Protein AF-0000000070054156 (afdb_homodimer)

pLDDT: mean 91.93, std 9.71, range [46.38, 98.88]

Radius of gyration: 26.05 Å; Cα contacts (8 Å, |Δi|>4): 1419; chains: 2; bounding box: 60×87×54 Å

Nearest PDB structures (foldseek):
  3h5n-assembly1_D  TM=7.027E-01  e=1.614E-20  Escherichia coli
  3h9g-assembly2_D  TM=6.959E-01  e=7.956E-20  Escherichia coli
  3h9g-assembly1_A  TM=6.914E-01  e=1.524E-19  Escherichia coli
  3h9q-assembly1_B  TM=6.639E-01  e=1.930E-19  Escherichia coli
  3h9q-assembly2_D  TM=6.799E-01  e=5.591E-19  Escherichia coli

Foldseek 3Di:
DFKAFLFDWDDDPFWIWTHAPDIDIGTPPQPPLLVVLNVCRHVTDDPVRLVVSCVDVSNVVVVVVCL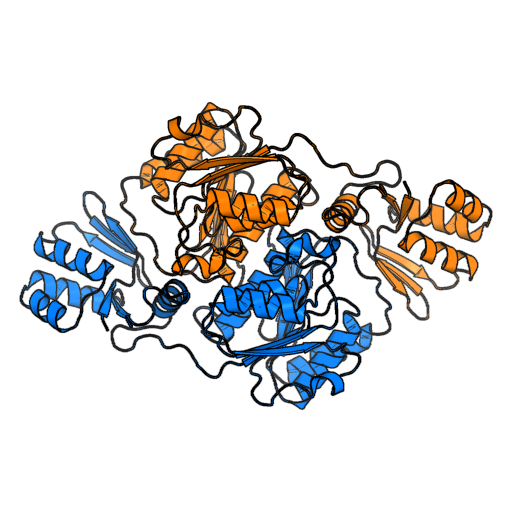VRQRMFDADPVCPPHLLVVLLSVLQSQPTGNVGGDDADALAEEEEADLAQQRLLLLLLVLRNRYAHYEYEAQDADDPLRVQARVLDDPVRGRHTSQVSSVVSSCVSPVRHHYHYHNDDDQALVSCVVDDLSHQEYEDDDVVVPLRSVLSPLVNCLVSQHWYWYWDFDDFKTKGTQGERDNQLSVQVNVVSVVCVVDDDDDDPDDGRQRSSQNNVLNSVLVSCVSRVSDHRDNYQKMWMAGSPVRDTDDMDHRDDD/DFKAFLFDWDDDPFWIWTHAPDIDIGTPPQPPLLVVLNVCRHVTDDPVRLVVSCVDPSNVVVVVVCLVRQRMFDADPVCPPHLLVVLLSVLQSQPTGNVGGDDADALAEEEEADLAQQRLLLLLLVLRNRYAHYEYEEQDADDPLRVQARVLDDPVRGRHTSQVSSVVSSCVSPVRHHYHYHNDDDQALVSCVVDDLSHQEYEDDDVVVPLRSVLSPLVNCLVSQHWYWYWDFDDFKTKGTQGERDNQLSVQVNVVSVVCVVDDDDDDPDDGRQRSSQRNVLNSVLVSCVSRVSDHRDNYQKMWMAGSPVRDTDDMDHRDDD

Secondary structure (DSSP, 8-state):
-EEEE-EEEEE-SSEEEEEESSEEEEES---HHHHHHHHHHHH-B-HHHHHHHTTSHHHHHHHHHHHHTT-EEEE-STTTTSTTHHHHHHHHHHH--SSS-----S--EEEEE--SHHHHHHHHHHTTTT--EEEEE---B--GGGGGT-TT--GGGTTSBHHHHHHHHHHHH-TT-EEEEE----SSGGGGGGS-TT--EEEE---TTHHHHHHHHHHHHHHHT--EEEEEE-SS-EEEEEEE-SHHHHHHHHHHHHHHTT-EEPPP----HHHHHHHHHHHHHHHHHHHS-SS--S-BTEEEEE-TTT--EEEEEESS--/-EEEE-SEEEE-SSEEEEESSSEEEEES---HHHHHHHHHHHH-B-HHHHHHHTTSHHHHHHHHHHHHTT-EEEE-STTTTSTTHHHHHHHHHHH--SSS-----S--EEEEE--SHHHHHHHHHHTTTT--EEEEE---B--GGGGGT-TT--GGGTTSBHHHHHHHHHHHH-TT-EEEEE-----SGGGGGGS-TT--EEEE---TTHHHHHHHHHHHHHHHT--EEEEEE-SS-EEEEEEE-SHHHHHHHHHHHHHHTT-EEPPP----HHHHHHHHHHHHHHHHHHHS-SS--S-BTEEEEE-TTT--EEEEEESS--

Solvent-accessible surface area (backbone atoms only — not comparable to full-atom values): 32207 Å² total; per-residue (Å²): 99,26,39,23,52,37,47,34,44,33,42,49,98,59,32,38,35,36,52,39,90,48,72,46,76,40,70,48,85,59,52,71,64,35,50,51,54,54,58,42,23,72,80,36,33,37,71,68,58,46,56,62,48,47,71,38,68,62,33,32,53,49,49,53,51,35,54,74,50,52,33,35,24,27,39,72,62,85,37,65,87,29,33,41,28,22,28,48,44,35,49,28,63,62,63,24,29,64,89,44,50,54,76,76,57,79,72,45,20,40,33,33,39,19,46,41,46,42,25,31,44,28,46,54,28,40,42,32,63,56,46,30,34,37,35,34,30,20,60,53,58,37,49,55,53,46,36,25,43,20,68,65,50,40,61,90,42,53,69,36,49,31,34,57,47,43,53,52,44,38,39,40,43,26,71,79,47,46,77,49,74,42,79,46,73,73,85,47,39,72,64,56,66,80,57,64,91,61,51,58,32,39,37,52,30,57,72,80,60,40,63,64,47,51,50,23,50,51,52,41,26,60,74,68,72,31,31,37,33,36,56,50,75,57,91,71,36,31,35,44,33,32,30,27,74,47,70,61,19,43,50,46,50,49,55,57,47,59,73,49,58,67,44,53,69,53,77,78,72,34,46,51,20,22,53,37,41,29,49,19,14,44,52,37,30,28,52,48,17,65,79,49,71,72,45,72,52,58,28,67,30,19,27,40,30,26,31,61,48,64,53,45,77,74,46,76,49,72,39,48,90,122,100,26,38,24,51,38,48,35,45,33,42,51,97,58,30,38,35,37,53,38,91,50,72,46,76,40,71,47,84,60,52,72,64,34,50,52,54,55,56,41,22,72,80,36,32,38,71,70,58,46,56,62,47,46,73,39,68,63,33,32,53,49,49,53,51,35,53,74,52,53,34,36,24,24,39,73,62,83,37,66,88,28,34,41,29,23,27,46,44,35,49,28,63,62,64,23,30,65,88,45,49,56,77,74,56,80,71,45,20,40,34,34,40,18,46,41,46,42,25,32,45,27,46,56,29,40,43,33,64,53,45,33,34,38,34,34,31,18,59,54,58,36,46,55,53,46,36,25,44,21,67,67,50,39,62,90,41,54,71,36,48,31,35,58,49,44,51,53,44,39,39,41,43,27,70,79,48,45,75,48,73,42,79,45,76,75,85,46,40,71,64,56,65,81,57,65,90,64,51,56,32,37,37,53,29,57,72,80,59,40,64,62,48,50,50,22,49,51,52,41,25,61,75,69,72,32,33,37,33,37,56,49,74,59,92,71,36,30,36,43,33,30,28,29,74,47,69,61,18,43,51,46,49,50,55,57,47,59,73,48,58,67,43,51,68,52,78,78,72,34,46,52,20,22,54,37,41,29,49,20,14,42,52,36,30,27,54,47,17,66,80,49,71,72,46,72,52,56,28,69,29,19,27,40,29,27,30,61,49,63,53,47,76,74,46,76,48,72,38,47,91,124

Organism: Salmonella arizonae (strain ATCC BAA-731 / CDC346-86 / RSK2980) (NCBI:txid41514)

Structure (mmCIF, N/CA/C/O backbone):
data_AF-0000000070054156-model_v1
#
loop_
_entity.id
_entity.type
_entity.pdbx_description
1 polymer 'THIF-type NAD/FAD binding fold domain-containing protein'
#
loop_
_atom_site.group_PDB
_atom_site.id
_atom_site.type_symbol
_atom_site.label_atom_id
_atom_site.label_alt_id
_atom_site.label_comp_id
_atom_site.label_asym_id
_atom_site.label_entity_id
_atom_site.label_seq_id
_atom_site.pdbx_PDB_ins_code
_atom_site.Cartn_x
_atom_site.Cartn_y
_atom_site.Cartn_z
_atom_site.occupancy
_atom_site.B_iso_or_equiv
_atom_site.auth_seq_id
_atom_site.auth_comp_id
_atom_site.auth_asym_id
_atom_site.auth_atom_id
_atom_site.pdbx_PDB_model_num
ATOM 1 N N . MET A 1 1 ? 14.797 -29.938 -7.652 1 89.94 1 MET A N 1
ATOM 2 C CA . MET A 1 1 ? 14.281 -29 -8.641 1 89.94 1 MET A CA 1
ATOM 3 C C . MET A 1 1 ? 13.141 -29.625 -9.445 1 89.94 1 MET A C 1
ATOM 5 O O . MET A 1 1 ? 13.07 -30.844 -9.586 1 89.94 1 MET A O 1
ATOM 9 N N . LYS A 1 2 ? 12.281 -28.766 -9.812 1 92.62 2 LYS A N 1
ATOM 10 C CA . LYS A 1 2 ? 11.141 -29.219 -10.609 1 92.62 2 LYS A CA 1
ATOM 11 C C . LYS A 1 2 ? 10.898 -28.297 -11.789 1 92.62 2 LYS A C 1
ATOM 13 O O . LYS A 1 2 ? 11.258 -27.109 -11.75 1 92.62 2 LYS A O 1
ATOM 18 N N . ILE A 1 3 ? 10.391 -28.906 -12.82 1 93.5 3 ILE A N 1
ATOM 19 C CA . ILE A 1 3 ? 9.906 -28.125 -13.945 1 93.5 3 ILE A CA 1
ATOM 20 C C . ILE A 1 3 ? 8.406 -27.859 -13.781 1 93.5 3 ILE A C 1
ATOM 22 O O . ILE A 1 3 ? 7.629 -28.781 -13.547 1 93.5 3 ILE A O 1
ATOM 26 N N . LYS A 1 4 ? 8.125 -26.594 -13.883 1 91.12 4 LYS A N 1
ATOM 27 C CA . LYS A 1 4 ? 6.738 -26.172 -13.672 1 91.12 4 LYS A CA 1
ATOM 28 C C . LYS A 1 4 ? 6.227 -25.359 -14.852 1 91.12 4 LYS A C 1
ATOM 30 O O . LYS A 1 4 ? 7.016 -24.828 -15.633 1 91.12 4 LYS A O 1
ATOM 35 N N . LEU A 1 5 ? 4.922 -25.391 -14.93 1 87.44 5 LEU A N 1
ATOM 36 C CA . LEU A 1 5 ? 4.273 -24.484 -15.875 1 87.44 5 LEU A CA 1
ATOM 37 C C . LEU A 1 5 ? 4.465 -23.031 -15.461 1 87.44 5 LEU A C 1
ATOM 39 O O . LEU A 1 5 ? 4.305 -22.688 -14.289 1 87.44 5 LEU A O 1
ATOM 43 N N . ASN A 1 6 ? 4.871 -22.266 -16.391 1 86.31 6 ASN A N 1
ATOM 44 C CA . ASN A 1 6 ? 5.035 -20.828 -16.172 1 86.31 6 ASN A CA 1
ATOM 45 C C . ASN A 1 6 ? 3.961 -20.031 -16.906 1 86.31 6 ASN A C 1
ATOM 47 O O . ASN A 1 6 ? 4.273 -19.125 -17.688 1 86.31 6 ASN A O 1
ATOM 51 N N . ALA A 1 7 ? 2.783 -20.406 -16.734 1 79.56 7 ALA A N 1
ATOM 52 C CA . ALA A 1 7 ? 1.621 -19.781 -17.359 1 79.56 7 ALA A CA 1
ATOM 53 C C . ALA A 1 7 ? 0.337 -20.141 -16.625 1 79.56 7 ALA A C 1
ATOM 55 O O . ALA A 1 7 ? 0.292 -21.125 -15.891 1 79.56 7 ALA A O 1
ATOM 56 N N . SER A 1 8 ? -0.645 -19.281 -16.781 1 75.38 8 SER A N 1
ATOM 57 C CA . SER A 1 8 ? -1.995 -19.656 -16.391 1 75.38 8 SER A CA 1
ATOM 58 C C . SER A 1 8 ? -2.711 -20.391 -17.516 1 75.38 8 SER A C 1
ATOM 60 O O . SER A 1 8 ? -2.504 -20.094 -18.688 1 75.38 8 SER A O 1
ATOM 62 N N . ILE A 1 9 ? -3.508 -21.406 -17.188 1 76 9 ILE A N 1
ATOM 63 C CA . ILE A 1 9 ? -4.211 -22.188 -18.188 1 76 9 ILE A CA 1
ATOM 64 C C . ILE A 1 9 ? -5.707 -21.891 -18.125 1 76 9 ILE A C 1
ATOM 66 O O . ILE A 1 9 ? -6.289 -21.812 -17.047 1 76 9 ILE A O 1
ATOM 70 N N . ILE A 1 10 ? -6.207 -21.547 -19.25 1 74.56 10 ILE A N 1
ATOM 71 C CA . ILE A 1 10 ? -7.652 -21.453 -19.422 1 74.56 10 ILE A CA 1
ATOM 72 C C . ILE A 1 10 ? -8.141 -22.609 -20.297 1 74.56 10 ILE A C 1
ATOM 74 O O . ILE A 1 10 ? -7.711 -22.75 -21.453 1 74.56 10 ILE A O 1
ATOM 78 N N . ARG A 1 11 ? -8.953 -23.469 -19.719 1 75.88 11 ARG A N 1
ATOM 79 C CA . ARG A 1 11 ? -9.523 -24.578 -20.469 1 75.88 11 ARG A CA 1
ATOM 80 C C . ARG A 1 11 ? -10.953 -24.281 -20.891 1 75.88 11 ARG A C 1
ATOM 82 O O . ARG A 1 11 ? -11.789 -23.891 -20.062 1 75.88 11 ARG A O 1
ATOM 89 N N . THR A 1 12 ? -11.18 -24.266 -22.094 1 74.19 12 THR A N 1
ATOM 90 C CA . THR A 1 12 ? -12.516 -24.172 -22.656 1 74.19 12 THR A CA 1
ATOM 91 C C . THR A 1 12 ? -12.945 -25.5 -23.266 1 74.19 12 THR A C 1
ATOM 93 O O . THR A 1 12 ? -12.203 -26.484 -23.203 1 74.19 12 THR A O 1
ATOM 96 N N . GLU A 1 13 ? -14.188 -25.594 -23.766 1 71.94 13 GLU A N 1
ATOM 97 C CA . GLU A 1 13 ? -14.719 -26.828 -24.344 1 71.94 13 GLU A CA 1
ATOM 98 C C . GLU A 1 13 ? -13.867 -27.297 -25.531 1 71.94 13 GLU A C 1
ATOM 100 O O . GLU A 1 13 ? -13.688 -28.5 -25.734 1 71.94 13 GLU A O 1
ATOM 105 N N . ASP A 1 14 ? -13.25 -26.344 -26.25 1 73 14 ASP A N 1
ATOM 106 C CA . ASP A 1 14 ? -12.641 -26.734 -27.516 1 73 14 ASP A CA 1
ATOM 107 C C . ASP A 1 14 ? -11.156 -26.391 -27.531 1 73 14 ASP A C 1
ATOM 109 O O . ASP A 1 14 ? -10.445 -26.75 -28.469 1 73 14 ASP A O 1
ATOM 113 N N . LYS A 1 15 ? -10.68 -25.688 -26.594 1 80.69 15 LYS A N 1
ATOM 114 C CA . LYS A 1 15 ? -9.273 -25.297 -26.672 1 80.69 15 LYS A CA 1
ATOM 115 C C . LYS A 1 15 ? -8.695 -25.047 -25.281 1 80.69 15 LYS A C 1
ATOM 117 O O . LYS A 1 15 ? -9.438 -24.859 -24.312 1 80.69 15 LYS A O 1
ATOM 122 N N . ILE A 1 16 ? -7.379 -25.109 -25.188 1 80.31 16 ILE A N 1
ATOM 123 C CA . ILE A 1 16 ? -6.609 -24.734 -24 1 80.31 16 ILE A CA 1
ATOM 124 C C . ILE A 1 16 ? -5.773 -23.5 -24.297 1 80.31 16 ILE A C 1
ATOM 126 O O . ILE A 1 16 ? -5.066 -23.438 -25.312 1 80.31 16 ILE A O 1
ATOM 130 N N . ILE A 1 17 ? -5.922 -22.484 -23.484 1 80.62 17 ILE A N 1
ATOM 131 C CA . ILE A 1 17 ? -5.191 -21.234 -23.641 1 80.62 17 ILE A CA 1
ATOM 132 C C . ILE A 1 17 ? -4.152 -21.094 -22.531 1 80.62 17 ILE A C 1
ATOM 134 O O . ILE A 1 17 ? -4.473 -21.234 -21.359 1 80.62 17 ILE A O 1
ATOM 138 N N . PHE A 1 18 ? -2.91 -20.891 -22.969 1 78.75 18 PHE A N 1
ATOM 139 C CA . PHE A 1 18 ? -1.821 -20.609 -22.031 1 78.75 18 PHE A CA 1
ATOM 140 C C . PHE A 1 18 ? -1.532 -19.109 -21.984 1 78.75 18 PHE A C 1
ATOM 142 O O . PHE A 1 18 ? -1.247 -18.5 -23.016 1 78.75 18 PHE A O 1
ATOM 149 N N . LEU A 1 19 ? -1.654 -18.562 -20.75 1 74.88 19 LEU A N 1
ATOM 150 C CA . LEU A 1 19 ? -1.367 -17.141 -20.531 1 74.88 19 LEU A CA 1
ATOM 151 C C . LEU A 1 19 ? -0.058 -16.969 -19.766 1 74.88 19 LEU A C 1
ATOM 153 O O . LEU A 1 19 ? -0.041 -17.016 -18.547 1 74.88 19 LEU A O 1
ATOM 157 N N . GLY A 1 20 ? 0.999 -16.875 -20.453 1 71.19 20 GLY A N 1
ATOM 158 C CA . GLY A 1 20 ? 2.318 -16.656 -19.875 1 71.19 20 GLY A CA 1
ATOM 159 C C . GLY A 1 20 ? 3.064 -15.508 -20.531 1 71.19 20 GLY A C 1
ATOM 160 O O . GLY A 1 20 ? 2.469 -14.477 -20.844 1 71.19 20 GLY A O 1
ATOM 161 N N . LYS A 1 21 ? 4.383 -15.562 -20.516 1 72.94 21 LYS A N 1
ATOM 162 C CA . LYS A 1 21 ? 5.191 -14.555 -21.188 1 72.94 21 LYS A CA 1
ATOM 163 C C . LYS A 1 21 ? 4.781 -14.422 -22.656 1 72.94 21 LYS A C 1
ATOM 165 O O . LYS A 1 21 ? 4.746 -13.312 -23.188 1 72.94 21 LYS A O 1
ATOM 170 N N . LYS A 1 22 ? 4.469 -15.555 -23.266 1 76.12 22 LYS 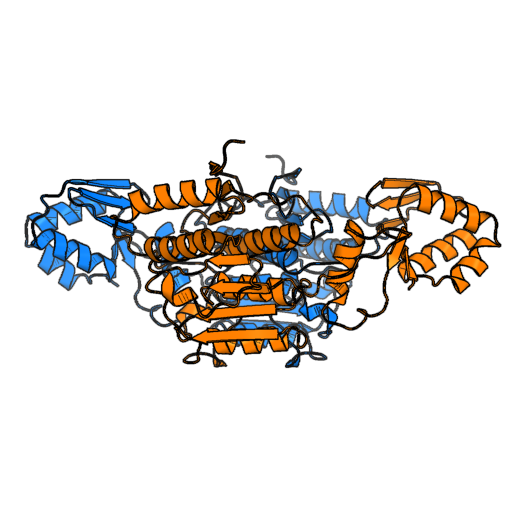A N 1
ATOM 171 C CA . LYS A 1 22 ? 3.844 -15.617 -24.578 1 76.12 22 LYS A CA 1
ATOM 172 C C . LYS A 1 22 ? 2.547 -16.422 -24.531 1 76.12 22 LYS A C 1
ATOM 174 O O . LYS A 1 22 ? 2.475 -17.453 -23.875 1 76.12 22 LYS A O 1
ATOM 179 N N . ASN A 1 23 ? 1.496 -15.797 -25.047 1 77 23 ASN A N 1
ATOM 180 C CA . ASN A 1 23 ? 0.231 -16.516 -25.078 1 77 23 ASN A CA 1
ATOM 181 C C . ASN A 1 23 ? 0.23 -17.594 -26.156 1 77 23 ASN A C 1
ATOM 183 O O . ASN A 1 23 ? 0.867 -17.438 -27.203 1 77 23 ASN A O 1
ATOM 187 N N . TYR A 1 24 ? -0.352 -18.766 -25.891 1 79.69 24 TYR A N 1
ATOM 188 C CA . TYR A 1 24 ? -0.452 -19.891 -26.828 1 79.69 24 TYR A CA 1
ATOM 189 C C . TYR A 1 24 ? -1.791 -20.609 -26.672 1 79.69 24 TYR A C 1
ATOM 191 O O . TYR A 1 24 ? -2.289 -20.781 -25.562 1 79.69 24 TYR A O 1
ATOM 199 N N . GLN A 1 25 ? -2.381 -20.75 -27.766 1 83.56 25 GLN A N 1
ATOM 200 C CA . GLN A 1 25 ? -3.635 -21.5 -27.781 1 83.56 25 GLN A CA 1
ATOM 201 C C . GLN A 1 25 ? -3.461 -22.859 -28.453 1 83.56 25 GLN A C 1
ATOM 203 O O . GLN A 1 25 ? -2.775 -22.969 -29.469 1 83.56 25 GLN A O 1
ATOM 208 N N . MET A 1 26 ? -3.869 -23.781 -27.688 1 78 26 MET A N 1
ATOM 209 C CA . MET A 1 26 ? -3.826 -25.141 -28.219 1 78 26 MET A CA 1
ATOM 210 C C . MET A 1 26 ? -5.234 -25.688 -28.438 1 78 26 MET A C 1
ATOM 212 O O . MET A 1 26 ? -6.078 -25.609 -27.547 1 78 26 MET A O 1
ATOM 216 N N . THR A 1 27 ? -5.543 -25.906 -29.531 1 67.5 27 THR A N 1
ATOM 217 C CA . THR A 1 27 ? -6.84 -26.516 -29.812 1 67.5 27 THR A CA 1
ATOM 218 C C . THR A 1 27 ? -6.887 -27.953 -29.297 1 67.5 27 THR A C 1
ATOM 220 O O . THR A 1 27 ? -5.844 -28.578 -29.094 1 67.5 27 THR A O 1
ATOM 223 N N . ASP A 1 28 ? -8.062 -28.484 -28.625 1 56.5 28 ASP A N 1
ATOM 224 C CA . ASP A 1 28 ? -8.609 -29.641 -27.922 1 56.5 28 ASP A CA 1
ATOM 225 C C . ASP A 1 28 ? -7.875 -30.922 -28.312 1 56.5 28 ASP A C 1
ATOM 227 O O . ASP A 1 28 ? -7.98 -31.938 -27.641 1 56.5 28 ASP A O 1
ATOM 231 N N . ILE A 1 29 ? -7.422 -31.297 -29.281 1 56.88 29 ILE A N 1
ATOM 232 C CA . ILE A 1 29 ? -7.34 -32.75 -29.422 1 56.88 29 ILE A CA 1
ATOM 233 C C . ILE A 1 29 ? -6.145 -33.281 -28.625 1 56.88 29 ILE A C 1
ATOM 235 O O . ILE A 1 29 ? -5.102 -33.594 -29.203 1 56.88 29 ILE A O 1
ATOM 239 N N . ILE A 1 30 ? -5.875 -32.469 -27.344 1 66.38 30 ILE A N 1
ATOM 240 C CA . ILE A 1 30 ? -4.73 -33.188 -26.75 1 66.38 30 ILE A CA 1
ATOM 241 C C . ILE A 1 30 ? -5.184 -34.5 -26.141 1 66.38 30 ILE A C 1
ATOM 243 O O . ILE A 1 30 ? -6.273 -34.594 -25.562 1 66.38 30 ILE A O 1
ATOM 247 N N . GLY A 1 31 ? -4.828 -35.531 -26.562 1 72.69 31 GLY A N 1
ATOM 248 C CA . GLY A 1 31 ? -5.117 -36.844 -26 1 72.69 31 GLY A CA 1
ATOM 249 C C . GLY A 1 31 ? -5.035 -36.875 -24.484 1 72.69 31 GLY A C 1
ATOM 250 O O . GLY A 1 31 ? -4.512 -35.938 -23.875 1 72.69 31 GLY A O 1
ATOM 251 N N . PRO A 1 32 ? -5.785 -37.656 -23.797 1 80.69 32 PRO A N 1
ATOM 252 C CA . PRO A 1 32 ? -5.852 -37.781 -22.344 1 80.69 32 PRO A CA 1
ATOM 253 C C . PRO A 1 32 ? -4.477 -37.75 -21.688 1 80.69 32 PRO A C 1
ATOM 255 O O . PRO A 1 32 ? -4.305 -37.188 -20.609 1 80.69 32 PRO A O 1
ATOM 258 N N . GLU A 1 33 ? -3.543 -38.344 -22.391 1 85.69 33 GLU A N 1
ATOM 259 C CA . GLU A 1 33 ? -2.209 -38.406 -21.812 1 85.69 33 GLU A CA 1
ATOM 260 C C . GLU A 1 33 ? -1.553 -37.031 -21.75 1 85.69 33 GLU A C 1
ATOM 262 O O . GLU A 1 33 ? -0.974 -36.688 -20.719 1 85.69 33 GLU A O 1
ATOM 267 N N . ALA A 1 34 ? -1.701 -36.344 -22.75 1 83.75 34 ALA A N 1
ATOM 268 C CA . ALA A 1 34 ? -1.134 -35 -22.812 1 83.75 34 ALA A CA 1
ATOM 269 C C . ALA A 1 34 ? -1.825 -34.094 -21.812 1 83.75 34 ALA A C 1
ATOM 271 O O . ALA A 1 34 ? -1.187 -33.219 -21.219 1 83.75 34 ALA A O 1
ATOM 272 N N . ASP A 1 35 ? -3.018 -34.312 -21.625 1 83.56 35 ASP A N 1
ATOM 273 C CA . ASP A 1 35 ? -3.764 -33.5 -20.656 1 83.56 35 ASP A CA 1
ATOM 274 C C . ASP A 1 35 ? -3.289 -33.812 -19.234 1 83.56 35 ASP A C 1
ATOM 276 O O . ASP A 1 35 ? -3.156 -32.875 -18.422 1 83.56 35 ASP A O 1
ATOM 280 N N . ASN A 1 36 ? -3.098 -35.031 -19 1 87.31 36 ASN A N 1
ATOM 281 C CA . ASN A 1 36 ? -2.557 -35.406 -17.703 1 87.31 36 ASN A CA 1
ATOM 282 C C . ASN A 1 36 ? -1.158 -34.844 -17.484 1 87.31 36 ASN A C 1
ATOM 284 O O . ASN A 1 36 ? -0.831 -34.406 -16.391 1 87.31 36 ASN A O 1
ATOM 288 N N . PHE A 1 37 ? -0.397 -34.938 -18.594 1 89.88 37 PHE A N 1
ATOM 289 C CA . PHE A 1 37 ? 0.955 -34.406 -18.562 1 89.88 37 PHE A CA 1
ATOM 290 C C . PHE A 1 37 ? 0.932 -32.906 -18.234 1 89.88 37 PHE A C 1
ATOM 292 O O . PHE A 1 37 ? 1.702 -32.438 -17.391 1 89.88 37 PHE A O 1
ATOM 299 N N . LEU A 1 38 ? 0.029 -32.156 -18.75 1 86.44 38 LEU A N 1
ATOM 300 C CA . LEU A 1 38 ? -0.117 -30.734 -18.516 1 86.44 38 LEU A CA 1
ATOM 301 C C . LEU A 1 38 ? -0.487 -30.469 -17.062 1 86.44 38 LEU A C 1
ATOM 303 O O . LEU A 1 38 ? 0.046 -29.547 -16.438 1 86.44 38 LEU A O 1
ATOM 307 N N . THR A 1 39 ? -1.279 -31.25 -16.516 1 84.81 39 THR A N 1
ATOM 308 C CA . THR A 1 39 ? -1.722 -31.109 -15.141 1 84.81 39 THR A CA 1
ATOM 309 C C . THR A 1 39 ? -0.556 -31.297 -14.172 1 84.81 39 THR A C 1
ATOM 311 O O . THR A 1 39 ? -0.49 -30.641 -13.133 1 84.81 39 THR A O 1
ATOM 314 N N . LYS A 1 40 ? 0.332 -32.156 -14.602 1 88.19 40 LYS A N 1
ATOM 315 C CA . LYS A 1 40 ? 1.479 -32.438 -13.75 1 88.19 40 LYS A CA 1
ATOM 316 C C . LYS A 1 40 ? 2.422 -31.25 -13.68 1 88.19 40 LYS A C 1
ATOM 318 O O . LYS A 1 40 ? 3.096 -31.031 -12.672 1 88.19 40 LYS A O 1
ATOM 323 N N . PHE A 1 41 ? 2.451 -30.438 -14.734 1 88.44 41 PHE A N 1
ATOM 324 C CA . PHE A 1 41 ? 3.311 -29.25 -14.758 1 88.44 41 PHE A CA 1
ATOM 325 C C . PHE A 1 41 ? 2.799 -28.188 -13.797 1 88.44 41 PHE A C 1
ATOM 327 O O . PHE A 1 41 ? 3.547 -27.297 -13.398 1 88.44 41 PHE A O 1
ATOM 334 N N . GLU A 1 42 ? 1.591 -28.281 -13.406 1 78.62 42 GLU A N 1
ATOM 335 C CA . GLU A 1 42 ? 1.025 -27.297 -12.484 1 78.62 42 GLU A CA 1
ATOM 336 C C . GLU A 1 42 ? 1.664 -27.406 -11.102 1 78.62 42 GLU A C 1
ATOM 338 O O . GLU A 1 42 ? 1.889 -26.391 -10.438 1 78.62 42 GLU A O 1
ATOM 343 N N . THR A 1 43 ? 1.989 -28.547 -10.719 1 80.25 43 THR A N 1
ATOM 344 C CA . THR A 1 43 ? 2.609 -28.766 -9.422 1 80.25 43 THR A CA 1
ATOM 345 C C . THR A 1 43 ? 4.121 -28.938 -9.562 1 80.25 43 THR A C 1
ATOM 347 O O . THR A 1 43 ? 4.863 -28.766 -8.594 1 80.25 43 THR A O 1
ATOM 350 N N . GLY A 1 44 ? 4.484 -29.328 -10.742 1 88.62 44 GLY A N 1
ATOM 351 C CA . GLY A 1 44 ? 5.902 -29.484 -11.023 1 88.62 44 GLY A CA 1
ATOM 352 C C . GLY A 1 44 ? 6.332 -30.922 -11.164 1 88.62 44 GLY A C 1
ATOM 353 O O . GLY A 1 44 ? 5.781 -31.812 -10.5 1 88.62 44 GLY A O 1
ATOM 354 N N . LEU A 1 45 ? 7.281 -31.188 -12.062 1 92.5 45 LEU A N 1
ATOM 355 C CA . LEU A 1 45 ? 7.852 -32.5 -12.328 1 92.5 45 LEU A CA 1
ATOM 356 C C . LEU A 1 45 ? 9.367 -32.5 -12.141 1 92.5 45 LEU A C 1
ATOM 358 O O . LEU A 1 45 ? 10.031 -31.531 -12.539 1 92.5 45 LEU A O 1
ATOM 362 N N . ASP A 1 46 ? 9.812 -33.5 -11.469 1 92.06 46 ASP A N 1
ATOM 363 C CA . ASP A 1 46 ? 11.266 -33.625 -11.461 1 92.06 46 ASP A CA 1
ATOM 364 C C . ASP A 1 46 ? 11.781 -34.25 -12.758 1 92.06 46 ASP A C 1
ATOM 366 O O . ASP A 1 46 ? 10.984 -34.656 -13.609 1 92.06 46 ASP A O 1
ATOM 370 N N . GLU A 1 47 ? 13.062 -34.344 -12.883 1 90.19 47 GLU A N 1
ATOM 371 C CA . GLU A 1 47 ? 13.688 -34.781 -14.125 1 90.19 47 GLU A CA 1
ATOM 372 C C . GLU A 1 47 ? 13.32 -36.25 -14.422 1 90.19 47 GLU A C 1
ATOM 374 O O . GLU A 1 47 ? 13.062 -36.594 -15.57 1 90.19 47 GLU A O 1
ATOM 379 N N . THR A 1 48 ? 13.25 -37.031 -13.406 1 93.69 48 THR A N 1
ATOM 380 C CA . THR A 1 48 ? 12.938 -38.438 -13.586 1 93.69 48 THR A CA 1
ATOM 381 C C . THR A 1 48 ? 11.5 -38.625 -14.086 1 93.69 48 THR A C 1
ATOM 383 O O . THR A 1 48 ? 11.258 -39.375 -15.031 1 93.69 48 THR A O 1
ATOM 386 N N . GLU A 1 49 ? 10.609 -37.938 -13.469 1 94.31 49 GLU A N 1
ATOM 387 C CA . GLU A 1 49 ? 9.211 -37.969 -13.891 1 94.31 49 GLU A CA 1
ATOM 388 C C . GLU A 1 49 ? 9.055 -37.469 -15.312 1 94.31 49 GLU A C 1
ATOM 390 O O . GLU A 1 49 ? 8.312 -38.031 -16.109 1 94.31 49 GLU A O 1
ATOM 395 N N . LEU A 1 50 ? 9.727 -36.375 -15.586 1 94.56 50 LEU A N 1
ATOM 396 C CA . LEU A 1 50 ? 9.648 -35.781 -16.906 1 94.56 50 LEU A CA 1
ATOM 397 C C . LEU A 1 50 ? 10.07 -36.781 -17.984 1 94.56 50 LEU A C 1
ATOM 399 O O . LEU A 1 50 ? 9.375 -36.938 -19 1 94.56 50 LEU A O 1
ATOM 403 N N . GLN A 1 51 ? 11.125 -37.5 -17.719 1 94.5 51 GLN A N 1
ATOM 404 C CA . GLN A 1 51 ? 11.648 -38.438 -18.688 1 94.5 51 GLN A CA 1
ATOM 405 C C . GLN A 1 51 ? 10.656 -39.562 -18.953 1 94.5 51 GLN A C 1
ATOM 407 O O . GLN A 1 51 ? 10.547 -40.062 -20.078 1 94.5 51 GLN A O 1
ATOM 412 N N . SER A 1 52 ? 9.961 -39.938 -17.906 1 95.38 52 SER A N 1
ATOM 413 C CA . SER A 1 52 ? 8.945 -40.969 -18.047 1 95.38 52 SER A CA 1
ATOM 414 C C . SER A 1 52 ? 7.805 -40.531 -18.953 1 95.38 52 SER A C 1
ATOM 416 O O . SER A 1 52 ? 7.305 -41.281 -19.766 1 95.38 52 SER A O 1
ATOM 418 N N . TRP A 1 53 ? 7.441 -39.25 -18.828 1 94.75 53 TRP A N 1
ATOM 419 C CA . TRP A 1 53 ? 6.352 -38.719 -19.625 1 94.75 53 TRP A CA 1
ATOM 420 C C . TRP A 1 53 ? 6.793 -38.5 -21.078 1 94.75 53 TRP A C 1
ATOM 422 O O . TRP A 1 53 ? 5.988 -38.625 -22 1 94.75 53 TRP A O 1
ATOM 432 N N . LEU A 1 54 ? 8.039 -38.25 -21.312 1 94.75 54 LEU A N 1
ATOM 433 C CA . LEU A 1 54 ? 8.531 -37.844 -22.625 1 94.75 54 LEU A CA 1
ATOM 434 C C . LEU A 1 54 ? 8.664 -39.062 -23.531 1 94.75 54 LEU A C 1
ATOM 436 O O . LEU A 1 54 ? 8.906 -38.938 -24.734 1 94.75 54 LEU A O 1
ATOM 440 N N . LYS A 1 55 ? 8.43 -40.281 -22.953 1 95.06 55 LYS A N 1
ATOM 441 C CA . LYS A 1 55 ? 8.414 -41.5 -23.75 1 95.06 55 LYS A CA 1
ATOM 442 C C . LYS A 1 55 ? 7.184 -41.562 -24.656 1 95.06 55 LYS A C 1
ATOM 444 O O . LYS A 1 55 ? 7.18 -42.25 -25.672 1 95.06 55 LYS A O 1
ATOM 449 N N . ASP A 1 56 ? 6.184 -40.906 -24.156 1 93.19 56 ASP A N 1
ATOM 450 C CA . ASP A 1 56 ? 4.977 -40.75 -24.969 1 93.19 56 ASP A CA 1
ATOM 451 C C . ASP A 1 56 ? 5.121 -39.656 -26 1 93.19 56 ASP A C 1
ATOM 453 O O . ASP A 1 56 ? 5.477 -38.531 -25.641 1 93.19 56 ASP A O 1
ATOM 457 N N . ASP A 1 57 ? 4.766 -39.906 -27.266 1 91.19 57 ASP A N 1
ATOM 458 C CA . ASP A 1 57 ? 4.977 -38.969 -28.375 1 91.19 57 ASP A CA 1
ATOM 459 C C . ASP A 1 57 ? 4.164 -37.688 -28.188 1 91.19 57 ASP A C 1
ATOM 461 O O . ASP A 1 57 ? 4.637 -36.594 -28.5 1 91.19 57 ASP A O 1
ATOM 465 N N . SER A 1 58 ? 3.025 -37.844 -27.719 1 88.88 58 SER A N 1
ATOM 466 C CA . SER A 1 58 ? 2.172 -36.688 -27.531 1 88.88 58 SER A CA 1
ATOM 467 C C . SER A 1 58 ? 2.707 -35.781 -26.422 1 88.88 58 SER A C 1
ATOM 469 O O . SER A 1 58 ? 2.67 -34.562 -26.531 1 88.88 58 SER A O 1
ATOM 471 N N . CYS A 1 59 ? 3.193 -36.375 -25.406 1 92.94 59 CYS A N 1
ATOM 472 C CA . CYS A 1 59 ? 3.773 -35.625 -24.297 1 92.94 59 CYS A CA 1
ATOM 473 C C . CYS A 1 59 ? 5.066 -34.938 -24.719 1 92.94 59 CYS A C 1
ATOM 475 O O . CYS A 1 59 ? 5.32 -33.781 -24.359 1 92.94 59 CYS A O 1
ATOM 477 N N . TYR A 1 60 ? 5.781 -35.688 -25.516 1 93.81 60 TYR A N 1
ATOM 478 C CA . TYR A 1 60 ? 7.02 -35.094 -26.016 1 93.81 60 TYR A CA 1
ATOM 479 C C . TYR A 1 60 ? 6.742 -33.875 -26.891 1 93.81 60 TYR A C 1
ATOM 481 O O . TYR A 1 60 ? 7.398 -32.844 -26.734 1 93.81 60 TYR A O 1
ATOM 489 N N . ALA A 1 61 ? 5.82 -34 -27.734 1 90.12 61 ALA A N 1
ATOM 490 C CA . ALA A 1 61 ? 5.457 -32.875 -28.609 1 90.12 61 ALA A CA 1
ATOM 491 C C . ALA A 1 61 ? 4.977 -31.688 -27.812 1 90.12 61 ALA A C 1
ATOM 493 O O . ALA A 1 61 ? 5.328 -30.547 -28.109 1 90.12 61 ALA A O 1
ATOM 494 N N . LEU A 1 62 ? 4.23 -31.953 -26.844 1 90 62 LEU A N 1
ATOM 495 C CA . LEU A 1 62 ? 3.711 -30.891 -25.984 1 90 62 LEU A CA 1
ATOM 496 C C . LEU A 1 62 ? 4.84 -30.203 -25.234 1 90 62 LEU A C 1
ATOM 498 O O . LEU A 1 62 ? 4.895 -28.969 -25.172 1 90 62 LEU A O 1
ATOM 502 N N . TYR A 1 63 ? 5.707 -30.953 -24.688 1 92.44 63 TYR A N 1
ATOM 503 C CA . TYR A 1 63 ? 6.836 -30.422 -23.938 1 92.44 63 TYR A CA 1
ATOM 504 C C . TYR A 1 63 ? 7.711 -29.531 -24.828 1 92.44 63 TYR A C 1
ATOM 506 O O . TYR A 1 63 ? 8.117 -28.453 -24.422 1 92.44 63 TYR A O 1
ATOM 514 N N . LYS A 1 64 ? 7.996 -30.078 -25.953 1 92.62 64 LYS A N 1
ATOM 515 C CA . LYS A 1 64 ? 8.812 -29.328 -26.906 1 92.62 64 LYS A CA 1
ATOM 516 C C . LYS A 1 64 ? 8.172 -27.984 -27.25 1 92.62 64 LYS A C 1
ATOM 518 O O . LYS A 1 64 ? 8.852 -26.953 -27.266 1 92.62 64 LYS A O 1
ATOM 523 N N . LYS A 1 65 ? 6.953 -28.016 -27.484 1 89.31 65 LYS A N 1
ATOM 524 C CA . LYS A 1 65 ? 6.234 -26.797 -27.828 1 89.31 65 LYS A CA 1
ATOM 525 C C . LYS A 1 65 ? 6.242 -25.812 -26.656 1 89.31 65 LYS A C 1
ATOM 527 O O . LYS A 1 65 ? 6.523 -24.625 -26.844 1 89.31 65 LYS A O 1
ATOM 532 N N . MET A 1 66 ? 5.961 -26.312 -25.469 1 90.06 66 MET A N 1
ATOM 533 C CA . MET A 1 66 ? 5.922 -25.453 -24.281 1 90.06 66 MET A CA 1
ATOM 534 C C . MET A 1 66 ? 7.301 -24.875 -24 1 90.06 66 MET A C 1
ATOM 536 O O . MET A 1 66 ? 7.41 -23.719 -23.578 1 90.06 66 MET A O 1
ATOM 540 N N . SER A 1 67 ? 8.266 -25.656 -24.234 1 90.69 67 SER A N 1
ATOM 541 C CA . SER A 1 67 ? 9.641 -25.203 -24.031 1 90.69 67 SER A CA 1
ATOM 542 C C . SER A 1 67 ? 9.992 -24.078 -25.016 1 90.69 67 SER A C 1
ATOM 544 O O . SER A 1 67 ? 10.578 -23.078 -24.609 1 90.69 67 SER A O 1
ATOM 546 N N . GLU A 1 68 ? 9.57 -24.25 -26.234 1 89 68 GLU A N 1
ATOM 547 C CA . GLU A 1 68 ? 9.836 -23.266 -27.266 1 89 68 GLU A CA 1
ATOM 548 C C . GLU A 1 68 ? 9.133 -21.953 -26.984 1 89 68 GLU A C 1
ATOM 550 O O . GLU A 1 68 ? 9.641 -20.875 -27.328 1 89 68 GLU A O 1
ATOM 555 N N . LEU A 1 69 ? 8.07 -22.094 -26.297 1 88.38 69 LEU A N 1
ATOM 556 C CA . LEU A 1 69 ? 7.25 -20.906 -26.047 1 88.38 69 LEU A CA 1
ATOM 557 C C . LEU A 1 69 ? 7.543 -20.328 -24.672 1 88.38 69 LEU A C 1
ATOM 559 O O . LEU A 1 69 ? 6.852 -19.406 -24.219 1 88.38 69 LEU A O 1
ATOM 563 N N . ASN A 1 70 ? 8.531 -20.844 -23.938 1 88.81 70 ASN A N 1
ATOM 564 C CA . ASN A 1 70 ? 8.93 -20.391 -22.609 1 88.81 70 ASN A CA 1
ATOM 565 C C . ASN A 1 70 ? 7.77 -20.469 -21.625 1 88.81 70 ASN A C 1
ATOM 567 O O . ASN A 1 70 ? 7.539 -19.516 -20.859 1 88.81 70 ASN A O 1
ATOM 571 N N . LEU A 1 71 ? 7.031 -21.578 -21.75 1 89.81 71 LEU A N 1
ATOM 572 C CA . LEU A 1 71 ? 5.891 -21.781 -20.859 1 89.81 71 LEU A CA 1
ATOM 573 C C . LEU A 1 71 ? 6.273 -22.672 -19.688 1 89.81 71 LEU A C 1
ATOM 575 O O . LEU A 1 71 ? 5.414 -23.062 -18.891 1 89.81 71 LEU A O 1
ATOM 579 N N . LEU A 1 72 ? 7.539 -23.016 -19.641 1 91.44 72 LEU A N 1
ATOM 580 C CA . LEU A 1 72 ? 8.07 -23.828 -18.562 1 91.44 72 LEU A CA 1
ATOM 581 C C . LEU A 1 72 ? 9.227 -23.125 -17.859 1 91.44 72 LEU A C 1
ATOM 583 O O . LEU A 1 72 ? 9.93 -22.312 -18.469 1 91.44 72 LEU A O 1
ATOM 587 N N . VAL A 1 73 ? 9.367 -23.5 -16.578 1 92.81 73 VAL A N 1
ATOM 588 C CA . VAL A 1 73 ? 10.438 -22.891 -15.797 1 92.81 73 VAL A CA 1
ATOM 589 C C . VAL A 1 73 ? 10.977 -23.906 -14.789 1 92.81 73 VAL A C 1
ATOM 591 O O . VAL A 1 73 ? 10.219 -24.734 -14.273 1 92.81 73 VAL A O 1
ATOM 594 N N . LEU A 1 74 ? 12.242 -23.891 -14.664 1 94.12 74 LEU A N 1
ATOM 595 C CA . LEU A 1 74 ? 12.859 -24.656 -13.586 1 94.12 74 LEU A CA 1
ATOM 596 C C . LEU A 1 74 ? 12.664 -23.969 -12.242 1 94.12 74 LEU A C 1
ATOM 598 O O . LEU A 1 74 ? 12.812 -22.75 -12.148 1 94.12 74 LEU A O 1
ATOM 602 N N . SER A 1 75 ? 12.25 -24.672 -11.227 1 92.94 75 SER A N 1
ATOM 603 C CA . SER A 1 75 ? 11.945 -24.094 -9.914 1 92.94 75 SER A CA 1
ATOM 604 C C . SER A 1 75 ? 12.633 -24.875 -8.797 1 92.94 75 SER A C 1
ATOM 606 O O . SER A 1 75 ? 12.68 -26.109 -8.828 1 92.94 75 SER A O 1
ATOM 608 N N . GLU A 1 76 ? 13.172 -24.109 -7.836 1 91.06 76 GLU A N 1
ATOM 609 C CA . GLU A 1 76 ? 13.711 -24.719 -6.625 1 91.06 76 GLU A CA 1
ATOM 610 C C . GLU A 1 76 ? 12.594 -25.062 -5.641 1 91.06 76 GLU A C 1
ATOM 612 O O . GLU A 1 76 ? 11.656 -24.297 -5.457 1 91.06 76 GLU A O 1
ATOM 617 N N . ASN A 1 77 ? 12.688 -26.141 -4.961 1 86.38 77 ASN A N 1
ATOM 618 C CA . ASN A 1 77 ? 11.648 -26.609 -4.047 1 86.38 77 ASN A CA 1
ATOM 619 C C . ASN A 1 77 ? 11.867 -26.078 -2.633 1 86.38 77 ASN A C 1
ATOM 621 O O . ASN A 1 77 ? 10.977 -26.172 -1.788 1 86.38 77 ASN A O 1
ATOM 625 N N . LYS A 1 78 ? 12.961 -25.516 -2.369 1 90.12 78 LYS A N 1
ATOM 626 C CA . LYS A 1 78 ? 13.383 -25.25 -0.994 1 90.12 78 LYS A CA 1
ATOM 627 C C . LYS A 1 78 ? 12.57 -24.125 -0.377 1 90.12 78 LYS A C 1
ATOM 629 O O . LYS A 1 78 ? 12.586 -23.938 0.841 1 90.12 78 LYS A O 1
ATOM 634 N N . TYR A 1 79 ? 11.828 -23.422 -1.115 1 92.62 79 TYR A N 1
ATOM 635 C CA . TYR A 1 79 ? 11.094 -22.297 -0.544 1 92.62 79 TYR A CA 1
ATOM 636 C C . TYR A 1 79 ? 9.656 -22.688 -0.228 1 92.62 79 TYR A C 1
ATOM 638 O O . TYR A 1 79 ? 8.922 -21.922 0.403 1 92.62 79 TYR A O 1
ATOM 646 N N . GLY A 1 80 ? 9.211 -23.844 -0.699 1 90.44 80 GLY A N 1
ATOM 647 C CA . GLY A 1 80 ? 7.891 -24.328 -0.347 1 90.44 80 GLY A CA 1
ATOM 648 C C . GLY A 1 80 ? 7.66 -24.391 1.15 1 90.44 80 GLY A C 1
ATOM 649 O O . GLY A 1 80 ? 8.492 -24.938 1.887 1 90.44 80 GLY A O 1
ATOM 650 N N . GLY A 1 81 ? 6.594 -23.828 1.627 1 93.44 81 GLY A N 1
ATOM 651 C CA . GLY A 1 81 ? 6.293 -23.859 3.049 1 93.44 81 GLY A CA 1
ATOM 652 C C . GLY A 1 81 ? 7.031 -22.781 3.834 1 93.44 81 GLY A C 1
ATOM 653 O O . GLY A 1 81 ? 7.172 -22.891 5.055 1 93.44 81 GLY A O 1
ATOM 654 N N . THR A 1 82 ? 7.574 -21.875 3.158 1 95.88 82 THR A N 1
ATOM 655 C CA . THR A 1 82 ? 8.227 -20.75 3.818 1 95.88 82 THR A CA 1
ATOM 656 C C . THR A 1 82 ? 7.531 -19.438 3.471 1 95.88 82 THR A C 1
ATOM 658 O O . THR A 1 82 ? 6.629 -19.422 2.633 1 95.88 82 THR A O 1
ATOM 661 N N . VAL A 1 83 ? 7.926 -18.422 4.098 1 97 83 VAL A N 1
ATOM 662 C CA . VAL A 1 83 ? 7.348 -17.094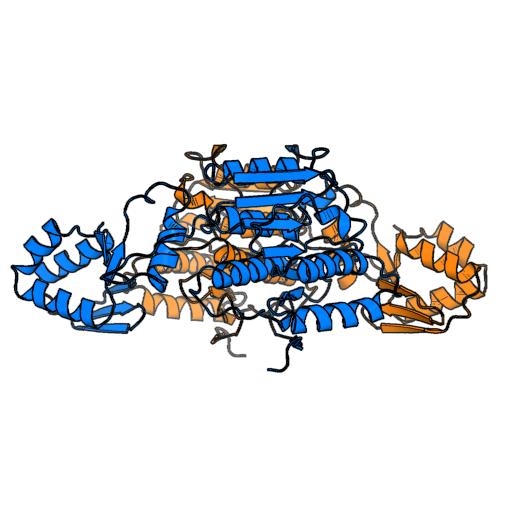 3.873 1 97 83 VAL A CA 1
ATOM 663 C C . VAL A 1 83 ? 7.758 -16.578 2.498 1 97 83 VAL A C 1
ATOM 665 O O . VAL A 1 83 ? 7.117 -15.68 1.947 1 97 83 VAL A O 1
ATOM 668 N N . LEU A 1 84 ? 8.797 -17.203 1.861 1 97.06 84 LEU A N 1
ATOM 669 C CA . LEU A 1 84 ? 9.336 -16.719 0.596 1 97.06 84 LEU A CA 1
ATOM 670 C C . LEU A 1 84 ? 8.695 -17.453 -0.583 1 97.06 84 LEU A C 1
ATOM 672 O O . LEU A 1 84 ? 8.984 -17.141 -1.74 1 97.06 84 LEU A O 1
ATOM 676 N N . GLU A 1 85 ? 7.805 -18.422 -0.302 1 95.38 85 GLU A N 1
ATOM 677 C CA . GLU A 1 85 ? 7.246 -19.297 -1.329 1 95.38 85 GLU A CA 1
ATOM 678 C C . GLU A 1 85 ? 6.621 -18.484 -2.461 1 95.38 85 GLU A C 1
ATOM 680 O O . GLU A 1 85 ? 7.004 -18.625 -3.623 1 95.38 85 GLU A O 1
ATOM 685 N N . LYS A 1 86 ? 5.73 -17.562 -2.102 1 95.12 86 LYS A N 1
ATOM 686 C CA . LYS A 1 86 ? 4.992 -16.812 -3.113 1 95.12 86 LYS A CA 1
ATOM 687 C C . LYS A 1 86 ? 5.895 -15.797 -3.805 1 95.12 86 LYS A C 1
ATOM 689 O O . LYS A 1 86 ? 5.77 -15.57 -5.012 1 95.12 86 LYS A O 1
ATOM 694 N N . THR A 1 87 ? 6.777 -15.211 -3.049 1 97.12 87 THR A N 1
ATOM 695 C CA . THR A 1 87 ? 7.727 -14.266 -3.629 1 97.12 87 THR A CA 1
ATOM 696 C C . THR A 1 87 ? 8.656 -14.969 -4.613 1 97.12 87 THR A C 1
ATOM 698 O O . THR A 1 87 ? 8.922 -14.461 -5.703 1 97.12 87 THR A O 1
ATOM 701 N N . TYR A 1 88 ? 9.141 -16.156 -4.254 1 96.31 88 TYR A N 1
ATOM 702 C CA . TYR A 1 88 ? 9.992 -16.922 -5.148 1 96.31 88 TYR A CA 1
ATOM 703 C C . TYR A 1 88 ? 9.258 -17.266 -6.438 1 96.31 88 TYR A C 1
ATOM 705 O O . TYR A 1 88 ? 9.797 -17.094 -7.531 1 96.31 88 TYR A O 1
ATOM 713 N N . ASP A 1 89 ? 8.039 -17.75 -6.246 1 92.62 89 ASP A N 1
ATOM 714 C CA . ASP A 1 89 ? 7.258 -18.109 -7.426 1 92.62 89 ASP A CA 1
ATOM 715 C C . ASP A 1 89 ? 7.074 -16.906 -8.352 1 92.62 89 ASP A C 1
ATOM 717 O O . ASP A 1 89 ? 7.16 -17.047 -9.57 1 92.62 89 ASP A O 1
ATOM 721 N N . PHE A 1 90 ? 6.848 -15.789 -7.781 1 94.75 90 PHE A N 1
ATOM 722 C CA . PHE A 1 90 ? 6.672 -14.57 -8.555 1 94.75 90 PHE A CA 1
ATOM 723 C C . PHE A 1 90 ? 7.949 -14.219 -9.312 1 94.75 90 PHE A C 1
ATOM 725 O O . PHE A 1 90 ? 7.918 -14.016 -10.531 1 94.75 90 PHE A O 1
ATOM 732 N N . LEU A 1 91 ? 9.008 -14.156 -8.625 1 96.44 91 LEU A N 1
ATOM 733 C CA . LEU A 1 91 ? 10.266 -13.75 -9.242 1 96.44 91 LEU A CA 1
ATOM 734 C C . LEU A 1 91 ? 10.766 -14.812 -10.211 1 96.44 91 LEU A C 1
ATOM 736 O O . LEU A 1 91 ? 11.359 -14.492 -11.242 1 96.44 91 LEU A O 1
ATOM 740 N N . ASN A 1 92 ? 10.516 -16.062 -9.883 1 94.38 92 ASN A N 1
ATOM 741 C CA . ASN A 1 92 ? 10.914 -17.141 -10.781 1 94.38 92 ASN A CA 1
ATOM 742 C C . ASN A 1 92 ? 10.125 -17.094 -12.086 1 94.38 92 ASN A C 1
ATOM 744 O O . ASN A 1 92 ? 10.656 -17.438 -13.148 1 94.38 92 ASN A O 1
ATOM 748 N N . PHE A 1 93 ? 8.922 -16.703 -11.961 1 90.94 93 PHE A N 1
ATOM 749 C CA . PHE A 1 93 ? 8.102 -16.531 -13.156 1 90.94 93 PHE A CA 1
ATOM 750 C C . PHE A 1 93 ? 8.742 -15.523 -14.102 1 90.94 93 PHE A C 1
ATOM 752 O O . PHE A 1 93 ? 8.766 -15.734 -15.32 1 90.94 93 PHE A O 1
ATOM 759 N N . HIS A 1 94 ? 9.32 -14.492 -13.586 1 92.5 94 HIS A N 1
ATOM 760 C CA . HIS A 1 94 ? 9.836 -13.398 -14.398 1 92.5 94 HIS A CA 1
ATOM 761 C C . HIS A 1 94 ? 11.297 -13.625 -14.766 1 92.5 94 HIS A C 1
ATOM 763 O O . HIS A 1 94 ? 11.742 -13.211 -15.836 1 92.5 94 HIS A O 1
ATOM 769 N N . LEU A 1 95 ? 12.031 -14.258 -13.812 1 95.19 95 LEU A N 1
ATOM 770 C CA . LEU A 1 95 ? 13.484 -14.203 -13.945 1 95.19 95 LEU A CA 1
ATOM 771 C C . LEU A 1 95 ? 14.07 -15.602 -14.125 1 95.19 95 LEU A C 1
ATOM 773 O O . LEU A 1 95 ? 15.25 -15.742 -14.461 1 95.19 95 LEU A O 1
ATOM 777 N N . GLY A 1 96 ? 13.273 -16.609 -13.914 1 94.25 96 GLY A N 1
ATOM 778 C CA . GLY A 1 96 ? 13.727 -17.969 -14.133 1 94.25 96 GLY A CA 1
ATOM 779 C C . GLY A 1 96 ? 13.57 -18.422 -15.578 1 94.25 96 GLY A C 1
ATOM 780 O O . GLY A 1 96 ? 12.898 -17.766 -16.375 1 94.25 96 GLY A O 1
ATOM 781 N N . THR A 1 97 ? 14.281 -19.516 -15.938 1 93.62 97 THR A N 1
ATOM 782 C CA . THR A 1 97 ? 14.156 -20.188 -17.234 1 93.62 97 THR A CA 1
ATOM 783 C C . THR A 1 97 ? 14.062 -21.688 -17.062 1 93.62 97 THR A C 1
ATOM 785 O O . THR A 1 97 ? 14.164 -22.203 -15.938 1 93.62 97 THR A O 1
ATOM 788 N N . LEU A 1 98 ? 13.766 -22.344 -18.125 1 93 98 LEU A N 1
ATOM 789 C CA . LEU A 1 98 ? 13.703 -23.797 -18.109 1 93 98 LEU A CA 1
ATOM 790 C C . LEU A 1 98 ? 15.062 -24.391 -17.734 1 93 98 LEU A C 1
ATOM 792 O O . LEU A 1 98 ? 15.133 -25.516 -17.234 1 93 98 LEU A O 1
ATOM 796 N N . HIS A 1 99 ? 16.172 -23.641 -17.922 1 92.62 99 HIS A N 1
ATOM 797 C CA . HIS A 1 99 ? 17.516 -24.188 -17.734 1 92.62 99 HIS A CA 1
ATOM 798 C C . HIS A 1 99 ? 18.156 -23.594 -16.484 1 92.62 99 HIS A C 1
ATOM 800 O O . HIS A 1 99 ? 19.156 -24.141 -15.992 1 92.62 99 HIS A O 1
ATOM 806 N N . SER A 1 100 ? 17.609 -22.5 -15.992 1 94.81 100 SER A N 1
ATOM 807 C CA . SER A 1 100 ? 18.203 -21.812 -14.844 1 94.81 100 SER A CA 1
ATOM 808 C C . SER A 1 100 ? 17.125 -21.203 -13.953 1 94.81 100 SER A C 1
ATOM 810 O O . SER A 1 100 ? 16.531 -20.172 -14.312 1 94.81 100 SER A O 1
ATOM 812 N N . PRO A 1 101 ? 16.953 -21.781 -12.781 1 95.38 101 PRO A N 1
ATOM 813 C CA . PRO A 1 101 ? 15.969 -21.188 -11.875 1 95.38 101 PRO A CA 1
ATOM 814 C C . PRO A 1 101 ? 16.453 -19.875 -11.258 1 95.38 101 PRO A C 1
ATOM 816 O O . PRO A 1 101 ? 17.656 -19.641 -11.18 1 95.38 101 PRO A O 1
ATOM 819 N N . PHE A 1 102 ? 15.539 -19.078 -10.844 1 95.94 102 PHE A N 1
ATOM 820 C CA . PHE A 1 102 ? 15.836 -17.844 -10.117 1 95.94 102 PHE A CA 1
ATOM 821 C C . PHE A 1 102 ? 16.453 -18.156 -8.758 1 95.94 102 PHE A C 1
ATOM 823 O O . PHE A 1 102 ? 16.109 -19.156 -8.125 1 95.94 102 PHE A O 1
ATOM 830 N N . SER A 1 103 ? 17.391 -17.266 -8.375 1 96.12 103 SER A N 1
ATOM 831 C CA . SER A 1 103 ? 17.969 -17.328 -7.031 1 96.12 103 SER A CA 1
ATOM 832 C C . SER A 1 103 ? 18.016 -15.953 -6.379 1 96.12 103 SER A C 1
ATOM 834 O O . SER A 1 103 ? 18.312 -14.961 -7.035 1 96.12 103 SER A O 1
ATOM 836 N N . PHE A 1 104 ? 17.719 -15.945 -5.098 1 97 104 PHE A N 1
ATOM 837 C CA . PHE A 1 104 ? 17.812 -14.695 -4.348 1 97 104 PHE A CA 1
ATOM 838 C C . PHE A 1 104 ? 19.266 -14.289 -4.137 1 97 104 PHE A C 1
ATOM 840 O O . PHE A 1 104 ? 20.125 -15.148 -3.963 1 97 104 PHE A O 1
ATOM 847 N N . GLU A 1 105 ? 19.453 -12.977 -4.09 1 95.75 105 GLU A N 1
ATOM 848 C CA . GLU A 1 105 ? 20.75 -12.43 -3.719 1 95.75 105 GLU A CA 1
ATOM 849 C C . GLU A 1 105 ? 20.906 -12.359 -2.201 1 95.75 105 GLU A C 1
ATOM 851 O O . GLU A 1 105 ? 20.031 -11.844 -1.508 1 95.75 105 GLU A O 1
ATOM 856 N N . ASN A 1 106 ? 22 -12.781 -1.673 1 92.5 106 ASN A N 1
ATOM 857 C CA . ASN A 1 106 ? 22.172 -12.891 -0.228 1 92.5 106 ASN A CA 1
ATOM 858 C C . ASN A 1 106 ? 22.812 -11.641 0.362 1 92.5 106 ASN A C 1
ATOM 860 O O . ASN A 1 106 ? 22.797 -11.453 1.579 1 92.5 106 ASN A O 1
ATOM 864 N N . ASP A 1 107 ? 23.281 -10.727 -0.462 1 95.31 107 ASP A N 1
ATOM 865 C CA . ASP A 1 107 ? 24.141 -9.656 0.054 1 95.31 107 ASP A CA 1
ATOM 866 C C . ASP A 1 107 ? 23.422 -8.305 -0.034 1 95.31 107 ASP A C 1
ATOM 868 O O . ASP A 1 107 ? 24.016 -7.266 0.259 1 95.31 107 ASP A O 1
ATOM 872 N N . ILE A 1 108 ? 22.188 -8.32 -0.424 1 98.12 108 ILE A N 1
ATOM 873 C CA . ILE A 1 108 ? 21.484 -7.051 -0.494 1 98.12 108 ILE A CA 1
ATOM 874 C C . ILE A 1 108 ? 21.188 -6.543 0.916 1 98.12 108 ILE A C 1
ATOM 876 O O . ILE A 1 108 ? 20.562 -7.242 1.717 1 98.12 108 ILE A O 1
ATOM 880 N N . HIS A 1 109 ? 21.703 -5.332 1.248 1 98.69 109 HIS A N 1
ATOM 881 C CA . HIS A 1 109 ? 21.547 -4.695 2.549 1 98.69 109 HIS A CA 1
ATOM 882 C C . HIS A 1 109 ? 20.844 -3.352 2.42 1 98.69 109 HIS A C 1
ATOM 884 O O . HIS A 1 109 ? 21.375 -2.42 1.813 1 98.69 109 HIS A O 1
ATOM 890 N N . ILE A 1 110 ? 19.625 -3.225 3 1 98.81 110 ILE A N 1
ATOM 891 C CA . ILE A 1 110 ? 18.828 -2.002 2.908 1 98.81 110 ILE A CA 1
ATOM 892 C C . ILE A 1 110 ? 18.844 -1.284 4.258 1 98.81 110 ILE A C 1
ATOM 894 O O . ILE A 1 110 ? 18.578 -1.898 5.297 1 98.81 110 ILE A O 1
ATOM 898 N N . ALA A 1 111 ? 19.156 -0.037 4.262 1 98.88 111 ALA A N 1
ATOM 899 C CA . ALA A 1 111 ? 19.047 0.792 5.457 1 98.88 111 ALA A CA 1
ATOM 900 C C . ALA A 1 111 ? 17.781 1.654 5.414 1 98.88 111 ALA A C 1
ATOM 902 O O . ALA A 1 111 ? 17.625 2.502 4.531 1 98.88 111 ALA A O 1
ATOM 903 N N . LEU A 1 112 ? 16.891 1.424 6.332 1 98.75 112 LEU A N 1
ATOM 904 C CA . LEU A 1 112 ? 15.688 2.24 6.496 1 98.75 112 LEU A CA 1
ATOM 905 C C . LEU A 1 112 ? 15.922 3.357 7.504 1 98.75 112 LEU A C 1
ATOM 907 O O . LEU A 1 112 ? 16.047 3.1 8.703 1 98.75 112 LEU A O 1
ATOM 911 N N . ILE A 1 113 ? 16.016 4.57 7.043 1 98.56 113 ILE A N 1
ATOM 912 C CA . ILE A 1 113 ? 16.219 5.73 7.906 1 98.56 113 ILE A CA 1
ATOM 913 C C . ILE A 1 113 ? 14.867 6.391 8.195 1 98.56 113 ILE A C 1
ATOM 915 O O . ILE A 1 113 ? 14.414 7.246 7.438 1 98.56 113 ILE A O 1
ATOM 919 N N . GLY A 1 114 ? 14.289 6.094 9.328 1 98 114 GLY A N 1
ATOM 920 C CA . GLY A 1 114 ? 12.914 6.395 9.68 1 98 114 GLY A CA 1
ATOM 921 C C . GLY A 1 114 ? 12.016 5.172 9.656 1 98 114 GLY A C 1
ATOM 922 O O . GLY A 1 114 ? 11.875 4.516 8.625 1 98 114 GLY A O 1
ATOM 923 N N . CYS A 1 115 ? 11.453 4.859 10.812 1 98.44 115 CYS A N 1
ATOM 924 C CA . CYS A 1 115 ? 10.594 3.689 10.945 1 98.44 115 CYS A CA 1
ATOM 925 C C . CYS A 1 115 ? 9.141 4.105 11.18 1 98.44 115 CYS A C 1
ATOM 927 O O . CYS A 1 115 ? 8.43 3.471 11.953 1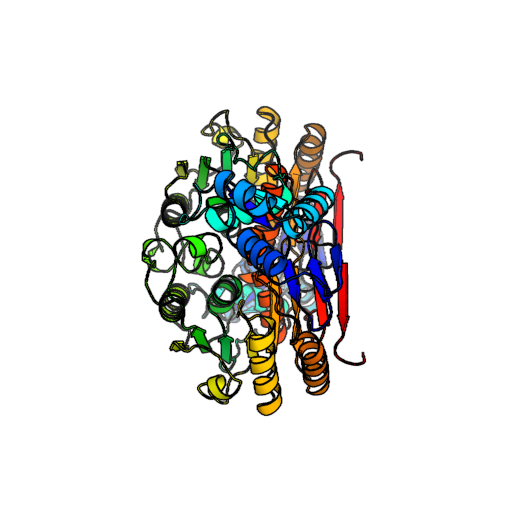 98.44 115 CYS A O 1
ATOM 929 N N . GLY A 1 116 ? 8.734 5.258 10.547 1 97.06 116 GLY A N 1
ATOM 930 C CA . GLY A 1 116 ? 7.371 5.762 10.656 1 97.06 116 GLY A CA 1
ATOM 931 C C . GLY A 1 116 ? 6.441 5.211 9.594 1 97.06 116 GLY A C 1
ATOM 932 O O . GLY A 1 116 ? 6.477 4.02 9.289 1 97.06 116 GLY A O 1
ATOM 933 N N . GLY A 1 117 ? 5.551 6.039 9.07 1 96.06 117 GLY A N 1
ATOM 934 C CA . GLY A 1 117 ? 4.512 5.629 8.141 1 96.06 117 GLY A CA 1
ATOM 935 C C . GLY A 1 117 ? 5.062 5.066 6.844 1 96.06 117 GLY A C 1
ATOM 936 O O . GLY A 1 117 ? 4.543 4.082 6.32 1 96.06 117 GLY A O 1
ATOM 937 N N . THR A 1 118 ? 6.055 5.641 6.363 1 97 118 THR A N 1
ATOM 938 C CA . THR A 1 118 ? 6.633 5.176 5.105 1 97 118 THR A CA 1
ATOM 939 C C . THR A 1 118 ? 7.66 4.074 5.355 1 97 118 THR A C 1
ATOM 941 O O . THR A 1 118 ? 7.527 2.965 4.836 1 97 118 THR A O 1
ATOM 944 N N . GLY A 1 119 ? 8.586 4.289 6.238 1 98.19 119 GLY A N 1
ATOM 945 C CA . GLY A 1 119 ? 9.672 3.354 6.488 1 98.19 119 GLY A CA 1
ATOM 946 C C . GLY A 1 119 ? 9.195 2.006 6.992 1 98.19 119 GLY A C 1
ATOM 947 O O . GLY A 1 119 ? 9.656 0.962 6.527 1 98.19 119 GLY A O 1
ATOM 948 N N . SER A 1 120 ? 8.297 2.027 7.938 1 98.5 120 SER A N 1
ATOM 949 C CA . SER A 1 120 ? 7.828 0.772 8.516 1 98.5 120 SER A CA 1
ATOM 950 C C . SER A 1 120 ? 7.059 -0.059 7.496 1 98.5 120 SER A C 1
ATOM 952 O O . SER A 1 120 ? 7.219 -1.28 7.434 1 98.5 120 SER A O 1
ATOM 954 N N . ASN A 1 121 ? 6.215 0.598 6.684 1 98.5 121 ASN A N 1
ATOM 955 C CA . ASN A 1 121 ? 5.453 -0.133 5.676 1 98.5 121 ASN A CA 1
ATOM 956 C C . ASN A 1 121 ? 6.355 -0.67 4.57 1 98.5 121 ASN A C 1
ATOM 958 O O . ASN A 1 121 ? 6.133 -1.77 4.059 1 98.5 121 ASN A O 1
ATOM 962 N N . ILE A 1 122 ? 7.371 0.079 4.18 1 98.75 122 ILE A N 1
ATOM 963 C CA . ILE A 1 122 ? 8.352 -0.427 3.227 1 98.75 122 ILE A CA 1
ATOM 964 C C . ILE A 1 122 ? 9.07 -1.64 3.816 1 98.75 122 ILE A C 1
ATOM 966 O O . ILE A 1 122 ? 9.281 -2.637 3.125 1 98.75 122 ILE A O 1
ATOM 970 N N . GLY A 1 123 ? 9.43 -1.522 5.074 1 98.75 123 GLY A N 1
ATOM 971 C CA . GLY A 1 123 ? 10.039 -2.654 5.754 1 98.75 123 GLY A CA 1
ATOM 972 C C . GLY A 1 123 ? 9.195 -3.91 5.699 1 98.75 123 GLY A C 1
ATOM 973 O O . GLY A 1 123 ? 9.703 -4.996 5.422 1 98.75 123 GLY A O 1
ATOM 974 N N . LEU A 1 124 ? 7.922 -3.754 5.953 1 98.38 124 LEU A N 1
ATOM 975 C CA . LEU A 1 124 ? 6.996 -4.883 5.887 1 98.38 124 LEU A CA 1
ATOM 976 C C . LEU A 1 124 ? 7.016 -5.516 4.496 1 98.38 124 LEU A C 1
ATOM 978 O O . LEU A 1 124 ? 7.066 -6.738 4.371 1 98.38 124 LEU A O 1
ATOM 982 N N . CYS A 1 125 ? 7.031 -4.691 3.502 1 98.19 125 CYS A N 1
ATOM 983 C CA . CYS A 1 125 ? 7.035 -5.18 2.127 1 98.19 125 CYS A CA 1
ATOM 984 C C . CYS A 1 125 ? 8.328 -5.934 1.821 1 98.19 125 CYS A C 1
ATOM 986 O O . CYS A 1 125 ? 8.297 -6.992 1.195 1 98.19 125 CYS A O 1
ATOM 988 N N . LEU A 1 126 ? 9.422 -5.445 2.299 1 98.5 126 LEU A N 1
ATOM 989 C CA . LEU A 1 126 ? 10.727 -5.938 1.869 1 98.5 126 LEU A CA 1
ATOM 990 C C . LEU A 1 126 ? 11.141 -7.156 2.684 1 98.5 126 LEU A C 1
ATOM 992 O O . LEU A 1 126 ? 11.992 -7.938 2.252 1 98.5 126 LEU A O 1
ATOM 996 N N . ALA A 1 127 ? 10.531 -7.348 3.846 1 97.44 127 ALA A N 1
ATOM 997 C CA . ALA A 1 127 ? 10.906 -8.422 4.754 1 97.44 127 ALA A CA 1
ATOM 998 C C . ALA A 1 127 ? 10.766 -9.789 4.086 1 97.44 127 ALA A C 1
ATOM 1000 O O . ALA A 1 127 ? 11.461 -10.742 4.438 1 97.44 127 ALA A O 1
ATOM 1001 N N . SER A 1 128 ? 9.883 -9.898 3.141 1 96.25 128 SER A N 1
ATOM 1002 C CA . SER A 1 128 ? 9.648 -11.172 2.467 1 96.25 128 SER A CA 1
ATOM 1003 C C . SER A 1 128 ? 9.922 -11.062 0.97 1 96.25 128 SER A C 1
ATOM 1005 O O . SER A 1 128 ? 9.359 -11.82 0.177 1 96.25 128 SER A O 1
ATOM 1007 N N . SER A 1 129 ? 10.688 -10.062 0.586 1 96.88 129 SER A N 1
ATOM 1008 C CA . SER A 1 129 ? 10.922 -9.812 -0.833 1 96.88 129 SER A CA 1
ATOM 1009 C C . SER A 1 129 ? 12.227 -10.445 -1.297 1 96.88 129 SER A C 1
ATOM 1011 O O . SER A 1 129 ? 12.633 -10.273 -2.449 1 96.88 129 SER A O 1
ATOM 1013 N N . GLY A 1 130 ? 12.883 -11.188 -0.454 1 96.06 130 GLY A N 1
ATOM 1014 C CA . GLY A 1 130 ? 14.164 -11.789 -0.807 1 96.06 130 GLY A CA 1
ATOM 1015 C C . GLY A 1 130 ? 15.352 -10.992 -0.309 1 96.06 130 GLY A C 1
ATOM 1016 O O . GLY A 1 130 ? 16.5 -11.398 -0.494 1 96.06 130 GLY A O 1
ATOM 1017 N N . ILE A 1 131 ? 15.133 -9.891 0.359 1 97.19 131 ILE A N 1
ATOM 1018 C CA . ILE A 1 131 ? 16.188 -9.102 0.987 1 97.19 131 ILE A CA 1
ATOM 1019 C C . ILE A 1 131 ? 16.484 -9.656 2.375 1 97.19 131 ILE A C 1
ATOM 1021 O O . ILE A 1 131 ? 15.578 -9.867 3.178 1 97.19 131 ILE A O 1
ATOM 1025 N N . LYS A 1 132 ? 17.781 -9.844 2.703 1 95.69 132 LYS A N 1
ATOM 1026 C CA . LYS A 1 132 ? 18.109 -10.594 3.912 1 95.69 132 LYS A CA 1
ATOM 1027 C C . LYS A 1 132 ? 18.656 -9.664 5 1 95.69 132 LYS A C 1
ATOM 1029 O O . LYS A 1 132 ? 18.609 -10 6.188 1 95.69 132 LYS A O 1
ATOM 1034 N N . LYS A 1 133 ? 19.25 -8.539 4.621 1 98.31 133 LYS A N 1
ATOM 1035 C CA . LYS A 1 133 ? 19.891 -7.66 5.59 1 98.31 133 LYS A CA 1
ATOM 1036 C C . LYS A 1 133 ? 19.188 -6.305 5.652 1 98.31 133 LYS A C 1
ATOM 1038 O O . LYS A 1 133 ? 18.922 -5.691 4.617 1 98.31 133 LYS A O 1
ATOM 1043 N N . PHE A 1 134 ? 18.922 -5.879 6.898 1 98.75 134 PHE A N 1
ATOM 1044 C CA . PHE A 1 134 ? 18.312 -4.578 7.129 1 98.75 134 PHE A CA 1
ATOM 1045 C C . PHE A 1 134 ? 19.031 -3.828 8.242 1 98.75 134 PHE A C 1
ATOM 1047 O O . PHE A 1 134 ? 19.547 -4.445 9.18 1 98.75 134 PHE A O 1
ATOM 1054 N N . THR A 1 135 ? 19.125 -2.566 8.133 1 98.88 135 THR A N 1
ATOM 1055 C CA . THR A 1 135 ? 19.438 -1.66 9.234 1 98.88 135 THR A CA 1
ATOM 1056 C C . THR A 1 135 ? 18.297 -0.654 9.438 1 98.88 135 THR A C 1
ATOM 1058 O O . THR A 1 135 ? 17.859 -0.02 8.477 1 98.88 135 THR A O 1
ATOM 1061 N N . LEU A 1 136 ? 17.812 -0.583 10.664 1 98.81 136 LEU A N 1
ATOM 1062 C CA . LEU A 1 136 ? 16.75 0.353 11.023 1 98.81 136 LEU A CA 1
ATOM 1063 C C . LEU A 1 136 ? 17.297 1.5 11.859 1 98.81 136 LEU A C 1
ATOM 1065 O O . LEU A 1 136 ? 18.031 1.271 12.836 1 98.81 136 LEU A O 1
ATOM 1069 N N . ILE A 1 137 ? 16.984 2.725 11.477 1 98.62 137 ILE A N 1
ATOM 1070 C CA . ILE A 1 137 ? 17.391 3.898 12.234 1 98.62 137 ILE A CA 1
ATOM 1071 C C . ILE A 1 137 ? 16.172 4.746 12.578 1 98.62 137 ILE A C 1
ATOM 1073 O O . ILE A 1 137 ? 15.492 5.254 11.68 1 98.62 137 ILE A O 1
ATOM 1077 N N . ASP A 1 138 ? 15.859 4.898 13.773 1 98.31 138 ASP A N 1
ATOM 1078 C CA . ASP A 1 138 ? 14.773 5.727 14.281 1 98.31 138 ASP A CA 1
ATOM 1079 C C . ASP A 1 138 ? 14.945 6.004 15.773 1 98.31 138 ASP A C 1
ATOM 1081 O O . ASP A 1 138 ? 15.414 5.141 16.516 1 98.31 138 ASP A O 1
ATOM 1085 N N . TYR A 1 139 ? 14.523 7.168 16.219 1 97.19 139 TYR A N 1
ATOM 1086 C CA . TYR A 1 139 ? 14.727 7.512 17.625 1 97.19 139 TYR A CA 1
ATOM 1087 C C . TYR A 1 139 ? 13.391 7.68 18.344 1 97.19 139 TYR A C 1
ATOM 1089 O O . TYR A 1 139 ? 13.352 7.879 19.562 1 97.19 139 TYR A O 1
ATOM 1097 N N . ASP A 1 140 ? 12.227 7.59 17.656 1 96.94 140 ASP A N 1
ATOM 1098 C CA . ASP A 1 140 ? 10.914 7.91 18.219 1 96.94 140 ASP A CA 1
ATOM 1099 C C . ASP A 1 140 ? 10.312 6.703 18.938 1 96.94 140 ASP A C 1
ATOM 1101 O O . ASP A 1 140 ? 10.734 5.566 18.703 1 96.94 140 ASP A O 1
ATOM 1105 N N . ARG A 1 141 ? 9.414 7.07 19.766 1 98.38 141 ARG A N 1
ATOM 1106 C CA . ARG A 1 141 ? 8.547 6.082 20.391 1 98.38 141 ARG A CA 1
ATOM 1107 C C . ARG A 1 141 ? 7.145 6.109 19.781 1 98.38 141 ARG A C 1
ATOM 1109 O O . ARG A 1 141 ? 6.688 7.156 19.312 1 98.38 141 ARG A O 1
ATOM 1116 N N . ILE A 1 142 ? 6.465 5.012 19.812 1 98.56 142 ILE A N 1
ATOM 1117 C CA . ILE A 1 142 ? 5.168 4.871 19.156 1 98.56 142 ILE A CA 1
ATOM 1118 C C . ILE A 1 142 ? 4.102 5.613 19.953 1 98.56 142 ILE A C 1
ATOM 1120 O O . ILE A 1 142 ? 4.016 5.465 21.172 1 98.56 142 ILE A O 1
ATOM 1124 N N . GLN A 1 143 ? 3.383 6.422 19.266 1 97.81 143 GLN A N 1
ATOM 1125 C CA . GLN A 1 143 ? 2.24 7.141 19.812 1 97.81 143 GLN A CA 1
ATOM 1126 C C . GLN A 1 143 ? 0.931 6.648 19.203 1 97.81 143 GLN A C 1
ATOM 1128 O O . GLN A 1 143 ? 0.929 6.055 18.125 1 97.81 143 GLN A O 1
ATOM 1133 N N . ILE A 1 144 ? -0.149 6.914 19.844 1 97.56 144 ILE A N 1
ATOM 1134 C CA . ILE A 1 144 ? -1.454 6.441 19.391 1 97.56 144 ILE A CA 1
ATOM 1135 C C . ILE A 1 144 ? -1.763 7.02 18.016 1 97.56 144 ILE A C 1
ATOM 1137 O O . ILE A 1 144 ? -2.363 6.348 17.172 1 97.56 144 ILE A O 1
ATOM 1141 N N . SER A 1 145 ? -1.325 8.258 17.75 1 95.38 145 SER A N 1
ATOM 1142 C CA . SER A 1 145 ? -1.605 8.914 16.484 1 95.38 145 SER A CA 1
ATOM 1143 C C . SER A 1 145 ? -0.867 8.242 15.328 1 95.38 145 SER A C 1
ATOM 1145 O O . SER A 1 145 ? -1.17 8.484 14.164 1 95.38 145 SER A O 1
ATOM 1147 N N . ASN A 1 146 ? 0.152 7.359 15.68 1 96.56 146 ASN A N 1
ATOM 1148 C CA . ASN A 1 146 ? 0.921 6.66 14.656 1 96.56 146 ASN A CA 1
ATOM 1149 C C . ASN A 1 146 ? 0.146 5.477 14.086 1 96.56 146 ASN A C 1
ATOM 1151 O O . ASN A 1 146 ? 0.453 4.996 12.992 1 96.56 146 ASN A O 1
ATOM 1155 N N . LEU A 1 147 ? -0.871 5.035 14.812 1 97.75 147 LEU A N 1
ATOM 1156 C CA . LEU A 1 147 ? -1.503 3.754 14.516 1 97.75 147 LEU A CA 1
ATOM 1157 C C . LEU A 1 147 ? -2.42 3.867 13.305 1 97.75 147 LEU A C 1
ATOM 1159 O O . LEU A 1 147 ? -2.84 2.854 12.742 1 97.75 147 LEU A O 1
ATOM 1163 N N . ASN A 1 148 ? -2.645 5.062 12.82 1 96.44 148 ASN A N 1
ATOM 1164 C CA . ASN A 1 148 ? -3.52 5.195 11.656 1 96.44 148 ASN A CA 1
ATOM 1165 C C . ASN A 1 148 ? -2.812 4.781 10.375 1 96.44 148 ASN A C 1
ATOM 1167 O O . ASN A 1 148 ? -3.463 4.48 9.367 1 96.44 148 ASN A O 1
ATOM 1171 N N . ARG A 1 149 ? -1.456 4.766 10.438 1 96.25 149 ARG A N 1
ATOM 1172 C CA . ARG A 1 149 ? -0.82 4.527 9.141 1 96.25 149 ARG A CA 1
ATOM 1173 C C . ARG A 1 149 ? 0.459 3.713 9.305 1 96.25 149 ARG A C 1
ATOM 1175 O O . ARG A 1 149 ? 1.133 3.402 8.32 1 96.25 149 ARG A O 1
ATOM 1182 N N . GLN A 1 150 ? 0.913 3.414 10.469 1 98 150 GLN A N 1
ATOM 1183 C CA . GLN A 1 150 ? 2.092 2.594 10.727 1 98 150 GLN A CA 1
ATOM 1184 C C . GLN A 1 150 ? 1.697 1.173 11.125 1 98 150 GLN A C 1
ATOM 1186 O O . GLN A 1 150 ? 1.675 0.835 12.305 1 98 150 GLN A O 1
ATOM 1191 N N . PHE A 1 151 ? 1.521 0.305 10.188 1 97.12 151 PHE A N 1
ATOM 1192 C CA . PHE A 1 151 ? 0.803 -0.955 10.344 1 97.12 151 PHE A CA 1
ATOM 1193 C C . PHE A 1 151 ? 1.675 -1.995 11.031 1 97.12 151 PHE A C 1
ATOM 1195 O O . PHE A 1 151 ? 1.181 -3.037 11.469 1 97.12 151 PHE A O 1
ATOM 1202 N N . ALA A 1 152 ? 2.938 -1.701 11.141 1 98 152 ALA A N 1
ATOM 1203 C CA . ALA A 1 152 ? 3.814 -2.605 11.883 1 98 152 ALA A CA 1
ATOM 1204 C C . ALA A 1 152 ? 3.51 -2.561 13.375 1 98 152 ALA A C 1
ATOM 1206 O O . ALA A 1 152 ? 3.951 -3.43 14.133 1 98 152 ALA A O 1
ATOM 1207 N N . TYR A 1 153 ? 2.77 -1.519 13.797 1 98.31 153 TYR A N 1
ATOM 1208 C CA . TYR A 1 153 ? 2.533 -1.273 15.219 1 98.31 153 TYR A CA 1
ATOM 1209 C C . TYR A 1 153 ? 1.054 -1.403 15.555 1 98.31 153 TYR A C 1
ATOM 1211 O O . TYR A 1 153 ? 0.201 -1.363 14.664 1 98.31 153 TYR A O 1
ATOM 1219 N N . ASP A 1 154 ? 0.747 -1.614 16.797 1 97.38 154 ASP A N 1
ATOM 1220 C CA . ASP A 1 154 ? -0.617 -1.564 17.312 1 97.38 154 ASP A CA 1
ATOM 1221 C C . ASP A 1 154 ? -0.637 -1.095 18.766 1 97.38 154 ASP A C 1
ATOM 1223 O O . ASP A 1 154 ? 0.354 -0.555 19.266 1 97.38 154 ASP A O 1
ATOM 1227 N N . SER A 1 155 ? -1.737 -1.17 19.469 1 97.81 155 SER A N 1
ATOM 1228 C CA . SER A 1 155 ? -1.927 -0.581 20.781 1 97.81 155 SER A CA 1
ATOM 1229 C C . SER A 1 155 ? -0.945 -1.164 21.797 1 97.81 155 SER A C 1
ATOM 1231 O O . SER A 1 155 ? -0.559 -0.491 22.75 1 97.81 155 SER A O 1
ATOM 1233 N N . ALA A 1 156 ? -0.48 -2.373 21.594 1 97.5 156 ALA A N 1
ATOM 1234 C CA . ALA A 1 156 ? 0.441 -3.027 22.516 1 97.5 156 ALA A CA 1
ATOM 1235 C C . ALA A 1 156 ? 1.839 -2.424 22.422 1 97.5 156 ALA A C 1
ATOM 1237 O O . ALA A 1 156 ? 2.688 -2.662 23.281 1 97.5 156 ALA A O 1
ATOM 1238 N N . ASP A 1 157 ? 2.064 -1.655 21.422 1 98.56 157 ASP A N 1
ATOM 1239 C CA . ASP A 1 157 ? 3.404 -1.147 21.141 1 98.56 157 ASP A CA 1
ATOM 1240 C C . ASP A 1 157 ? 3.551 0.298 21.609 1 98.56 157 ASP A C 1
ATOM 1242 O O . ASP A 1 157 ? 4.652 0.849 21.609 1 98.56 157 ASP A O 1
ATOM 1246 N N . ILE A 1 158 ? 2.465 0.94 22.016 1 98.5 158 ILE A N 1
ATOM 1247 C CA . ILE A 1 158 ? 2.488 2.352 22.375 1 98.5 158 ILE A CA 1
ATOM 1248 C C . ILE A 1 158 ? 3.527 2.586 23.469 1 98.5 158 ILE A C 1
ATOM 1250 O O . ILE A 1 158 ? 3.572 1.848 24.453 1 98.5 158 ILE A O 1
ATOM 1254 N N . GLY A 1 159 ? 4.371 3.576 23.25 1 98.62 159 GLY A N 1
ATOM 1255 C CA . GLY A 1 159 ? 5.406 3.93 24.219 1 98.62 159 GLY A CA 1
ATOM 1256 C C . GLY A 1 159 ? 6.73 3.238 23.953 1 98.62 159 GLY A C 1
ATOM 1257 O O . GLY A 1 159 ? 7.758 3.619 24.516 1 98.62 159 GLY A O 1
ATOM 1258 N N . LYS A 1 160 ? 6.754 2.219 23.109 1 98.75 160 LYS A N 1
ATOM 1259 C CA . LYS A 1 160 ? 7.965 1.458 22.812 1 98.75 160 LYS A CA 1
ATOM 1260 C C . LYS A 1 160 ? 8.719 2.08 21.641 1 98.75 160 LYS A C 1
ATOM 1262 O O . LYS A 1 160 ? 8.18 2.926 20.922 1 98.75 160 LYS A O 1
ATOM 1267 N N . SER A 1 161 ? 9.945 1.716 21.5 1 98.69 161 SER A N 1
ATOM 1268 C CA . SER A 1 161 ? 10.805 2.186 20.406 1 98.69 161 SER A CA 1
ATOM 1269 C C . SER A 1 161 ? 10.289 1.729 19.047 1 98.69 161 SER A C 1
ATOM 1271 O O . SER A 1 161 ? 10.039 0.54 18.844 1 98.69 161 SER A O 1
ATOM 1273 N N . LYS A 1 162 ? 10.133 2.697 18.125 1 98.5 162 LYS A N 1
ATOM 1274 C CA . LYS A 1 162 ? 9.695 2.35 16.781 1 98.5 162 LYS A CA 1
ATOM 1275 C C . LYS A 1 162 ? 10.656 1.354 16.141 1 98.5 162 LYS A C 1
ATOM 1277 O O . LYS A 1 162 ? 10.227 0.357 15.555 1 98.5 162 LYS A O 1
ATOM 1282 N N . ALA A 1 163 ? 11.969 1.607 16.281 1 98.62 163 ALA A N 1
ATOM 1283 C CA . ALA A 1 163 ? 12.969 0.76 15.641 1 98.62 163 ALA A CA 1
ATOM 1284 C C . ALA A 1 163 ? 12.914 -0.664 16.188 1 98.62 163 ALA A C 1
ATOM 1286 O O . ALA A 1 163 ? 12.93 -1.631 15.422 1 98.62 163 ALA A O 1
ATOM 1287 N N . GLN A 1 164 ? 12.758 -0.803 17.438 1 98.75 164 GLN A N 1
ATOM 1288 C CA . GLN A 1 164 ? 12.711 -2.117 18.078 1 98.75 164 GLN A CA 1
ATOM 1289 C C . GLN A 1 164 ? 11.438 -2.867 17.688 1 98.75 164 GLN A C 1
ATOM 1291 O O . GLN A 1 164 ? 11.484 -4.051 17.344 1 98.75 164 GLN A O 1
ATOM 1296 N N . CYS A 1 165 ? 10.336 -2.174 17.781 1 98.81 165 CYS A N 1
ATOM 1297 C CA . CYS A 1 165 ? 9.062 -2.805 17.453 1 98.81 165 CYS A CA 1
ATOM 1298 C C . CYS A 1 165 ? 9.039 -3.242 15.992 1 98.81 165 CYS A C 1
ATOM 1300 O O . CYS A 1 165 ? 8.508 -4.305 15.664 1 98.81 165 CYS A O 1
ATOM 1302 N N . LEU A 1 166 ? 9.602 -2.418 15.086 1 98.81 166 LEU A N 1
ATOM 1303 C CA . LEU A 1 166 ? 9.656 -2.807 13.68 1 98.81 166 LEU A CA 1
ATOM 1304 C C . LEU A 1 166 ? 10.531 -4.039 13.484 1 98.81 166 LEU A C 1
ATOM 1306 O O . LEU A 1 166 ? 10.164 -4.957 12.758 1 98.81 166 LEU A O 1
ATOM 1310 N N . LYS A 1 167 ? 11.688 -4.051 14.148 1 98.81 167 LYS A N 1
ATOM 1311 C CA . LYS A 1 167 ? 12.555 -5.223 14.078 1 98.81 167 LYS A CA 1
ATOM 1312 C C . LYS A 1 167 ? 11.805 -6.488 14.484 1 98.81 167 LYS A C 1
ATOM 1314 O O . LYS A 1 167 ? 11.836 -7.488 13.773 1 98.81 167 LYS A O 1
ATOM 1319 N N . ASP A 1 168 ? 11.109 -6.391 15.594 1 98.69 168 ASP A N 1
ATOM 1320 C CA . ASP A 1 168 ? 10.375 -7.543 16.109 1 98.69 168 ASP A CA 1
ATOM 1321 C C . ASP A 1 168 ? 9.305 -7.992 15.109 1 98.69 168 ASP A C 1
ATOM 1323 O O . ASP A 1 168 ? 9.156 -9.188 14.859 1 98.69 168 ASP A O 1
ATOM 1327 N N . LYS A 1 169 ? 8.594 -7.051 14.57 1 98.56 169 LYS A N 1
ATOM 1328 C CA . LYS A 1 169 ? 7.535 -7.367 13.617 1 98.56 169 LYS A CA 1
ATOM 1329 C C . LYS A 1 169 ? 8.109 -8.016 12.359 1 98.56 169 LYS A C 1
ATOM 1331 O O . LYS A 1 169 ? 7.57 -9.008 11.867 1 98.56 169 LYS A O 1
ATOM 1336 N N . LEU A 1 170 ? 9.211 -7.469 11.82 1 98.62 170 LEU A N 1
ATOM 1337 C CA . LEU A 1 170 ? 9.828 -8.023 10.617 1 98.62 170 LEU A CA 1
ATOM 1338 C C . LEU A 1 170 ? 10.297 -9.453 10.859 1 98.62 170 LEU A C 1
ATOM 1340 O O . LEU A 1 170 ? 10.125 -10.312 9.992 1 98.62 170 LEU A O 1
ATOM 1344 N N . LEU A 1 171 ? 10.797 -9.727 12.047 1 98.56 171 LEU A N 1
ATOM 1345 C CA . LEU A 1 171 ? 11.273 -11.062 12.383 1 98.56 171 LEU A CA 1
ATOM 1346 C C . LEU A 1 171 ? 10.109 -12.031 12.531 1 98.56 171 LEU A C 1
ATOM 1348 O O . LEU A 1 171 ? 10.25 -13.227 12.25 1 98.56 171 LEU A O 1
ATOM 1352 N N . ARG A 1 172 ? 8.977 -11.531 12.938 1 98.19 172 ARG A N 1
ATOM 1353 C CA . ARG A 1 172 ? 7.789 -12.375 13.047 1 98.19 172 ARG A CA 1
ATOM 1354 C C . ARG A 1 172 ? 7.223 -12.703 11.664 1 98.19 172 ARG A C 1
ATOM 1356 O O . ARG A 1 172 ? 6.527 -13.711 11.5 1 98.19 172 ARG A O 1
ATOM 1363 N N . ILE A 1 173 ? 7.523 -11.875 10.703 1 97.88 173 ILE A N 1
ATOM 1364 C CA . ILE A 1 173 ? 7.102 -12.125 9.336 1 97.88 173 ILE A CA 1
ATOM 1365 C C . ILE A 1 173 ? 8.078 -13.086 8.664 1 97.88 173 ILE A C 1
ATOM 1367 O O . ILE A 1 173 ? 7.664 -14.086 8.062 1 97.88 173 ILE A O 1
ATOM 1371 N N . ASN A 1 174 ? 9.328 -12.789 8.812 1 98 174 ASN A N 1
ATOM 1372 C CA . ASN A 1 174 ? 10.406 -13.594 8.258 1 98 174 ASN A CA 1
ATOM 1373 C C . ASN A 1 174 ? 11.578 -13.719 9.227 1 98 174 ASN A C 1
ATOM 1375 O O . ASN A 1 174 ? 12.383 -12.789 9.344 1 98 174 ASN A O 1
ATOM 1379 N N . SER A 1 175 ? 11.742 -14.828 9.797 1 97.31 175 SER A N 1
ATOM 1380 C CA . SER A 1 175 ? 12.75 -15.023 10.836 1 97.31 175 SER A CA 1
ATOM 1381 C C . SER A 1 175 ? 14.148 -15.133 10.234 1 97.31 175 SER A C 1
ATOM 1383 O O . SER A 1 175 ? 15.141 -15.07 10.961 1 97.31 175 SER A O 1
ATOM 1385 N N . ASP A 1 176 ? 14.234 -15.172 8.953 1 95.75 176 ASP A N 1
ATOM 1386 C CA . ASP A 1 176 ? 15.523 -15.406 8.305 1 95.75 176 ASP A CA 1
ATOM 1387 C C . ASP A 1 176 ? 16.234 -14.086 8.008 1 95.75 176 ASP A C 1
ATOM 1389 O O . ASP A 1 176 ? 17.375 -14.078 7.547 1 95.75 176 ASP A O 1
ATOM 1393 N N . VAL A 1 177 ? 15.609 -12.969 8.227 1 97.69 177 VAL A N 1
ATOM 1394 C CA . VAL A 1 177 ? 16.25 -11.688 7.941 1 97.69 177 VAL A CA 1
ATOM 1395 C C . VAL A 1 177 ? 17.188 -11.312 9.086 1 97.69 177 VAL A C 1
ATOM 1397 O O . VAL A 1 177 ? 16.953 -11.688 10.242 1 97.69 177 VAL A O 1
ATOM 1400 N N . ASN A 1 178 ? 18.312 -10.633 8.742 1 98.12 178 ASN A N 1
ATOM 1401 C CA . ASN A 1 178 ? 19.25 -10.055 9.688 1 98.12 178 ASN A CA 1
ATOM 1402 C C . ASN A 1 178 ? 19.047 -8.555 9.844 1 98.12 178 ASN A C 1
ATOM 1404 O O . ASN A 1 178 ? 19.219 -7.797 8.883 1 98.12 178 ASN A O 1
ATOM 1408 N N . ILE A 1 179 ? 18.734 -8.125 11.117 1 98.56 179 ILE A N 1
ATOM 1409 C CA . ILE A 1 179 ? 18.344 -6.73 11.289 1 98.56 179 ILE A CA 1
ATOM 1410 C C . ILE A 1 179 ? 19.219 -6.078 12.359 1 98.56 179 ILE A C 1
ATOM 1412 O O . ILE A 1 179 ? 19.234 -6.531 13.508 1 98.56 179 ILE A O 1
ATOM 1416 N N . SER A 1 180 ? 19.922 -5.062 11.969 1 98.38 180 SER A N 1
ATOM 1417 C CA . SER A 1 180 ? 20.562 -4.148 12.906 1 98.38 180 SER A CA 1
ATOM 1418 C C . SER A 1 180 ? 19.688 -2.926 13.172 1 98.38 180 SER A C 1
ATOM 1420 O O . SER A 1 180 ? 18.844 -2.566 12.344 1 98.38 180 SER A O 1
ATOM 1422 N N . LEU A 1 181 ? 19.766 -2.34 14.336 1 98 181 LEU A N 1
ATOM 1423 C CA . LEU A 1 181 ? 18.984 -1.145 14.609 1 98 181 LEU A CA 1
ATOM 1424 C C . LEU A 1 181 ? 19.797 -0.118 15.383 1 98 181 LEU A C 1
ATOM 1426 O O . LEU A 1 181 ? 20.672 -0.483 16.172 1 98 181 LEU A O 1
ATOM 1430 N N . TYR A 1 182 ? 19.594 1.104 15.141 1 98.19 182 TYR A N 1
ATOM 1431 C CA . TYR A 1 182 ? 20.156 2.252 15.844 1 98.19 182 TYR A CA 1
ATOM 1432 C C . TYR A 1 182 ? 19.062 3.219 16.281 1 98.19 182 TYR A C 1
ATOM 1434 O O . TYR A 1 182 ? 18.391 3.828 15.43 1 98.19 182 TYR A O 1
ATOM 1442 N N . GLU A 1 183 ? 18.859 3.332 17.562 1 97.56 183 GLU A N 1
ATOM 1443 C CA . GLU A 1 183 ? 17.953 4.352 18.078 1 97.56 183 GLU A CA 1
ATOM 1444 C C . GLU A 1 183 ? 18.625 5.715 18.141 1 97.56 183 GLU A C 1
ATOM 1446 O O . GLU A 1 183 ? 19.078 6.137 19.203 1 97.56 183 GLU A O 1
ATOM 1451 N N . ARG A 1 184 ? 18.609 6.395 17.016 1 94.88 184 ARG A N 1
ATOM 1452 C CA . ARG A 1 184 ? 19.391 7.617 16.875 1 94.88 184 ARG A CA 1
ATOM 1453 C C . ARG A 1 184 ? 18.625 8.664 16.078 1 94.88 184 ARG A C 1
ATOM 1455 O O . ARG A 1 184 ? 17.984 8.352 15.07 1 94.88 184 ARG A O 1
ATOM 1462 N N . LYS A 1 185 ? 18.719 9.852 16.578 1 94.81 185 LYS A N 1
ATOM 1463 C CA . LYS A 1 185 ? 18.188 10.992 15.836 1 94.81 185 LYS A CA 1
ATOM 1464 C C . LYS A 1 185 ? 19.203 11.492 14.812 1 94.81 185 LYS A C 1
ATOM 1466 O O . LYS A 1 185 ? 20.375 11.664 15.133 1 94.81 185 LYS A O 1
ATOM 1471 N N . ILE A 1 186 ? 18.812 11.695 13.625 1 95.44 186 ILE A N 1
ATOM 1472 C CA . ILE A 1 186 ? 19.703 12.18 12.578 1 95.44 186 ILE A CA 1
ATOM 1473 C C . ILE A 1 186 ? 19.672 13.711 12.547 1 95.44 186 ILE A C 1
ATOM 1475 O O . ILE A 1 186 ? 18.656 14.312 12.211 1 95.44 186 ILE A O 1
ATOM 1479 N N . THR A 1 187 ? 20.766 14.312 12.883 1 94.06 187 THR A N 1
ATOM 1480 C CA . THR A 1 187 ? 20.828 15.773 12.93 1 94.06 187 THR A CA 1
ATOM 1481 C C . THR A 1 187 ? 21.906 16.297 11.992 1 94.06 187 THR A C 1
ATOM 1483 O O . THR A 1 187 ? 22.047 17.5 11.805 1 94.06 187 THR A O 1
ATOM 1486 N N . CYS A 1 188 ? 22.656 15.406 11.5 1 94.94 188 CYS A N 1
ATOM 1487 C CA . CYS A 1 188 ? 23.703 15.68 10.508 1 94.94 188 CYS A CA 1
ATOM 1488 C C . CYS A 1 188 ? 24.062 14.414 9.742 1 94.94 188 CYS A C 1
ATOM 1490 O O . CYS A 1 188 ? 23.609 13.328 10.078 1 94.94 188 CYS A O 1
ATOM 1492 N N . SER A 1 189 ? 24.844 14.531 8.68 1 95.56 189 SER A N 1
ATOM 1493 C CA . SER A 1 189 ? 25.203 13.406 7.84 1 95.56 189 SER A CA 1
ATOM 1494 C C . SER A 1 189 ? 26.078 12.414 8.594 1 95.56 189 SER A C 1
ATOM 1496 O O . SER A 1 189 ? 26.016 11.203 8.352 1 95.56 189 SER A O 1
ATOM 1498 N N . GLU A 1 190 ? 26.859 12.867 9.562 1 95.88 190 GLU A N 1
ATOM 1499 C CA . GLU A 1 190 ? 27.797 12.039 10.32 1 95.88 190 GLU A CA 1
ATOM 1500 C C . GLU A 1 190 ? 27.062 11.055 11.211 1 95.88 190 GLU A C 1
ATOM 1502 O O . GLU A 1 190 ? 27.609 10.008 11.586 1 95.88 190 GLU A O 1
ATOM 1507 N N . ASP A 1 191 ? 25.859 11.359 11.523 1 96.56 191 ASP A N 1
ATOM 1508 C CA . ASP A 1 191 ? 25.047 10.461 12.344 1 96.56 191 ASP A CA 1
ATOM 1509 C C . ASP A 1 191 ? 24.797 9.133 11.625 1 96.56 191 ASP A C 1
ATOM 1511 O O . ASP A 1 191 ? 24.484 8.125 12.266 1 96.56 191 ASP A O 1
ATOM 1515 N N . LEU A 1 192 ? 25.016 9.07 10.336 1 97.69 192 LEU A N 1
ATOM 1516 C CA . LEU A 1 192 ? 24.766 7.879 9.531 1 97.69 192 LEU A CA 1
ATOM 1517 C C . LEU A 1 192 ? 26.016 7.016 9.438 1 97.69 192 LEU A C 1
ATOM 1519 O O . LEU A 1 192 ? 25.984 5.945 8.82 1 97.69 192 LEU A O 1
ATOM 1523 N N . HIS A 1 193 ? 27.109 7.398 10.117 1 96.75 193 HIS A N 1
ATOM 1524 C CA . HIS A 1 193 ? 28.359 6.641 10.07 1 96.75 193 HIS A CA 1
ATOM 1525 C C . HIS A 1 193 ? 28.219 5.32 10.828 1 96.75 193 HIS A C 1
ATOM 1527 O O . HIS A 1 193 ? 29.094 4.453 10.727 1 96.75 193 HIS A O 1
ATOM 1533 N N . CYS A 1 194 ? 27.156 5.125 11.508 1 96.12 194 CYS A N 1
ATOM 1534 C CA . CYS A 1 194 ? 26.875 3.852 12.156 1 96.12 194 CYS A CA 1
ATOM 1535 C C . CYS A 1 194 ? 26.547 2.777 11.133 1 96.12 194 CYS A C 1
ATOM 1537 O O . CYS A 1 194 ? 26.562 1.585 11.445 1 96.12 194 CYS A O 1
ATOM 1539 N N . LEU A 1 195 ? 26.203 3.166 9.938 1 97.12 195 LEU A N 1
ATOM 1540 C CA . LEU A 1 195 ? 25.875 2.229 8.867 1 97.12 195 LEU A CA 1
ATOM 1541 C C . LEU A 1 195 ? 27.125 1.473 8.406 1 97.12 195 LEU A C 1
ATOM 1543 O O . LEU A 1 195 ? 28.219 2.051 8.328 1 97.12 195 LEU A O 1
ATOM 1547 N N . SER A 1 196 ? 26.953 0.228 8.133 1 95.75 196 SER A N 1
ATOM 1548 C CA . SER A 1 196 ? 28.047 -0.569 7.594 1 95.75 196 SER A CA 1
ATOM 1549 C C . SER A 1 196 ? 28.312 -0.22 6.133 1 95.75 196 SER A C 1
ATOM 1551 O O . SER A 1 196 ? 27.469 0.392 5.469 1 95.75 196 SER A O 1
ATOM 1553 N N . ASN A 1 197 ? 29.438 -0.641 5.66 1 94.88 197 ASN A N 1
ATOM 1554 C CA . ASN A 1 197 ? 29.891 -0.295 4.312 1 94.88 197 ASN A CA 1
ATOM 1555 C C . ASN A 1 197 ? 29.203 -1.169 3.262 1 94.88 197 ASN A C 1
ATOM 1557 O O . ASN A 1 197 ? 29.281 -0.885 2.064 1 94.88 197 ASN A O 1
ATOM 1561 N N . ASP A 1 198 ? 28.438 -2.146 3.703 1 96.88 198 ASP A N 1
ATOM 1562 C CA . ASP A 1 198 ? 27.859 -3.072 2.736 1 96.88 198 ASP A CA 1
ATOM 1563 C C . ASP A 1 198 ? 26.406 -2.709 2.432 1 96.88 198 ASP A C 1
ATOM 1565 O O . ASP A 1 198 ? 25.656 -3.518 1.869 1 96.88 198 ASP A O 1
ATOM 1569 N N . VAL A 1 199 ? 25.984 -1.497 2.859 1 98.38 199 VAL A N 1
ATOM 1570 C CA . VAL A 1 199 ? 24.625 -1.057 2.545 1 98.38 199 VAL A CA 1
ATOM 1571 C C . VAL A 1 199 ? 24.484 -0.891 1.034 1 98.38 199 VAL A C 1
ATOM 1573 O O . VAL A 1 199 ? 25.281 -0.22 0.393 1 98.38 199 VAL A O 1
ATOM 1576 N N . SER A 1 200 ? 23.391 -1.528 0.529 1 98.62 200 SER A N 1
ATOM 1577 C CA . SER A 1 200 ? 23.172 -1.525 -0.913 1 98.62 200 SER A CA 1
ATOM 1578 C C . SER A 1 200 ? 22.25 -0.38 -1.327 1 98.62 200 SER A C 1
ATOM 1580 O O . SER A 1 200 ? 22.266 0.05 -2.482 1 98.62 200 SER A O 1
ATOM 1582 N N . LEU A 1 201 ? 21.438 0.112 -0.433 1 98.81 201 LEU A N 1
ATOM 1583 C CA . LEU A 1 201 ? 20.453 1.152 -0.726 1 98.81 201 LEU A CA 1
ATOM 1584 C C . LEU A 1 201 ? 19.953 1.802 0.559 1 98.81 201 LEU A C 1
ATOM 1586 O O . LEU A 1 201 ? 19.688 1.11 1.544 1 98.81 201 LEU A O 1
ATOM 1590 N N . LEU A 1 202 ? 19.891 3.105 0.527 1 98.88 202 LEU A N 1
ATOM 1591 C CA . LEU A 1 202 ? 19.266 3.863 1.612 1 98.88 202 LEU A CA 1
ATOM 1592 C C . LEU A 1 202 ? 17.828 4.211 1.279 1 98.88 202 LEU A C 1
ATOM 1594 O O . LEU A 1 202 ? 17.516 4.562 0.14 1 98.88 202 LEU A O 1
ATOM 1598 N N . VAL A 1 203 ? 16.953 4.066 2.25 1 98.81 203 VAL A N 1
ATOM 1599 C CA . VAL A 1 203 ? 15.594 4.57 2.162 1 98.81 203 VAL A CA 1
ATOM 1600 C C . VAL A 1 203 ? 15.414 5.75 3.117 1 98.81 203 VAL A C 1
ATOM 1602 O O . VAL A 1 203 ? 15.5 5.586 4.336 1 98.81 203 VAL A O 1
ATOM 1605 N N . SER A 1 204 ? 15.164 6.898 2.57 1 98.31 204 SER A N 1
ATOM 1606 C CA . SER A 1 204 ? 14.898 8.078 3.387 1 98.31 204 SER A CA 1
ATOM 1607 C C . SER A 1 204 ? 13.422 8.18 3.746 1 98.31 204 SER A C 1
ATOM 1609 O O . SER A 1 204 ? 12.586 8.484 2.891 1 98.31 204 SER A O 1
ATOM 1611 N N . ALA A 1 205 ? 13.133 7.984 4.996 1 96.25 205 ALA A N 1
ATOM 1612 C CA . ALA A 1 205 ? 11.742 7.988 5.438 1 96.25 205 ALA A CA 1
ATOM 1613 C C . ALA A 1 205 ? 11.562 8.836 6.695 1 96.25 205 ALA A C 1
ATOM 1615 O O . ALA A 1 205 ? 10.789 8.477 7.586 1 96.25 205 ALA A O 1
ATOM 1616 N N . ILE A 1 206 ? 12.375 9.898 6.777 1 88.56 206 ILE A N 1
ATOM 1617 C CA . ILE A 1 206 ? 12.227 10.859 7.867 1 88.56 206 ILE A CA 1
ATOM 1618 C C . ILE A 1 206 ? 11.281 11.977 7.441 1 88.56 206 ILE A C 1
ATOM 1620 O O . ILE A 1 206 ? 11.5 12.633 6.418 1 88.56 206 ILE A O 1
ATOM 1624 N N . ASP A 1 207 ? 10.305 12.188 8.172 1 77.44 207 ASP A N 1
ATOM 1625 C CA . ASP A 1 207 ? 9.305 13.18 7.785 1 77.44 207 ASP A CA 1
ATOM 1626 C C . ASP A 1 207 ? 9.625 14.547 8.391 1 77.44 207 ASP A C 1
ATOM 1628 O O . ASP A 1 207 ? 9.234 15.578 7.836 1 77.44 207 ASP A O 1
ATOM 1632 N N . THR A 1 208 ? 10.148 14.68 9.523 1 69.69 208 THR A N 1
ATOM 1633 C CA . THR A 1 208 ? 10.398 15.969 10.172 1 69.69 208 THR A CA 1
ATOM 1634 C C . THR A 1 208 ? 11.75 15.953 10.891 1 69.69 208 THR A C 1
ATOM 1636 O O . THR A 1 208 ? 11.984 15.109 11.766 1 69.69 208 THR A O 1
ATOM 1639 N N . PRO A 1 209 ? 12.594 16.875 10.492 1 70.88 209 PRO A N 1
ATOM 1640 C CA . PRO A 1 209 ? 12.445 17.875 9.43 1 70.88 209 PRO A CA 1
ATOM 1641 C C . PRO A 1 209 ? 12.719 17.312 8.039 1 70.88 209 PRO A C 1
ATOM 1643 O O . PRO A 1 209 ? 13.812 16.797 7.785 1 70.88 209 PRO A O 1
ATOM 1646 N N . ALA A 1 210 ? 11.852 17.5 7.164 1 76.38 210 ALA A N 1
ATOM 1647 C CA . ALA A 1 210 ? 11.891 16.781 5.887 1 76.38 210 ALA A CA 1
ATOM 1648 C C . ALA A 1 210 ? 13.078 17.234 5.043 1 76.38 210 ALA A C 1
ATOM 1650 O O . ALA A 1 210 ? 13.922 16.422 4.652 1 76.38 210 ALA A O 1
ATOM 1651 N N . VAL A 1 211 ? 13.219 18.516 4.926 1 77.88 211 VAL A N 1
ATOM 1652 C CA . VAL A 1 211 ? 14.227 19.047 4.016 1 77.88 211 VAL A CA 1
ATOM 1653 C C . VAL A 1 211 ? 15.617 18.812 4.598 1 77.88 211 VAL A C 1
ATOM 1655 O O . VAL A 1 211 ? 16.5 18.266 3.918 1 77.88 211 VAL A O 1
ATOM 1658 N N . LYS A 1 212 ? 15.812 19.078 5.828 1 84.81 212 LYS A N 1
ATOM 1659 C CA . LYS A 1 212 ? 17.125 18.953 6.457 1 84.81 212 LYS A CA 1
ATOM 1660 C C . LYS A 1 212 ? 17.562 17.484 6.5 1 84.81 212 LYS A C 1
ATOM 1662 O O . LYS A 1 212 ? 18.719 17.172 6.199 1 84.81 212 LYS A O 1
ATOM 1667 N N . SER A 1 213 ? 16.688 16.656 6.879 1 90.31 213 SER A N 1
ATOM 1668 C CA . SER A 1 213 ? 17.031 15.242 6.941 1 90.31 213 SER A CA 1
ATOM 1669 C C . SER A 1 213 ? 17.391 14.695 5.562 1 90.31 213 SER A C 1
ATOM 1671 O O . SER A 1 213 ? 18.312 13.898 5.422 1 90.31 213 SER A O 1
ATOM 1673 N N . SER A 1 214 ? 16.641 15.133 4.559 1 93.44 214 SER A N 1
ATOM 1674 C CA . SER A 1 214 ? 16.953 14.703 3.197 1 93.44 214 SER A CA 1
ATOM 1675 C C . SER A 1 214 ? 18.344 15.148 2.773 1 93.44 214 SER A C 1
ATOM 1677 O O . SER A 1 214 ? 19.047 14.422 2.074 1 93.44 214 SER A O 1
ATOM 1679 N N . LEU A 1 215 ? 18.703 16.344 3.242 1 94.06 215 LEU A N 1
ATOM 1680 C CA . LEU A 1 215 ? 20.031 16.875 2.938 1 94.06 215 LEU A CA 1
ATOM 1681 C C . LEU A 1 215 ? 21.109 16 3.561 1 94.06 215 LEU A C 1
ATOM 1683 O O . LEU A 1 215 ? 22.094 15.641 2.895 1 94.06 215 LEU A O 1
ATOM 1687 N N . TYR A 1 216 ? 20.953 15.617 4.82 1 96 216 TYR A N 1
ATOM 1688 C CA . TYR A 1 216 ? 21.938 14.789 5.516 1 96 216 TYR A CA 1
ATOM 1689 C C . TYR A 1 216 ? 22.094 13.438 4.828 1 96 216 TYR A C 1
ATOM 1691 O O . TYR A 1 216 ? 23.203 12.945 4.664 1 96 216 TYR A O 1
ATOM 1699 N N . ILE A 1 217 ? 21.016 12.914 4.379 1 97.81 217 ILE A N 1
ATOM 1700 C CA . ILE A 1 217 ? 20.984 11.555 3.844 1 97.81 217 ILE A CA 1
ATOM 1701 C C . ILE A 1 217 ? 21.625 11.539 2.453 1 97.81 217 ILE A C 1
ATOM 1703 O O . ILE A 1 217 ? 22.422 10.656 2.141 1 97.81 217 ILE A O 1
ATOM 1707 N N . VAL A 1 218 ? 21.234 12.523 1.63 1 97.81 218 VAL A N 1
ATOM 1708 C CA . VAL A 1 218 ? 21.812 12.539 0.288 1 97.81 218 VAL A CA 1
ATOM 1709 C C . VAL A 1 218 ? 23.297 12.828 0.367 1 97.81 218 VAL A C 1
ATOM 1711 O O . VAL A 1 218 ? 24.094 12.305 -0.424 1 97.81 218 VAL A O 1
ATOM 1714 N N . GLU A 1 219 ? 23.75 13.672 1.299 1 97.62 219 GLU A N 1
ATOM 1715 C CA . GLU A 1 219 ? 25.172 13.93 1.509 1 97.62 219 GLU A CA 1
ATOM 1716 C C . GLU A 1 219 ? 25.922 12.656 1.859 1 97.62 219 GLU A C 1
ATOM 1718 O O . GLU A 1 219 ? 26.984 12.383 1.301 1 97.62 219 GLU A O 1
ATOM 1723 N N . TYR A 1 220 ? 25.391 11.898 2.75 1 97.94 220 TYR A N 1
ATOM 1724 C CA . TYR A 1 220 ? 25.984 10.609 3.092 1 97.94 220 TYR A CA 1
ATOM 1725 C C . TYR A 1 220 ? 26.047 9.703 1.872 1 97.94 220 TYR A C 1
ATOM 1727 O O . TYR A 1 220 ? 27.078 9.07 1.62 1 97.94 220 TYR A O 1
ATOM 1735 N N . ALA A 1 221 ? 24.938 9.648 1.164 1 98.56 221 ALA A N 1
ATOM 1736 C CA . ALA A 1 221 ? 24.859 8.805 -0.023 1 98.56 221 ALA A CA 1
ATOM 1737 C C . ALA A 1 221 ? 25.938 9.172 -1.036 1 98.56 221 ALA A C 1
ATOM 1739 O O . ALA A 1 221 ? 26.547 8.297 -1.659 1 98.56 221 ALA A O 1
ATOM 1740 N N . MET A 1 222 ? 26.109 10.469 -1.204 1 98.19 222 MET A N 1
ATOM 1741 C CA . MET A 1 222 ? 27.125 10.961 -2.121 1 98.19 222 MET A CA 1
ATOM 1742 C C . MET A 1 222 ? 28.516 10.539 -1.66 1 98.19 222 MET A C 1
ATOM 1744 O O . MET A 1 222 ? 29.312 10.008 -2.449 1 98.19 222 MET A O 1
ATOM 1748 N N . ARG A 1 223 ? 28.797 10.703 -0.452 1 97.44 223 ARG A N 1
ATOM 1749 C CA . ARG A 1 223 ? 30.109 10.422 0.116 1 97.44 223 ARG A CA 1
ATOM 1750 C C . ARG A 1 223 ? 30.438 8.93 0.033 1 97.44 223 ARG A C 1
ATOM 1752 O O . ARG A 1 223 ? 31.594 8.555 -0.194 1 97.44 223 ARG A O 1
ATOM 1759 N N . HIS A 1 224 ? 29.484 8.07 0.219 1 97.69 224 HIS A N 1
ATOM 1760 C CA . HIS A 1 224 ? 29.734 6.633 0.318 1 97.69 224 HIS A CA 1
ATOM 1761 C C . HIS A 1 224 ? 29.312 5.918 -0.963 1 97.69 224 HIS A C 1
ATOM 1763 O O . HIS A 1 224 ? 29.375 4.688 -1.038 1 97.69 224 HIS A O 1
ATOM 1769 N N . LYS A 1 225 ? 28.828 6.672 -1.954 1 97.75 225 LYS A N 1
ATOM 1770 C CA . LYS A 1 225 ? 28.453 6.164 -3.271 1 97.75 225 LYS A CA 1
ATOM 1771 C C . LYS A 1 225 ? 27.391 5.066 -3.158 1 97.75 225 LYS A C 1
ATOM 1773 O O . LYS A 1 225 ? 27.547 3.998 -3.756 1 97.75 225 LYS A O 1
ATOM 1778 N N . VAL A 1 226 ? 26.391 5.273 -2.334 1 98.56 226 VAL A N 1
ATOM 1779 C CA . VAL A 1 226 ? 25.297 4.328 -2.141 1 98.56 226 VAL A CA 1
ATOM 1780 C C . VAL A 1 226 ? 24 4.922 -2.695 1 98.56 226 VAL A C 1
ATOM 1782 O O . VAL A 1 226 ? 23.719 6.105 -2.498 1 98.56 226 VAL A O 1
ATOM 1785 N N . PRO A 1 227 ? 23.234 4.168 -3.451 1 98.81 227 PRO A N 1
ATOM 1786 C CA . PRO A 1 227 ? 21.938 4.652 -3.912 1 98.81 227 PRO A CA 1
ATOM 1787 C C . PRO A 1 227 ? 20.984 4.988 -2.762 1 98.81 227 PRO A C 1
ATOM 1789 O O . PRO A 1 227 ? 21.078 4.383 -1.689 1 98.81 227 PRO A O 1
ATOM 1792 N N . VAL A 1 228 ? 20.094 5.934 -3.045 1 98.81 228 VAL A N 1
ATOM 1793 C CA . VAL A 1 228 ? 19.141 6.367 -2.023 1 98.81 228 VAL A CA 1
ATOM 1794 C C . VAL A 1 228 ? 17.797 6.688 -2.67 1 98.81 228 VAL A C 1
ATOM 1796 O O . VAL A 1 228 ? 17.75 7.246 -3.768 1 98.81 228 VAL A O 1
ATOM 1799 N N . ILE A 1 229 ? 16.703 6.285 -2.023 1 98.88 229 ILE A N 1
ATOM 1800 C CA . ILE A 1 229 ? 15.375 6.562 -2.539 1 98.88 229 ILE A CA 1
ATOM 1801 C C . ILE A 1 229 ? 14.609 7.441 -1.548 1 98.88 229 ILE A C 1
ATOM 1803 O O . ILE A 1 229 ? 14.711 7.25 -0.334 1 98.88 229 ILE A O 1
ATOM 1807 N N . PHE A 1 230 ? 13.844 8.406 -2.074 1 98.12 230 PHE A N 1
ATOM 1808 C CA . PHE A 1 230 ? 13.062 9.367 -1.311 1 98.12 230 PHE A CA 1
ATOM 1809 C C . PHE A 1 230 ? 11.578 9.242 -1.64 1 98.12 230 PHE A C 1
ATOM 1811 O O . PHE A 1 230 ? 11.211 8.656 -2.656 1 98.12 230 PHE A O 1
ATOM 1818 N N . GLY A 1 231 ? 10.734 9.75 -0.799 1 96.44 231 GLY A N 1
ATOM 1819 C CA . GLY A 1 231 ? 9.305 9.852 -1.005 1 96.44 231 GLY A CA 1
ATOM 1820 C C . GLY A 1 231 ? 8.609 10.688 0.053 1 96.44 231 GLY A C 1
ATOM 1821 O O . GLY A 1 231 ? 9.141 10.891 1.146 1 96.44 231 GLY A O 1
ATOM 1822 N N . ALA A 1 232 ? 7.434 11.156 -0.305 1 92.62 232 ALA A N 1
ATOM 1823 C CA . ALA A 1 232 ? 6.656 11.969 0.624 1 92.62 232 ALA A CA 1
ATOM 1824 C C . ALA A 1 232 ? 5.168 11.898 0.294 1 92.62 232 ALA A C 1
ATOM 1826 O O . ALA A 1 232 ? 4.785 11.883 -0.878 1 92.62 232 ALA A O 1
ATOM 1827 N N . ALA A 1 233 ? 4.371 11.859 1.344 1 91.62 233 ALA A N 1
ATOM 1828 C CA . ALA A 1 233 ? 2.92 11.914 1.184 1 91.62 233 ALA A CA 1
ATOM 1829 C C . ALA A 1 233 ? 2.373 13.273 1.628 1 91.62 233 ALA A C 1
ATOM 1831 O O . ALA A 1 233 ? 2.734 13.773 2.695 1 91.62 233 ALA A O 1
ATOM 1832 N N . GLY A 1 234 ? 1.532 13.891 0.797 1 86.94 234 GLY A N 1
ATOM 1833 C CA . GLY A 1 234 ? 0.867 15.141 1.121 1 86.94 234 GLY A CA 1
ATOM 1834 C C . GLY A 1 234 ? -0.64 15 1.228 1 86.94 234 GLY A C 1
ATOM 1835 O O . GLY A 1 234 ? -1.16 13.891 1.367 1 86.94 234 GLY A O 1
ATOM 1836 N N . TYR A 1 235 ? -1.293 16.141 1.265 1 86.31 235 TYR A N 1
ATOM 1837 C CA . TYR A 1 235 ? -2.748 16.156 1.371 1 86.31 235 TYR A CA 1
ATOM 1838 C C . TYR A 1 235 ? -3.395 15.797 0.039 1 86.31 235 TYR A C 1
ATOM 1840 O O . TYR A 1 235 ? -4.422 15.117 0.007 1 86.31 235 TYR A O 1
ATOM 1848 N N . ASP A 1 236 ? -2.689 16.234 -1.03 1 87.25 236 ASP A N 1
ATOM 1849 C CA . ASP A 1 236 ? -3.346 16.125 -2.328 1 87.25 236 ASP A CA 1
ATOM 1850 C C . ASP A 1 236 ? -2.562 15.195 -3.258 1 87.25 236 ASP A C 1
ATOM 1852 O O . ASP A 1 236 ? -3.084 14.75 -4.281 1 87.25 236 ASP A O 1
ATOM 1856 N N . THR A 1 237 ? -1.285 15.016 -2.828 1 91.94 237 THR A N 1
ATOM 1857 C CA . THR A 1 237 ? -0.404 14.273 -3.727 1 91.94 237 THR A CA 1
ATOM 1858 C C . THR A 1 237 ? 0.496 13.328 -2.941 1 91.94 237 THR A C 1
ATOM 1860 O O . THR A 1 237 ? 0.637 13.461 -1.724 1 91.94 237 THR A O 1
ATOM 1863 N N . ILE A 1 238 ? 0.982 12.375 -3.637 1 95.69 238 ILE A N 1
ATOM 1864 C CA . ILE A 1 238 ? 2.143 11.617 -3.184 1 95.69 238 ILE A CA 1
ATOM 1865 C C . ILE A 1 238 ? 3.322 11.867 -4.121 1 95.69 238 ILE A C 1
ATOM 1867 O O . ILE A 1 238 ? 3.141 12.023 -5.328 1 95.69 238 ILE A O 1
ATOM 1871 N N . THR A 1 239 ? 4.453 12.031 -3.586 1 95.94 239 THR A N 1
ATOM 1872 C CA . THR A 1 239 ? 5.707 12.195 -4.312 1 95.94 239 THR A CA 1
ATOM 1873 C C . THR A 1 239 ? 6.582 10.953 -4.172 1 95.94 239 THR A C 1
ATOM 1875 O O . THR A 1 239 ? 7.117 10.68 -3.098 1 95.94 239 THR A O 1
ATOM 1878 N N . ALA A 1 240 ? 6.754 10.211 -5.258 1 98.12 240 ALA A N 1
ATOM 1879 C CA . ALA A 1 240 ? 7.559 8.992 -5.262 1 98.12 240 ALA A CA 1
ATOM 1880 C C . ALA A 1 240 ? 8.922 9.234 -5.906 1 98.12 240 ALA A C 1
ATOM 1882 O O . ALA A 1 240 ? 9 9.766 -7.012 1 98.12 240 ALA A O 1
ATOM 1883 N N . GLY A 1 241 ? 9.984 8.711 -5.191 1 97.81 241 GLY A N 1
ATOM 1884 C CA . GLY A 1 241 ? 11.336 8.93 -5.688 1 97.81 241 GLY A CA 1
ATOM 1885 C C . GLY A 1 241 ? 11.867 10.32 -5.367 1 97.81 241 GLY A C 1
ATOM 1886 O O . GLY A 1 241 ? 11.227 11.086 -4.645 1 97.81 241 GLY A O 1
ATOM 1887 N N . PRO A 1 242 ? 12.953 10.656 -5.844 1 98.25 242 PRO A N 1
ATOM 1888 C CA . PRO A 1 242 ? 13.695 9.82 -6.785 1 98.25 242 PRO A CA 1
ATOM 1889 C C . PRO A 1 242 ? 14.469 8.695 -6.098 1 98.25 242 PRO A C 1
ATOM 1891 O O . PRO A 1 242 ? 14.727 8.766 -4.895 1 98.25 242 PRO A O 1
ATOM 1894 N N . LEU A 1 243 ? 14.727 7.656 -6.836 1 98.81 243 LEU A N 1
ATOM 1895 C CA . LEU A 1 243 ? 15.805 6.715 -6.539 1 98.81 243 LEU A CA 1
ATOM 1896 C C . LEU A 1 243 ? 17.109 7.168 -7.18 1 98.81 243 LEU A C 1
ATOM 1898 O O . LEU A 1 243 ? 17.344 6.934 -8.367 1 98.81 243 LEU A O 1
ATOM 1902 N N . LEU A 1 244 ? 17.922 7.789 -6.379 1 98.81 244 LEU A N 1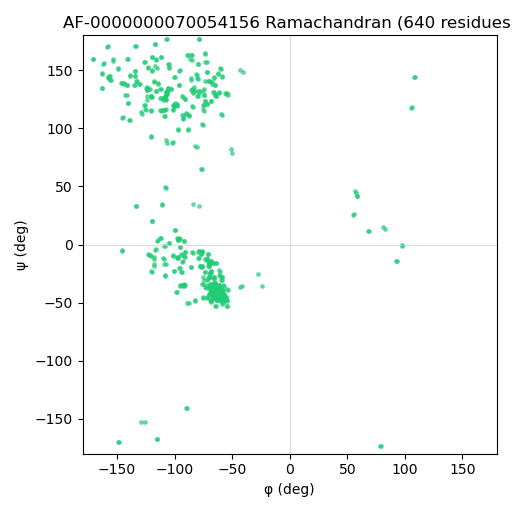
ATOM 1903 C CA . LEU A 1 244 ? 19.156 8.383 -6.879 1 98.81 244 LEU A CA 1
ATOM 1904 C C . LEU A 1 244 ? 20.281 7.348 -6.957 1 98.81 244 LEU A C 1
ATOM 1906 O O . LEU A 1 244 ? 20.734 6.848 -5.93 1 98.81 244 LEU A O 1
ATOM 1910 N N . THR A 1 245 ? 20.812 7.082 -8.219 1 98.44 245 THR A N 1
ATOM 1911 C CA . THR A 1 245 ? 21.781 6.004 -8.391 1 98.44 245 THR A CA 1
ATOM 1912 C C . THR A 1 245 ? 23.109 6.543 -8.914 1 98.44 245 THR A C 1
ATOM 1914 O O . THR A 1 245 ? 24.141 5.883 -8.805 1 98.44 245 THR A O 1
ATOM 1917 N N . THR A 1 246 ? 23.094 7.719 -9.586 1 98.06 246 THR A N 1
ATOM 1918 C CA . THR A 1 246 ? 24.312 8.297 -10.125 1 98.06 246 THR A CA 1
ATOM 1919 C C . THR A 1 246 ? 24.781 9.477 -9.273 1 98.06 246 THR A C 1
ATOM 1921 O O . THR A 1 246 ? 23.969 10.133 -8.617 1 98.06 246 THR A O 1
ATOM 1924 N N . GLU A 1 247 ? 26.016 9.75 -9.32 1 97.44 247 GLU A N 1
ATOM 1925 C CA . GLU A 1 247 ? 26.578 10.875 -8.578 1 97.44 247 GLU A CA 1
ATOM 1926 C C . GLU A 1 247 ? 26.031 12.203 -9.102 1 97.44 247 GLU A C 1
ATOM 1928 O O . GLU A 1 247 ? 25.781 13.125 -8.328 1 97.44 247 GLU A O 1
ATOM 1933 N N . THR A 1 248 ? 25.781 12.258 -10.344 1 97.56 248 THR A N 1
ATOM 1934 C CA . THR A 1 248 ? 25.234 13.461 -10.945 1 97.56 248 THR A CA 1
ATOM 1935 C C . THR A 1 248 ? 23.812 13.719 -10.422 1 97.56 248 THR A C 1
ATOM 1937 O O . THR A 1 248 ? 23.484 14.844 -10.055 1 97.56 248 THR A O 1
ATOM 1940 N N . ALA A 1 249 ? 23.016 12.695 -10.398 1 98.31 249 ALA A N 1
ATOM 1941 C CA . ALA A 1 249 ? 21.656 12.836 -9.898 1 98.31 249 ALA A CA 1
ATOM 1942 C C . ALA A 1 249 ? 21.641 13.266 -8.438 1 98.31 249 ALA A C 1
ATOM 1944 O O . ALA A 1 249 ? 20.859 14.133 -8.039 1 98.31 249 ALA A O 1
ATOM 1945 N N . LYS A 1 250 ? 22.547 12.68 -7.676 1 98.19 250 LYS A N 1
ATOM 1946 C CA . LYS A 1 250 ? 22.656 13.023 -6.262 1 98.19 250 LYS A CA 1
ATOM 1947 C C . LYS A 1 250 ? 23.062 14.484 -6.074 1 98.19 250 LYS A C 1
ATOM 1949 O O . LYS A 1 250 ? 22.484 15.188 -5.246 1 98.19 250 LYS A O 1
ATOM 1954 N N . ALA A 1 251 ? 23.953 14.914 -6.832 1 97.38 251 ALA A N 1
ATOM 1955 C CA . ALA A 1 251 ? 24.438 16.297 -6.75 1 97.38 251 ALA A CA 1
ATOM 1956 C C . ALA A 1 251 ? 23.328 17.281 -7.141 1 97.38 251 ALA A C 1
ATOM 1958 O O . ALA A 1 251 ? 23.172 18.312 -6.504 1 97.38 251 ALA A O 1
ATOM 1959 N N . THR A 1 252 ? 22.641 16.922 -8.195 1 97 252 THR A N 1
ATOM 1960 C CA . THR A 1 252 ? 21.547 17.766 -8.641 1 97 252 THR A CA 1
ATOM 1961 C C . THR A 1 252 ? 20.469 17.859 -7.57 1 97 252 THR A C 1
ATOM 1963 O O . THR A 1 252 ? 20.016 18.953 -7.242 1 97 252 THR A O 1
ATOM 1966 N N . PHE A 1 253 ? 20.094 16.766 -7.035 1 96.88 253 PHE A N 1
ATOM 1967 C CA . PHE A 1 253 ? 19.094 16.719 -5.969 1 96.88 253 PHE A CA 1
ATOM 1968 C C . PHE A 1 253 ? 19.562 17.531 -4.766 1 96.88 253 PHE A C 1
ATOM 1970 O O . PHE A 1 253 ? 18.797 18.328 -4.211 1 96.88 253 PHE A O 1
ATOM 1977 N N . HIS A 1 254 ? 20.812 17.344 -4.391 1 95.81 254 HIS A N 1
ATOM 1978 C CA . HIS A 1 254 ? 21.406 18.062 -3.271 1 95.81 254 HIS A CA 1
ATOM 1979 C C . HIS A 1 254 ? 21.328 19.562 -3.48 1 95.81 254 HIS A C 1
ATOM 1981 O O . HIS A 1 254 ? 20.953 20.312 -2.566 1 95.81 254 HIS A O 1
ATOM 1987 N N . ARG A 1 255 ? 21.641 20.047 -4.613 1 94.25 255 ARG A N 1
ATOM 1988 C CA . ARG A 1 255 ? 21.641 21.469 -4.938 1 94.25 255 ARG A CA 1
ATOM 1989 C C . ARG A 1 255 ? 20.219 22.031 -4.855 1 94.25 255 ARG A C 1
ATOM 1991 O O . ARG A 1 255 ? 20.016 23.125 -4.32 1 94.25 255 ARG A O 1
ATOM 1998 N N . LEU A 1 256 ? 19.281 21.266 -5.336 1 90 256 LEU A N 1
ATOM 1999 C CA . LEU A 1 256 ? 17.891 21.719 -5.32 1 90 256 LEU A CA 1
ATOM 2000 C C . LEU A 1 256 ? 17.375 21.812 -3.891 1 90 256 LEU A C 1
ATOM 2002 O O . LEU A 1 256 ? 16.609 22.734 -3.564 1 90 256 LEU A O 1
ATOM 2006 N N . LEU A 1 257 ? 17.781 20.875 -3.104 1 89 257 LEU A N 1
ATOM 2007 C CA . LEU A 1 257 ? 17.359 20.891 -1.705 1 89 257 LEU A CA 1
ATOM 2008 C C . LEU A 1 257 ? 17.969 22.094 -0.972 1 89 257 LEU A C 1
ATOM 2010 O O . LEU A 1 257 ? 17.312 22.703 -0.127 1 89 257 LEU A O 1
ATOM 2014 N N . GLN A 1 258 ? 19.188 22.359 -1.204 1 85.75 258 GLN A N 1
ATOM 2015 C CA . GLN A 1 258 ? 19.875 23.484 -0.557 1 85.75 258 GLN A CA 1
ATOM 2016 C C . GLN A 1 258 ? 19.156 24.797 -0.823 1 85.75 258 GLN A C 1
ATOM 2018 O O . GLN A 1 258 ? 19.078 25.656 0.061 1 85.75 258 GLN A O 1
ATOM 2023 N N . ARG A 1 259 ? 18.625 24.938 -1.965 1 78.19 259 ARG A N 1
ATOM 2024 C CA . ARG A 1 259 ? 17.922 26.172 -2.332 1 78.19 259 ARG A CA 1
ATOM 2025 C C . ARG A 1 259 ? 16.625 26.297 -1.543 1 78.19 259 ARG A C 1
ATOM 2027 O O . ARG A 1 259 ? 16.156 27.422 -1.288 1 78.19 259 ARG A O 1
ATOM 2034 N N . SER A 1 260 ? 16.141 25.172 -1.13 1 69.81 260 SER A N 1
ATOM 2035 C CA . SER A 1 260 ? 14.859 25.156 -0.414 1 69.81 260 SER A CA 1
ATOM 2036 C C . SER A 1 260 ? 15.078 25.141 1.096 1 69.81 260 SER A C 1
ATOM 2038 O O . SER A 1 260 ? 14.125 25.266 1.864 1 69.81 260 SER A O 1
ATOM 2040 N N . SER A 1 261 ? 16.188 24.938 1.538 1 61.31 261 SER A N 1
ATOM 2041 C CA . SER A 1 261 ? 16.5 24.688 2.941 1 61.31 261 SER A CA 1
ATOM 2042 C C . SER A 1 261 ? 16.219 25.922 3.799 1 61.31 261 SER A C 1
ATOM 2044 O O . SER A 1 261 ? 16.031 25.797 5.012 1 61.31 261 SER A O 1
ATOM 2046 N N . TYR A 1 262 ? 16.078 27 3.211 1 54.53 262 TYR A N 1
ATOM 2047 C CA . TYR A 1 262 ? 15.844 28.219 3.977 1 54.53 262 TYR A CA 1
ATOM 2048 C C . TYR A 1 262 ? 14.367 28.391 4.301 1 54.53 262 TYR A C 1
ATOM 2050 O O . TYR A 1 262 ? 14 29.219 5.137 1 54.53 262 TYR A O 1
ATOM 2058 N N . ALA A 1 263 ? 13.625 27.531 3.75 1 58.44 263 ALA A N 1
ATOM 2059 C CA . ALA A 1 263 ? 12.188 27.609 3.967 1 58.44 263 ALA A CA 1
ATOM 2060 C C . ALA A 1 263 ? 11.758 26.719 5.133 1 58.44 263 ALA A C 1
ATOM 2062 O O . ALA A 1 263 ? 12.156 25.547 5.211 1 58.44 263 ALA A O 1
ATOM 2063 N N . VAL A 1 264 ? 11.32 27.375 6.27 1 58.12 264 VAL A N 1
ATOM 2064 C CA . VAL A 1 264 ? 10.75 26.594 7.363 1 58.12 264 VAL A CA 1
ATOM 2065 C C . VAL A 1 264 ? 9.344 26.141 6.996 1 58.12 264 VAL A C 1
ATOM 2067 O O . VAL A 1 264 ? 8.477 26.969 6.68 1 58.12 264 VAL A O 1
ATOM 2070 N N . THR A 1 265 ? 9.305 24.828 6.633 1 60.28 265 THR A N 1
ATOM 2071 C CA . THR A 1 265 ? 7.984 24.297 6.301 1 60.28 265 THR A CA 1
ATOM 2072 C C . THR A 1 265 ? 7.387 23.547 7.488 1 60.28 265 THR A C 1
ATOM 2074 O O . THR A 1 265 ? 8.102 22.875 8.234 1 60.28 265 THR A O 1
ATOM 2077 N N . LYS A 1 266 ? 6.207 24.031 7.984 1 58.72 266 LYS A N 1
ATOM 2078 C CA . LYS A 1 266 ? 5.527 23.219 9 1 58.72 266 LYS A CA 1
ATOM 2079 C C . LYS A 1 266 ? 4.797 22.047 8.367 1 58.72 266 LYS A C 1
ATOM 2081 O O . LYS A 1 266 ? 4.098 22.203 7.359 1 58.72 266 LYS A O 1
ATOM 2086 N N . PRO A 1 267 ? 5.109 20.906 9.062 1 57.78 267 PRO A N 1
ATOM 2087 C CA . PRO A 1 267 ? 4.586 19.656 8.508 1 57.78 267 PRO A CA 1
ATOM 2088 C C . PRO A 1 267 ? 3.061 19.609 8.484 1 57.78 267 PRO A C 1
ATOM 2090 O O . PRO A 1 267 ? 2.408 20.266 9.297 1 57.78 267 PRO A O 1
ATOM 2093 N N . ILE A 1 268 ? 2.588 18.969 7.516 1 63.97 268 ILE A N 1
ATOM 2094 C CA . ILE A 1 268 ? 1.178 18.609 7.422 1 63.97 268 ILE A CA 1
ATOM 2095 C C . ILE A 1 268 ? 0.798 17.703 8.586 1 63.97 268 ILE A C 1
ATOM 2097 O O . ILE A 1 268 ? 1.562 16.797 8.945 1 63.97 268 ILE A O 1
ATOM 2101 N N . THR A 1 269 ? -0.249 18.047 9.188 1 76.75 269 THR A N 1
ATOM 2102 C CA . THR A 1 269 ? -0.611 17.266 10.367 1 76.75 269 THR A CA 1
ATOM 2103 C C . THR A 1 269 ? -1.571 16.141 9.992 1 76.75 269 THR A C 1
ATOM 2105 O O . THR A 1 269 ? -1.736 15.18 10.75 1 76.75 269 THR A O 1
ATOM 2108 N N . GLY A 1 270 ? -2.117 16.203 8.883 1 88.56 270 GLY A N 1
ATOM 2109 C CA . GLY A 1 270 ? -3.1 15.203 8.484 1 88.56 270 GLY A CA 1
ATOM 2110 C C . GLY A 1 270 ? -2.529 14.125 7.582 1 88.56 270 GLY A C 1
ATOM 2111 O O . GLY A 1 270 ? -1.648 14.398 6.762 1 88.56 270 GLY A O 1
ATOM 2112 N N . SER A 1 271 ? -2.99 12.938 7.738 1 92.19 271 SER A N 1
ATOM 2113 C CA . SER A 1 271 ? -2.6 11.797 6.91 1 92.19 271 SER A CA 1
ATOM 2114 C C . SER A 1 271 ? -3.648 10.695 6.957 1 92.19 271 SER A C 1
ATOM 2116 O O . SER A 1 271 ? -4.32 10.508 7.977 1 92.19 271 SER A O 1
ATOM 2118 N N . ILE A 1 272 ? -3.814 10.062 5.863 1 94.94 272 ILE A N 1
ATOM 2119 C CA . ILE A 1 272 ? -4.68 8.891 5.91 1 94.94 272 ILE A CA 1
ATOM 2120 C C . ILE A 1 272 ? -3.871 7.641 5.566 1 94.94 272 ILE A C 1
ATOM 2122 O O . ILE A 1 272 ? -2.881 7.715 4.84 1 94.94 272 ILE A O 1
ATOM 2126 N N . ALA A 1 273 ? -4.309 6.555 6.062 1 96.94 273 ALA A N 1
ATOM 2127 C CA . ALA A 1 273 ? -3.615 5.27 6.012 1 96.94 273 ALA A CA 1
ATOM 2128 C C . ALA A 1 273 ? -3.344 4.844 4.574 1 96.94 273 ALA A C 1
ATOM 2130 O O . ALA A 1 273 ? -2.225 4.457 4.234 1 96.94 273 ALA A O 1
ATOM 2131 N N . SER A 1 274 ? -4.312 4.969 3.717 1 97.75 274 SER A N 1
ATOM 2132 C CA . SER A 1 274 ? -4.254 4.406 2.373 1 97.75 274 SER A CA 1
ATOM 2133 C C . SER A 1 274 ? -3.271 5.172 1.493 1 97.75 274 SER A C 1
ATOM 2135 O O . SER A 1 274 ? -2.602 4.582 0.643 1 97.75 274 SER A O 1
ATOM 2137 N N . THR A 1 275 ? -3.17 6.461 1.69 1 96.88 275 THR A N 1
ATOM 2138 C CA . THR A 1 275 ? -2.227 7.266 0.918 1 96.88 275 THR A CA 1
ATOM 2139 C C . THR A 1 275 ? -0.789 6.93 1.306 1 96.88 275 THR A C 1
ATOM 2141 O O . THR A 1 275 ? 0.078 6.801 0.439 1 96.88 275 THR A O 1
ATOM 2144 N N . ASN A 1 276 ? -0.573 6.809 2.57 1 96.5 276 ASN A N 1
ATOM 2145 C CA . ASN A 1 276 ? 0.75 6.418 3.045 1 96.5 276 ASN A CA 1
ATOM 2146 C C . ASN A 1 276 ? 1.142 5.031 2.539 1 96.5 276 ASN A C 1
ATOM 2148 O O . ASN A 1 276 ? 2.273 4.824 2.1 1 96.5 276 ASN A O 1
ATOM 2152 N N . LEU A 1 277 ? 0.208 4.141 2.631 1 97.94 277 LEU A N 1
ATOM 2153 C CA . LEU A 1 277 ? 0.463 2.787 2.146 1 97.94 277 LEU A CA 1
ATOM 2154 C C . LEU A 1 277 ? 0.748 2.791 0.648 1 97.94 277 LEU A C 1
ATOM 2156 O O . LEU A 1 277 ? 1.603 2.041 0.172 1 97.94 277 LEU A O 1
ATOM 2160 N N . LEU A 1 278 ? 0.039 3.588 -0.052 1 98.38 278 LEU A N 1
ATOM 2161 C CA . LEU A 1 278 ? 0.226 3.703 -1.494 1 98.38 278 LEU A CA 1
ATOM 2162 C C . LEU A 1 278 ? 1.654 4.125 -1.825 1 98.38 278 LEU A C 1
ATOM 2164 O O . LEU A 1 278 ? 2.326 3.477 -2.631 1 98.38 278 LEU A O 1
ATOM 2168 N N . LEU A 1 279 ? 2.07 5.168 -1.186 1 98.12 279 LEU A N 1
ATOM 2169 C CA . LEU A 1 279 ? 3.438 5.629 -1.402 1 98.12 279 LEU A CA 1
ATOM 2170 C C . LEU A 1 279 ? 4.441 4.527 -1.084 1 98.12 279 LEU A C 1
ATOM 2172 O O . LEU A 1 279 ? 5.344 4.25 -1.879 1 98.12 279 LEU A O 1
ATOM 2176 N N . SER A 1 280 ? 4.273 3.904 0.048 1 98.62 280 SER A N 1
ATOM 2177 C CA . SER A 1 280 ? 5.199 2.867 0.497 1 98.62 280 SER A CA 1
ATOM 2178 C C . SER A 1 280 ? 5.266 1.717 -0.501 1 98.62 280 SER A C 1
ATOM 2180 O O . SER A 1 280 ? 6.344 1.192 -0.781 1 98.62 280 SER A O 1
ATOM 2182 N N . ALA A 1 281 ? 4.129 1.361 -1.008 1 98.5 281 ALA A N 1
ATOM 2183 C CA . ALA A 1 281 ? 4.059 0.263 -1.969 1 98.5 281 ALA A CA 1
ATOM 2184 C C . ALA A 1 281 ? 4.762 0.629 -3.271 1 98.5 281 ALA A C 1
ATOM 2186 O O . ALA A 1 281 ? 5.473 -0.195 -3.854 1 98.5 281 ALA A O 1
ATOM 2187 N N . ILE A 1 282 ? 4.555 1.85 -3.742 1 98.56 282 ILE A N 1
ATOM 2188 C CA . ILE A 1 282 ? 5.219 2.312 -4.957 1 98.56 282 ILE A CA 1
ATOM 2189 C C . ILE A 1 282 ? 6.734 2.268 -4.77 1 98.56 282 ILE A C 1
ATOM 2191 O O . ILE A 1 282 ? 7.457 1.748 -5.621 1 98.56 282 ILE A O 1
ATOM 2195 N N . LEU A 1 283 ? 7.184 2.771 -3.666 1 98.81 283 LEU A N 1
ATOM 2196 C CA . LEU A 1 283 ? 8.617 2.785 -3.389 1 98.81 283 LEU A CA 1
ATOM 2197 C C . LEU A 1 283 ? 9.164 1.366 -3.271 1 98.81 283 LEU A C 1
ATOM 2199 O O . LEU A 1 283 ? 10.203 1.048 -3.85 1 98.81 283 LEU A O 1
ATOM 2203 N N . ALA A 1 284 ? 8.461 0.502 -2.582 1 98.75 284 ALA A N 1
ATOM 2204 C CA . ALA A 1 284 ? 8.898 -0.877 -2.383 1 98.75 284 ALA A CA 1
ATOM 2205 C C . ALA A 1 284 ? 8.945 -1.633 -3.707 1 98.75 284 ALA A C 1
ATOM 2207 O O . ALA A 1 284 ? 9.844 -2.449 -3.93 1 98.75 284 ALA A O 1
ATOM 2208 N N . ASN A 1 285 ? 7.957 -1.374 -4.562 1 98.5 285 ASN A N 1
ATOM 2209 C CA . ASN A 1 285 ? 7.984 -1.994 -5.883 1 98.5 285 ASN A CA 1
ATOM 2210 C C . ASN A 1 285 ? 9.219 -1.566 -6.676 1 98.5 285 ASN A C 1
ATOM 2212 O O . ASN A 1 285 ? 9.844 -2.387 -7.348 1 98.5 285 ASN A O 1
ATOM 2216 N N . ASN A 1 286 ? 9.523 -0.331 -6.605 1 98.75 286 ASN A N 1
ATOM 2217 C CA . ASN A 1 286 ? 10.688 0.167 -7.328 1 98.75 286 ASN A CA 1
ATOM 2218 C C . ASN A 1 286 ? 11.992 -0.354 -6.723 1 98.75 286 ASN A C 1
ATOM 2220 O O . ASN A 1 286 ? 12.938 -0.673 -7.449 1 98.75 286 ASN A O 1
ATOM 2224 N N . ILE A 1 287 ? 12.078 -0.476 -5.402 1 98.75 287 ILE A N 1
ATOM 2225 C CA . ILE A 1 287 ? 13.25 -1.039 -4.734 1 98.75 287 ILE A CA 1
ATOM 2226 C C . ILE A 1 287 ? 13.422 -2.502 -5.137 1 98.75 287 ILE A C 1
ATOM 2228 O O . ILE A 1 287 ? 14.516 -2.92 -5.523 1 98.75 287 ILE A O 1
ATOM 2232 N N . THR A 1 288 ? 12.328 -3.26 -5.074 1 98.38 288 THR A N 1
ATOM 2233 C CA . THR A 1 288 ? 12.391 -4.68 -5.402 1 98.38 288 THR A CA 1
ATOM 2234 C C . THR A 1 288 ? 12.805 -4.883 -6.855 1 98.38 288 THR A C 1
ATOM 2236 O O . THR A 1 288 ? 13.672 -5.711 -7.152 1 98.38 288 THR A O 1
ATOM 2239 N N . SER A 1 289 ? 12.211 -4.059 -7.758 1 97.94 289 SER A N 1
ATOM 2240 C CA . SER A 1 289 ? 12.539 -4.199 -9.172 1 97.94 289 SER A CA 1
ATOM 2241 C C . SER A 1 289 ? 13.969 -3.752 -9.461 1 97.94 289 SER A C 1
ATOM 2243 O O . SER A 1 289 ? 14.578 -4.191 -10.438 1 97.94 289 SER A O 1
ATOM 2245 N N . PHE A 1 290 ? 14.5 -2.887 -8.617 1 98.44 290 PHE A N 1
ATOM 2246 C CA . PHE A 1 290 ? 15.883 -2.43 -8.742 1 98.44 290 PHE A CA 1
ATOM 2247 C C . PHE A 1 290 ? 16.859 -3.578 -8.508 1 98.44 290 PHE A C 1
ATOM 2249 O O . PHE A 1 290 ? 17.844 -3.725 -9.234 1 98.44 290 PHE A O 1
ATOM 2256 N N . PHE A 1 291 ? 16.594 -4.449 -7.516 1 98.19 291 PHE A N 1
ATOM 2257 C CA . PHE A 1 291 ? 17.484 -5.547 -7.176 1 98.19 291 PHE A CA 1
ATOM 2258 C C . PHE A 1 291 ? 17.109 -6.812 -7.938 1 98.19 291 PHE A C 1
ATOM 2260 O O . PHE A 1 291 ? 17.969 -7.629 -8.266 1 98.19 291 PHE A O 1
ATOM 2267 N N . TYR A 1 292 ? 15.805 -7.02 -8.156 1 97.69 292 TYR A N 1
ATOM 2268 C CA . TYR A 1 292 ? 15.25 -8.117 -8.938 1 97.69 292 TYR A CA 1
ATOM 2269 C C . TYR A 1 292 ? 14.43 -7.594 -10.109 1 97.69 292 TYR A C 1
ATOM 2271 O O . TYR A 1 292 ? 13.219 -7.395 -9.984 1 97.69 292 TYR A O 1
ATOM 2279 N N . PRO A 1 293 ? 15.016 -7.449 -11.266 1 96.44 293 PRO A N 1
ATOM 2280 C CA . PRO A 1 293 ? 14.453 -6.664 -12.367 1 96.44 293 PRO A CA 1
ATOM 2281 C C . PRO A 1 293 ? 13.336 -7.398 -13.102 1 96.44 293 PRO A C 1
ATOM 2283 O O . PRO A 1 293 ? 13.438 -7.648 -14.305 1 96.44 293 PRO A O 1
ATOM 2286 N N . PHE A 1 294 ? 12.258 -7.637 -12.398 1 94.56 294 PHE A N 1
ATOM 2287 C CA . PHE A 1 294 ? 11.07 -8.227 -13 1 94.56 294 PHE A CA 1
ATOM 2288 C C . PHE A 1 294 ? 10.305 -7.191 -13.82 1 94.56 294 PHE A C 1
ATOM 2290 O O . PHE A 1 294 ? 9.438 -7.547 -14.625 1 94.56 294 PHE A O 1
ATOM 2297 N N . SER A 1 295 ? 10.539 -5.93 -13.594 1 95.31 295 SER A N 1
ATOM 2298 C CA . SER A 1 295 ? 10.055 -4.762 -14.312 1 95.31 295 SER A CA 1
ATOM 2299 C C . SER A 1 295 ? 11.055 -3.617 -14.258 1 95.31 295 SER A C 1
ATOM 2301 O O . SER A 1 295 ? 11.859 -3.529 -13.32 1 95.31 295 SER A O 1
ATOM 2303 N N . LYS A 1 296 ? 11.039 -2.816 -15.242 1 94.81 296 LYS A N 1
ATOM 2304 C CA . LYS A 1 296 ? 11.953 -1.677 -15.219 1 94.81 296 LYS A CA 1
ATOM 2305 C C . LYS A 1 296 ? 11.555 -0.68 -14.133 1 94.81 296 LYS A C 1
ATOM 2307 O O . LYS A 1 296 ? 10.422 -0.189 -14.117 1 94.81 296 LYS A O 1
ATOM 2312 N N . PRO A 1 297 ? 12.477 -0.374 -13.211 1 96 297 PRO A N 1
ATOM 2313 C CA . PRO A 1 297 ? 12.148 0.667 -12.234 1 96 297 PRO A CA 1
ATOM 2314 C C . PRO A 1 297 ? 11.82 2.008 -12.891 1 96 297 PRO A C 1
ATOM 2316 O O . PRO A 1 297 ? 12.453 2.385 -13.883 1 96 297 PRO A O 1
ATOM 2319 N N . ASP A 1 298 ? 10.906 2.674 -12.305 1 96.31 298 ASP A N 1
ATOM 2320 C CA . ASP A 1 298 ? 10.406 3.887 -12.945 1 96.31 298 ASP A CA 1
ATOM 2321 C C . ASP A 1 298 ? 10.875 5.133 -12.203 1 96.31 298 ASP A C 1
ATOM 2323 O O . ASP A 1 298 ? 10.617 6.258 -12.641 1 96.31 298 ASP A O 1
ATOM 2327 N N . LEU A 1 299 ? 11.609 4.992 -11.109 1 98.25 299 LEU A N 1
ATOM 2328 C CA . LEU A 1 299 ? 11.938 6.137 -10.266 1 98.25 299 LEU A CA 1
ATOM 2329 C C . LEU A 1 299 ? 13.438 6.414 -10.289 1 98.25 299 LEU A C 1
ATOM 2331 O O . LEU A 1 299 ? 13.93 7.25 -9.531 1 98.25 299 LEU A O 1
ATOM 2335 N N . ILE A 1 300 ? 14.219 5.629 -11.125 1 98.38 300 ILE A N 1
ATOM 2336 C CA . ILE A 1 300 ? 15.664 5.836 -11.188 1 98.38 300 ILE A CA 1
ATOM 2337 C C . ILE A 1 300 ? 15.961 7.266 -11.633 1 98.38 300 ILE A C 1
ATOM 2339 O O . ILE A 1 300 ? 15.664 7.641 -12.773 1 98.38 300 ILE A O 1
ATOM 2343 N N . ASN A 1 301 ? 16.5 8.047 -10.766 1 98.5 301 ASN A N 1
ATOM 2344 C CA . ASN A 1 301 ? 16.875 9.445 -10.953 1 98.5 301 ASN A CA 1
ATOM 2345 C C . ASN A 1 301 ? 15.695 10.281 -11.43 1 98.5 301 ASN A C 1
ATOM 2347 O O . ASN A 1 301 ? 15.875 11.242 -12.188 1 98.5 301 ASN A O 1
ATOM 2351 N N . VAL A 1 302 ? 14.5 9.883 -11.141 1 97.94 302 VAL A N 1
ATOM 2352 C CA . VAL A 1 302 ? 13.266 10.578 -11.484 1 97.94 302 VAL A CA 1
ATOM 2353 C C . VAL A 1 302 ? 12.336 10.625 -10.273 1 97.94 302 VAL A C 1
ATOM 2355 O O . VAL A 1 302 ? 12.227 9.641 -9.539 1 97.94 302 VAL A O 1
ATOM 2358 N N . ARG A 1 303 ? 11.742 11.75 -10.078 1 97.88 303 ARG A N 1
ATOM 2359 C CA . ARG A 1 303 ? 10.672 11.93 -9.102 1 97.88 303 ARG A CA 1
ATOM 2360 C C . ARG A 1 303 ? 9.312 12.07 -9.789 1 97.88 303 ARG A C 1
ATOM 2362 O O . ARG A 1 303 ? 9.18 12.82 -10.758 1 97.88 303 ARG A O 1
ATOM 2369 N N . LYS A 1 304 ? 8.344 11.344 -9.328 1 97.75 304 LYS A N 1
ATOM 2370 C CA . LYS A 1 304 ? 7.004 11.422 -9.906 1 97.75 304 LYS A CA 1
ATOM 2371 C C . LYS A 1 304 ? 5.965 11.789 -8.852 1 97.75 304 LYS A C 1
ATOM 2373 O O . LYS A 1 304 ? 5.961 11.234 -7.754 1 97.75 304 LYS A O 1
ATOM 2378 N N . ILE A 1 305 ? 5.129 12.711 -9.188 1 96.94 305 ILE A N 1
ATOM 2379 C CA . ILE A 1 305 ? 4.055 13.18 -8.312 1 96.94 305 ILE A CA 1
ATOM 2380 C C . ILE A 1 305 ? 2.713 12.672 -8.836 1 96.94 305 ILE A C 1
ATOM 2382 O O . ILE A 1 305 ? 2.377 12.875 -10.008 1 96.94 305 ILE A O 1
ATOM 2386 N N . TYR A 1 306 ? 1.97 11.977 -7.953 1 96.31 306 TYR A N 1
ATOM 2387 C CA . TYR A 1 306 ? 0.694 11.383 -8.336 1 96.31 306 TYR A CA 1
ATOM 2388 C C . TYR A 1 306 ? -0.448 11.953 -7.508 1 96.31 306 TYR A C 1
ATOM 2390 O O . TYR A 1 306 ? -0.249 12.352 -6.355 1 96.31 306 TYR A O 1
ATOM 2398 N N . ASN A 1 307 ? -1.635 12.008 -8.117 1 95.56 307 ASN A N 1
ATOM 2399 C CA . ASN A 1 307 ? -2.854 12.031 -7.316 1 95.56 307 ASN A CA 1
ATOM 2400 C C . ASN A 1 307 ? -3.146 10.664 -6.699 1 95.56 307 ASN A C 1
ATOM 2402 O O . ASN A 1 307 ? -3.279 9.672 -7.418 1 95.56 307 ASN A O 1
ATOM 2406 N N . PRO A 1 308 ? -3.262 10.594 -5.418 1 95.5 308 PRO A N 1
ATOM 2407 C CA . PRO A 1 308 ? -3.316 9.281 -4.773 1 95.5 308 PRO A CA 1
ATOM 2408 C C . PRO A 1 308 ? -4.617 8.539 -5.055 1 95.5 308 PRO A C 1
ATOM 2410 O O . PRO A 1 308 ? -4.699 7.324 -4.84 1 95.5 308 PRO A O 1
ATOM 2413 N N . VAL A 1 309 ? -5.676 9.203 -5.551 1 96.19 309 VAL A N 1
ATOM 2414 C CA . VAL A 1 309 ? -6.965 8.562 -5.777 1 96.19 309 VAL A CA 1
ATOM 2415 C C . VAL A 1 309 ? -7.098 8.188 -7.254 1 96.19 309 VAL A C 1
ATOM 2417 O O . VAL A 1 309 ? -7.457 7.051 -7.578 1 96.19 309 VAL A O 1
ATOM 2420 N N . SER A 1 310 ? -6.656 9.055 -8.164 1 94.5 310 SER A N 1
ATOM 2421 C CA . SER A 1 310 ? -6.816 8.797 -9.594 1 94.5 310 SER A CA 1
ATOM 2422 C C . SER A 1 310 ? -5.562 8.164 -10.188 1 94.5 310 SER A C 1
ATOM 2424 O O . SER A 1 310 ? -5.59 7.648 -11.305 1 94.5 310 SER A O 1
ATOM 2426 N N . MET A 1 311 ? -4.414 8.32 -9.508 1 94.38 311 MET A N 1
ATOM 2427 C CA . MET A 1 311 ? -3.109 7.797 -9.891 1 94.38 311 MET A CA 1
ATOM 2428 C C . MET A 1 311 ? -2.586 8.5 -11.141 1 94.38 311 MET A C 1
ATOM 2430 O O . MET A 1 311 ? -1.614 8.055 -11.75 1 94.38 311 MET A O 1
ATOM 2434 N N . ILE A 1 312 ? -3.236 9.555 -11.484 1 93.38 312 ILE A N 1
ATOM 243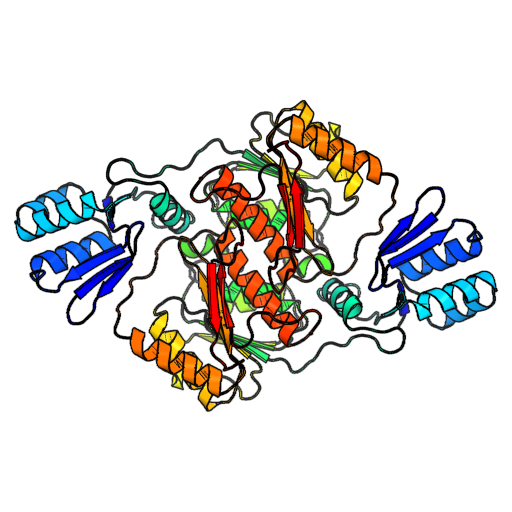5 C CA . ILE A 1 312 ? -2.713 10.336 -12.602 1 93.38 312 ILE A CA 1
ATOM 2436 C C . ILE A 1 312 ? -1.355 10.93 -12.227 1 93.38 312 ILE A C 1
ATOM 2438 O O . ILE A 1 312 ? -1.159 11.383 -11.094 1 93.38 312 ILE A O 1
ATOM 2442 N N . THR A 1 313 ? -0.441 10.875 -13.141 1 94.31 313 THR A N 1
ATOM 2443 C CA . THR A 1 313 ? 0.842 11.547 -12.953 1 94.31 313 THR A CA 1
ATOM 2444 C C . THR A 1 313 ? 0.702 13.055 -13.141 1 94.31 313 THR A C 1
ATOM 2446 O O . THR A 1 313 ? 0.378 13.523 -14.234 1 94.31 313 THR A O 1
ATOM 2449 N N . MET A 1 314 ? 1.011 13.797 -12.148 1 94.62 314 MET A N 1
ATOM 2450 C CA . MET A 1 314 ? 0.828 15.242 -12.18 1 94.62 314 MET A CA 1
ATOM 2451 C C . MET A 1 314 ? 2.115 15.945 -12.594 1 94.62 314 MET A C 1
ATOM 2453 O O . MET A 1 314 ? 2.072 17.016 -13.219 1 94.62 314 MET A O 1
ATOM 2457 N N . ARG A 1 315 ? 3.238 15.398 -12.195 1 95.5 315 ARG A N 1
ATOM 2458 C CA . ARG A 1 315 ? 4.531 16.016 -12.492 1 95.5 315 ARG A CA 1
ATOM 2459 C C . ARG A 1 315 ? 5.648 14.977 -12.445 1 95.5 315 ARG A C 1
ATOM 2461 O O . ARG A 1 315 ? 5.562 13.992 -11.703 1 95.5 315 ARG A O 1
ATOM 2468 N N . GLU A 1 316 ? 6.605 15.148 -13.297 1 96.5 316 GLU A N 1
ATOM 2469 C CA . GLU A 1 316 ? 7.848 14.383 -13.289 1 96.5 316 GLU A CA 1
ATOM 2470 C C . GLU A 1 316 ? 9.062 15.305 -13.219 1 96.5 316 GLU A C 1
ATOM 2472 O O . GLU A 1 316 ? 9.094 16.359 -13.859 1 96.5 316 GLU A O 1
ATOM 2477 N N . ILE A 1 317 ? 9.977 15.023 -12.375 1 96.38 317 ILE A N 1
ATOM 2478 C CA . ILE A 1 317 ? 11.219 15.773 -12.25 1 96.38 317 ILE A CA 1
ATOM 2479 C C . ILE A 1 317 ? 12.406 14.852 -12.492 1 96.38 317 ILE A C 1
ATOM 2481 O O . ILE A 1 317 ? 12.539 13.812 -11.836 1 96.38 317 ILE A O 1
ATOM 2485 N N . TYR A 1 318 ? 13.297 15.203 -13.375 1 96.75 318 TYR A N 1
ATOM 2486 C CA . TYR A 1 318 ? 14.461 14.406 -13.742 1 96.75 318 TYR A CA 1
ATOM 2487 C C . TYR A 1 318 ? 15.734 14.992 -13.141 1 96.75 318 TYR A C 1
ATOM 2489 O O . TYR A 1 318 ? 15.93 16.219 -13.148 1 96.75 318 TYR A O 1
ATOM 2497 N N . TYR A 1 319 ? 16.531 14.172 -12.594 1 96.88 319 TYR A N 1
ATOM 2498 C CA . TYR A 1 319 ? 17.734 14.633 -11.898 1 96.88 319 TYR A CA 1
ATOM 2499 C C . TYR A 1 319 ? 18.984 14.266 -12.68 1 96.88 319 TYR A C 1
ATOM 2501 O O . TYR A 1 319 ? 20.094 14.609 -12.266 1 96.88 319 TYR A O 1
ATOM 2509 N N . ASP A 1 320 ? 18.891 13.445 -13.648 1 88.81 320 ASP A N 1
ATOM 2510 C CA . ASP A 1 320 ? 20 13.133 -14.547 1 88.81 320 ASP A CA 1
ATOM 2511 C C . ASP A 1 320 ? 19.625 13.391 -16 1 88.81 320 ASP A C 1
ATOM 2513 O O . ASP A 1 320 ? 18.438 13.477 -16.328 1 88.81 320 ASP A O 1
ATOM 2517 N N . ASN A 1 321 ? 20.578 14.078 -16.828 1 65.25 321 ASN A N 1
ATOM 2518 C CA . ASN A 1 321 ? 20.391 14.359 -18.25 1 65.25 321 ASN A CA 1
ATOM 2519 C C . ASN A 1 321 ? 19.984 13.102 -19.016 1 65.25 321 ASN A C 1
ATOM 2521 O O . ASN A 1 321 ? 20.656 12.062 -18.906 1 65.25 321 ASN A O 1
ATOM 2525 N N . ASN A 1 322 ? 18.719 12.664 -18.984 1 46.38 322 ASN A N 1
ATOM 2526 C CA . ASN A 1 322 ? 18.5 11.641 -20 1 46.38 322 ASN A CA 1
ATOM 2527 C C . ASN A 1 322 ? 19.094 12.047 -21.344 1 46.38 322 ASN A C 1
ATOM 2529 O O . ASN A 1 322 ? 19.094 13.227 -21.703 1 46.38 322 ASN A O 1
ATOM 2533 N N . MET B 1 1 ? -13.859 23.625 20.234 1 89.69 1 MET B N 1
ATOM 2534 C CA . MET B 1 1 ? -13.484 23.844 18.844 1 89.69 1 MET B CA 1
ATOM 2535 C C . MET B 1 1 ? -12.391 24.906 18.734 1 89.69 1 MET B C 1
ATOM 2537 O O . MET B 1 1 ? -12.281 25.781 19.594 1 89.69 1 MET B O 1
ATOM 2541 N N . LYS B 1 2 ? -11.602 24.719 17.766 1 92.5 2 LYS B N 1
ATOM 2542 C CA . LYS B 1 2 ? -10.523 25.672 17.531 1 92.5 2 LYS B CA 1
ATOM 2543 C C . LYS B 1 2 ? -10.438 26.047 16.047 1 92.5 2 LYS B C 1
ATOM 2545 O O . LYS B 1 2 ? -10.859 25.281 15.188 1 92.5 2 LYS B O 1
ATOM 2550 N N . ILE B 1 3 ? -10.016 27.25 15.859 1 93.31 3 ILE B N 1
ATOM 2551 C CA . ILE B 1 3 ? -9.68 27.688 14.508 1 93.31 3 ILE B CA 1
ATOM 2552 C C . ILE B 1 3 ? -8.195 27.469 14.25 1 93.31 3 ILE B C 1
ATOM 2554 O O . ILE B 1 3 ? -7.348 27.875 15.039 1 93.31 3 ILE B O 1
ATOM 2558 N N . LYS B 1 4 ? -7.977 26.781 13.148 1 90.81 4 LYS B N 1
ATOM 2559 C CA . LYS B 1 4 ? -6.602 26.422 12.82 1 90.81 4 LYS B CA 1
ATOM 2560 C C . LYS B 1 4 ? -6.246 26.875 11.406 1 90.81 4 LYS B C 1
ATOM 2562 O O . LYS B 1 4 ? -7.133 27.125 10.586 1 90.81 4 LYS B O 1
ATOM 2567 N N . LEU B 1 5 ? -4.957 27.016 11.25 1 87.06 5 LEU B N 1
ATOM 2568 C CA . LEU B 1 5 ? -4.445 27.234 9.906 1 87.06 5 LEU B CA 1
ATOM 2569 C C . LEU B 1 5 ? -4.656 26.016 9.031 1 87.06 5 LEU B C 1
ATOM 2571 O O . LEU B 1 5 ? -4.395 24.891 9.461 1 87.06 5 LEU B O 1
ATOM 2575 N N . ASN B 1 6 ? -5.18 26.25 7.902 1 85.88 6 ASN B N 1
ATOM 2576 C CA . ASN B 1 6 ? -5.391 25.203 6.91 1 85.88 6 ASN B CA 1
ATOM 2577 C C . ASN B 1 6 ? -4.418 25.328 5.742 1 85.88 6 ASN B C 1
ATOM 2579 O O . ASN B 1 6 ? -4.836 25.375 4.582 1 85.88 6 ASN B O 1
ATOM 2583 N N . ALA B 1 7 ? -3.221 25.484 6.035 1 78.81 7 ALA B N 1
ATOM 2584 C CA . ALA B 1 7 ? -2.146 25.641 5.062 1 78.81 7 ALA B CA 1
ATOM 2585 C C . ALA B 1 7 ? -0.786 25.375 5.691 1 78.81 7 ALA B C 1
ATOM 2587 O O . ALA B 1 7 ? -0.641 25.422 6.918 1 78.81 7 ALA B O 1
ATOM 2588 N N . SER B 1 8 ? 0.146 25 4.848 1 74.88 8 SER B N 1
ATOM 2589 C CA . SER B 1 8 ? 1.538 25.016 5.281 1 74.88 8 SER B CA 1
ATOM 2590 C C . SER B 1 8 ? 2.166 26.391 5.09 1 74.88 8 SER B C 1
ATOM 2592 O O . SER B 1 8 ? 1.843 27.094 4.133 1 74.88 8 SER B O 1
ATOM 2594 N N . ILE B 1 9 ? 3.027 26.812 6.012 1 75.56 9 ILE B N 1
ATOM 2595 C CA . ILE B 1 9 ? 3.656 28.125 5.938 1 75.56 9 ILE B CA 1
ATOM 2596 C C . ILE B 1 9 ? 5.137 27.969 5.602 1 75.56 9 ILE B C 1
ATOM 2598 O O . ILE B 1 9 ? 5.824 27.109 6.164 1 75.56 9 ILE B O 1
ATOM 2602 N N . ILE B 1 10 ? 5.512 28.641 4.582 1 74.12 10 ILE B N 1
ATOM 2603 C CA . ILE B 1 10 ? 6.93 28.797 4.273 1 74.12 10 ILE B CA 1
ATOM 2604 C C . ILE B 1 10 ? 7.375 30.234 4.59 1 74.12 10 ILE B C 1
ATOM 2606 O O . ILE B 1 10 ? 6.844 31.188 4.031 1 74.12 10 ILE B O 1
ATOM 2610 N N . ARG B 1 11 ? 8.281 30.344 5.539 1 75.56 11 ARG B N 1
ATOM 2611 C CA . ARG B 1 11 ? 8.82 31.656 5.891 1 75.56 11 ARG B CA 1
ATOM 2612 C C . ARG B 1 11 ? 10.188 31.875 5.254 1 75.56 11 ARG B C 1
ATOM 2614 O O . ARG B 1 11 ? 11.078 31.031 5.379 1 75.56 11 ARG B O 1
ATOM 2621 N N . THR B 1 12 ? 10.273 32.812 4.477 1 73.69 12 THR B N 1
ATOM 2622 C CA . THR B 1 12 ? 11.547 33.281 3.924 1 73.69 12 THR B CA 1
ATOM 2623 C C . THR B 1 12 ? 11.969 34.594 4.551 1 73.69 12 THR B C 1
ATOM 2625 O O . THR B 1 12 ? 11.281 35.125 5.43 1 73.69 12 THR B O 1
ATOM 2628 N N . GLU B 1 13 ? 13.156 35.125 4.184 1 71.88 13 GLU B N 1
ATOM 2629 C CA . GLU B 1 13 ? 13.672 36.375 4.738 1 71.88 13 GLU B CA 1
ATOM 2630 C C . GLU B 1 13 ? 12.727 37.531 4.453 1 71.88 13 GLU B C 1
ATOM 2632 O O . GLU B 1 13 ? 12.578 38.438 5.285 1 71.88 13 GLU B O 1
ATOM 2637 N N . ASP B 1 14 ? 12.008 37.438 3.324 1 72.75 14 ASP B N 1
ATOM 2638 C CA . ASP B 1 14 ? 11.289 38.656 2.906 1 72.75 14 ASP B CA 1
ATOM 2639 C C . ASP B 1 14 ? 9.797 38.375 2.76 1 72.75 14 ASP B C 1
ATOM 2641 O O . ASP B 1 14 ? 9.008 39.281 2.518 1 72.75 14 ASP B O 1
ATOM 2645 N N . LYS B 1 15 ? 9.391 37.188 2.85 1 80.31 15 LYS B N 1
ATOM 2646 C CA . LYS B 1 15 ? 7.973 36.906 2.613 1 80.31 15 LYS B CA 1
ATOM 2647 C C . LYS B 1 15 ? 7.523 35.656 3.342 1 80.31 15 LYS B C 1
ATOM 2649 O O . LYS B 1 15 ? 8.352 34.812 3.727 1 80.31 15 LYS B O 1
ATOM 2654 N N . ILE B 1 16 ? 6.227 35.562 3.568 1 79.81 16 ILE B N 1
ATOM 2655 C CA . ILE B 1 16 ? 5.562 34.344 4.078 1 79.81 16 ILE B CA 1
ATOM 2656 C C . ILE B 1 16 ? 4.664 33.75 3 1 79.81 16 ILE B C 1
ATOM 2658 O O . ILE B 1 16 ? 3.859 34.469 2.393 1 79.81 16 ILE B O 1
ATOM 2662 N N . ILE B 1 17 ? 4.859 32.5 2.715 1 79.88 17 ILE B N 1
ATOM 2663 C CA . ILE B 1 17 ? 4.074 31.812 1.7 1 79.88 17 ILE B CA 1
ATOM 2664 C C . ILE B 1 17 ? 3.143 30.797 2.371 1 79.88 17 ILE B C 1
ATOM 2666 O O . ILE B 1 17 ? 3.584 29.984 3.184 1 79.88 17 ILE B O 1
ATOM 2670 N N . PHE B 1 18 ? 1.874 30.953 2.07 1 78.25 18 PHE B N 1
ATOM 2671 C CA . PHE B 1 18 ? 0.871 30 2.52 1 78.25 18 PHE B CA 1
ATOM 2672 C C . PHE B 1 18 ? 0.54 29 1.415 1 78.25 18 PHE B C 1
ATOM 2674 O O . PHE B 1 18 ? 0.122 29.391 0.323 1 78.25 18 PHE B O 1
ATOM 2681 N N . LEU B 1 19 ? 0.772 27.688 1.725 1 73.88 19 LEU B N 1
ATOM 2682 C CA . LEU B 1 19 ? 0.469 26.625 0.774 1 73.88 19 LEU B CA 1
ATOM 2683 C C . LEU B 1 19 ? -0.771 25.859 1.205 1 73.88 19 LEU B C 1
ATOM 2685 O O . LEU B 1 19 ? -0.673 24.891 1.979 1 73.88 19 LEU B O 1
ATOM 2689 N N . GLY B 1 20 ? -1.88 26.297 0.823 1 68.75 20 GLY B N 1
ATOM 2690 C CA . GLY B 1 20 ? -3.148 25.641 1.104 1 68.75 20 GLY B CA 1
ATOM 2691 C C . GLY B 1 20 ? -3.965 25.375 -0.144 1 68.75 20 GLY B C 1
ATOM 2692 O O . GLY B 1 20 ? -3.416 25 -1.185 1 68.75 20 GLY B O 1
ATOM 2693 N N . LYS B 1 21 ? -5.289 25.312 -0.003 1 71.44 21 LYS B N 1
ATOM 2694 C CA . LYS B 1 21 ? -6.176 25.156 -1.155 1 71.44 21 LYS B CA 1
ATOM 2695 C C . LYS B 1 21 ? -5.902 26.234 -2.207 1 71.44 21 LYS B C 1
ATOM 2697 O O . LYS B 1 21 ? -5.926 25.953 -3.406 1 71.44 21 LYS B O 1
ATOM 2702 N N . LYS B 1 22 ? -5.637 27.438 -1.729 1 72.81 22 LYS B N 1
ATOM 2703 C CA . LYS B 1 22 ? -5.148 28.531 -2.549 1 72.81 22 LYS B CA 1
ATOM 2704 C C . LYS B 1 22 ? -3.84 29.094 -1.997 1 72.81 22 LYS B C 1
ATOM 2706 O O . LYS B 1 22 ? -3.695 29.266 -0.786 1 72.81 22 LYS B O 1
ATOM 2711 N N . ASN B 1 23 ? -2.836 29.094 -2.863 1 75.62 23 ASN B N 1
ATOM 2712 C CA . ASN B 1 23 ? -1.562 29.641 -2.408 1 75.62 23 ASN B CA 1
ATOM 2713 C C . ASN B 1 23 ? -1.634 31.156 -2.248 1 75.62 23 ASN B C 1
ATOM 2715 O O . ASN B 1 23 ? -2.355 31.844 -2.986 1 75.62 23 ASN B O 1
ATOM 2719 N N . TYR B 1 24 ? -1.028 31.734 -1.216 1 78.56 24 TYR B N 1
ATOM 2720 C CA . TYR B 1 24 ? -0.988 33.156 -0.93 1 78.56 24 TYR B CA 1
ATOM 2721 C C . TYR B 1 24 ? 0.376 33.594 -0.387 1 78.56 24 TYR B C 1
ATOM 2723 O O . TYR B 1 24 ? 0.982 32.844 0.399 1 78.56 24 TYR B O 1
ATOM 2731 N N . GLN B 1 25 ? 0.86 34.562 -0.997 1 82.94 25 GLN B N 1
ATOM 2732 C CA . GLN B 1 25 ? 2.131 35.094 -0.527 1 82.94 25 GLN B CA 1
ATOM 2733 C C . GLN B 1 25 ? 1.939 36.438 0.134 1 82.94 25 GLN B C 1
ATOM 2735 O O . GLN B 1 25 ? 1.161 37.281 -0.348 1 82.94 25 GLN B O 1
ATOM 2740 N N . MET B 1 26 ? 2.445 36.469 1.293 1 77.44 26 MET B N 1
ATOM 2741 C CA . MET B 1 26 ? 2.395 37.719 2.021 1 77.44 26 MET B CA 1
ATOM 2742 C C . MET B 1 26 ? 3.793 38.312 2.199 1 77.44 26 MET B C 1
ATOM 2744 O O . MET B 1 26 ? 4.715 37.625 2.615 1 77.44 26 MET B O 1
ATOM 2748 N N . THR B 1 27 ? 4 39.344 1.662 1 66.94 27 THR B N 1
ATOM 2749 C CA . THR B 1 27 ? 5.285 40 1.851 1 66.94 27 THR B CA 1
ATOM 2750 C C . THR B 1 27 ? 5.438 40.469 3.291 1 66.94 27 THR B C 1
ATOM 2752 O O . THR B 1 27 ? 4.445 40.688 3.996 1 66.94 27 THR B O 1
ATOM 2755 N N . ASP B 1 28 ? 6.723 40.344 3.998 1 56.53 28 ASP B N 1
ATOM 2756 C CA . ASP B 1 28 ? 7.406 40.5 5.277 1 56.53 28 ASP B CA 1
ATOM 2757 C C . ASP B 1 28 ? 6.738 41.562 6.145 1 56.53 28 ASP B C 1
ATOM 2759 O O . ASP B 1 28 ? 7.023 41.656 7.336 1 56.53 28 ASP B O 1
ATOM 2763 N N . ILE B 1 29 ? 6.129 42.438 5.891 1 57.69 29 ILE B N 1
ATOM 2764 C CA . ILE B 1 29 ? 6.121 43.469 6.934 1 57.69 29 ILE B CA 1
ATOM 2765 C C . ILE B 1 29 ? 5.059 43.125 7.977 1 57.69 29 ILE B C 1
ATOM 2767 O O . ILE B 1 29 ? 4.023 43.781 8.062 1 57.69 29 ILE B O 1
ATOM 2771 N N . ILE B 1 30 ? 4.914 41.594 8.203 1 68.25 30 ILE B N 1
ATOM 2772 C CA . ILE B 1 30 ? 3.887 41.5 9.234 1 68.25 30 ILE B CA 1
ATOM 2773 C C . ILE B 1 30 ? 4.484 41.875 10.594 1 68.25 30 ILE B C 1
ATOM 2775 O O . ILE B 1 30 ? 5.613 41.5 10.906 1 68.25 30 ILE B O 1
ATOM 2779 N N . GLY B 1 31 ? 4.133 42.812 11.234 1 73.06 31 GLY B N 1
ATOM 2780 C CA . GLY B 1 31 ? 4.555 43.188 12.578 1 73.06 31 GLY B CA 1
ATOM 2781 C C . GLY B 1 31 ? 4.625 42 13.531 1 73.06 31 GLY B C 1
ATOM 2782 O O . GLY B 1 31 ? 4.117 40.906 13.227 1 73.06 31 GLY B O 1
ATOM 2783 N N . PRO B 1 32 ? 5.469 42 14.5 1 81.19 32 PRO B N 1
ATOM 2784 C CA . PRO B 1 32 ? 5.688 40.938 15.477 1 81.19 32 PRO B CA 1
ATOM 2785 C C . PRO B 1 32 ? 4.383 40.344 16 1 81.19 32 PRO B C 1
ATOM 2787 O O . PRO B 1 32 ? 4.289 39.125 16.203 1 81.19 32 PRO B O 1
ATOM 2790 N N . GLU B 1 33 ? 3.418 41.219 16.141 1 85.75 33 GLU B N 1
ATOM 2791 C CA . GLU B 1 33 ? 2.154 40.719 16.688 1 85.75 33 GLU B CA 1
ATOM 2792 C C . GLU B 1 33 ? 1.438 39.812 15.711 1 85.75 33 GLU B C 1
ATOM 2794 O O . GLU B 1 33 ? 0.943 38.75 16.094 1 85.75 33 GLU B O 1
ATOM 2799 N N . ALA B 1 34 ? 1.434 40.188 14.523 1 84 34 ALA B N 1
ATOM 2800 C CA . ALA B 1 34 ? 0.797 39.375 13.484 1 84 34 ALA B CA 1
ATOM 2801 C C . ALA B 1 34 ? 1.539 38.062 13.289 1 84 34 ALA B C 1
ATOM 2803 O O . ALA B 1 34 ? 0.922 37.031 13.023 1 84 34 ALA B O 1
ATOM 2804 N N . ASP B 1 35 ? 2.76 38.125 13.453 1 83.75 35 ASP B N 1
ATOM 2805 C CA . ASP B 1 35 ? 3.559 36.906 13.336 1 83.75 35 ASP B CA 1
ATOM 2806 C C . ASP B 1 35 ? 3.246 35.938 14.477 1 83.75 35 ASP B C 1
ATOM 2808 O O . ASP B 1 35 ? 3.148 34.719 14.25 1 83.75 35 ASP B O 1
ATOM 2812 N N . ASN B 1 36 ? 3.148 36.469 15.609 1 87.56 36 ASN B N 1
ATOM 2813 C CA . ASN B 1 36 ? 2.758 35.656 16.75 1 87.56 36 ASN B CA 1
ATOM 2814 C C . ASN B 1 36 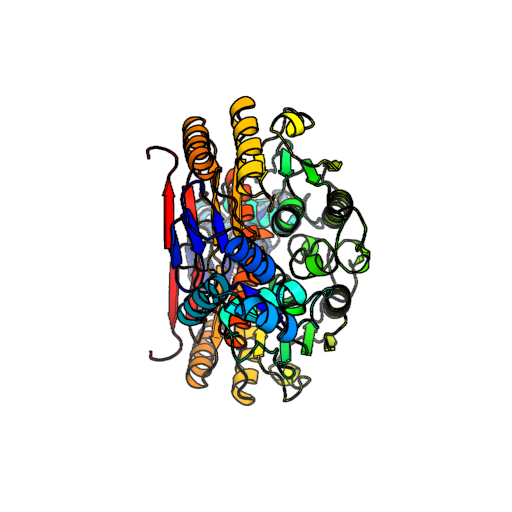? 1.359 35.094 16.578 1 87.56 36 ASN B C 1
ATOM 2816 O O . ASN B 1 36 ? 1.119 33.906 16.906 1 87.56 36 ASN B O 1
ATOM 2820 N N . PHE B 1 37 ? 0.502 35.969 16.047 1 89.5 37 PHE B N 1
ATOM 2821 C CA . PHE B 1 37 ? -0.867 35.562 15.773 1 89.5 37 PHE B CA 1
ATOM 2822 C C . PHE B 1 37 ? -0.887 34.375 14.797 1 89.5 37 PHE B C 1
ATOM 2824 O O . PHE B 1 37 ? -1.593 33.406 15.016 1 89.5 37 PHE B O 1
ATOM 2831 N N . LEU B 1 38 ? -0.089 34.406 13.812 1 86.31 38 LEU B N 1
ATOM 2832 C CA . LEU B 1 38 ? 0.007 33.344 12.812 1 86.31 38 LEU B CA 1
ATOM 2833 C C . LEU B 1 38 ? 0.503 32.062 13.438 1 86.31 38 LEU B C 1
ATOM 2835 O O . LEU B 1 38 ? -0.012 30.969 13.133 1 86.31 38 LEU B O 1
ATOM 2839 N N . THR B 1 39 ? 1.382 32.125 14.305 1 84.5 39 THR B N 1
ATOM 2840 C CA . THR B 1 39 ? 1.949 30.969 14.977 1 84.5 39 THR B CA 1
ATOM 2841 C C . THR B 1 39 ? 0.894 30.281 15.828 1 84.5 39 THR B C 1
ATOM 2843 O O . THR B 1 39 ? 0.897 29.047 15.945 1 84.5 39 THR B O 1
ATOM 2846 N N . LYS B 1 40 ? 0.016 31.094 16.344 1 88 40 LYS B N 1
ATOM 2847 C CA . LYS B 1 40 ? -1.025 30.531 17.203 1 88 40 LYS B CA 1
ATOM 2848 C C . LYS B 1 40 ? -2.018 29.703 16.391 1 88 40 LYS B C 1
ATOM 2850 O O . LYS B 1 40 ? -2.605 28.75 16.906 1 88 40 LYS B O 1
ATOM 2855 N N . PHE B 1 41 ? -2.199 30.031 15.117 1 88.12 41 PHE B N 1
ATOM 2856 C CA . PHE B 1 41 ? -3.119 29.297 14.258 1 88.12 41 PHE B CA 1
ATOM 2857 C C . PHE B 1 41 ? -2.574 27.906 13.953 1 88.12 41 PHE B C 1
ATOM 2859 O O . PHE B 1 41 ? -3.328 27 13.57 1 88.12 41 PHE B O 1
ATOM 2866 N N . GLU B 1 42 ? -1.329 27.703 14.148 1 78.19 42 GLU B N 1
ATOM 2867 C CA . GLU B 1 42 ? -0.73 26.391 13.883 1 78.19 42 GLU B CA 1
ATOM 2868 C C . GLU B 1 42 ? -1.235 25.344 14.859 1 78.19 42 GLU B C 1
ATOM 2870 O O . GLU B 1 42 ? -1.448 24.188 14.484 1 78.19 42 GLU B O 1
ATOM 2875 N N . THR B 1 43 ? -1.469 25.719 16.031 1 79.69 43 THR B N 1
ATOM 2876 C CA . THR B 1 43 ? -1.958 24.812 17.047 1 79.69 43 THR B CA 1
ATOM 2877 C C . THR B 1 43 ? -3.463 24.969 17.25 1 79.69 43 THR B C 1
ATOM 2879 O O . THR B 1 43 ? -4.121 24.078 17.781 1 79.69 43 THR B O 1
ATOM 2882 N N . GLY B 1 44 ? -3.92 26.109 16.875 1 88.5 44 GLY B N 1
ATOM 2883 C CA . GLY B 1 44 ? -5.348 26.375 16.953 1 88.5 44 GLY B CA 1
ATOM 2884 C C . GLY B 1 44 ? -5.715 27.344 18.062 1 88.5 44 GLY B C 1
ATOM 2885 O O . GLY B 1 44 ? -5.062 27.375 19.109 1 88.5 44 GLY B O 1
ATOM 2886 N N . LEU B 1 45 ? -6.715 28.188 17.797 1 92.31 45 LEU B N 1
ATOM 2887 C CA . LEU B 1 45 ? -7.238 29.172 18.734 1 92.31 45 LEU B CA 1
ATOM 2888 C C . LEU B 1 45 ? -8.727 28.953 18.984 1 92.31 45 LEU B C 1
ATOM 2890 O O . LEU B 1 45 ? -9.477 28.672 18.047 1 92.31 45 LEU B O 1
ATOM 2894 N N . ASP B 1 46 ? -9.062 29 20.234 1 91.88 46 ASP B N 1
ATOM 2895 C CA . ASP B 1 46 ? -10.508 29 20.469 1 91.88 46 ASP B CA 1
ATOM 2896 C C . ASP B 1 46 ? -11.102 30.391 20.234 1 91.88 46 ASP B C 1
ATOM 2898 O O . ASP B 1 46 ? -10.375 31.344 19.938 1 91.88 46 ASP B O 1
ATOM 2902 N N . GLU B 1 47 ? -12.391 30.5 20.344 1 90.06 47 GLU B N 1
ATOM 2903 C CA . GLU B 1 47 ? -13.102 31.734 20.016 1 90.06 47 GLU B CA 1
ATOM 2904 C C . GLU B 1 47 ? -12.695 32.875 20.953 1 90.06 47 GLU B C 1
ATOM 2906 O O . GLU B 1 47 ? -12.539 34 20.516 1 90.06 47 GLU B O 1
ATOM 2911 N N . THR B 1 48 ? -12.484 32.562 22.188 1 93.56 48 THR B N 1
ATOM 2912 C CA . THR B 1 48 ? -12.125 33.562 23.156 1 93.56 48 THR B CA 1
ATOM 2913 C C . THR B 1 48 ? -10.742 34.125 22.859 1 93.56 48 THR B C 1
ATOM 2915 O O . THR B 1 48 ? -10.547 35.344 22.859 1 93.56 48 THR B O 1
ATOM 2918 N N . GLU B 1 49 ? -9.828 33.25 22.609 1 94.19 49 GLU B N 1
ATOM 2919 C CA . GLU B 1 49 ? -8.477 33.688 22.25 1 94.19 49 GLU B CA 1
ATOM 2920 C C . GLU B 1 49 ? -8.477 34.5 20.969 1 94.19 49 GLU B C 1
ATOM 2922 O O . GLU B 1 49 ? -7.793 35.531 20.875 1 94.19 49 GLU B O 1
ATOM 2927 N N . LEU B 1 50 ? -9.227 34.031 20.016 1 94.44 50 LEU B N 1
ATOM 2928 C CA . LEU B 1 50 ? -9.297 34.719 18.734 1 94.44 50 LEU B CA 1
ATOM 2929 C C . LEU B 1 50 ? -9.773 36.156 18.906 1 94.44 50 LEU B C 1
ATOM 2931 O O . LEU B 1 50 ? -9.172 37.094 18.359 1 94.44 50 LEU B O 1
ATOM 2935 N N . GLN B 1 51 ? -10.758 36.344 19.734 1 94.5 51 GLN B N 1
ATOM 2936 C CA . GLN B 1 51 ? -11.32 37.656 19.938 1 94.5 51 GLN B CA 1
ATOM 2937 C C . GLN B 1 51 ? -10.305 38.594 20.578 1 94.5 51 GLN B C 1
ATOM 2939 O O . GLN B 1 51 ? -10.281 39.781 20.281 1 94.5 51 GLN B O 1
ATOM 2944 N N . SER B 1 52 ? -9.508 38.031 21.453 1 95.31 52 SER B N 1
ATOM 2945 C CA . SER B 1 52 ? -8.461 38.812 22.094 1 95.31 52 SER B CA 1
ATOM 2946 C C . SER B 1 52 ? -7.43 39.312 21.078 1 95.31 52 SER B C 1
ATOM 2948 O O . SER B 1 52 ? -6.973 40.438 21.141 1 95.31 52 SER B O 1
ATOM 2950 N N . TRP B 1 53 ? -7.113 38.469 20.109 1 94.88 53 TRP B N 1
ATOM 2951 C CA . TRP B 1 53 ? -6.137 38.812 19.078 1 94.88 53 TRP B CA 1
ATOM 2952 C C . TRP B 1 53 ? -6.719 39.781 18.094 1 94.88 53 TRP B C 1
ATOM 2954 O O . TRP B 1 53 ? -6 40.656 17.562 1 94.88 53 TRP B O 1
ATOM 2964 N N . LEU B 1 54 ? -7.973 39.75 17.844 1 94.69 54 LEU B N 1
ATOM 2965 C CA . LEU B 1 54 ? -8.609 40.562 16.797 1 94.69 54 LEU B CA 1
ATOM 2966 C C . LEU B 1 54 ? -8.758 42 17.234 1 94.69 54 LEU B C 1
ATOM 2968 O O . LEU B 1 54 ? -9.125 42.875 16.422 1 94.69 54 LEU B O 1
ATOM 2972 N N . LYS B 1 55 ? -8.414 42.312 18.516 1 95.12 55 LYS B N 1
ATOM 2973 C CA . LYS B 1 55 ? -8.406 43.688 18.984 1 95.12 55 LYS B CA 1
ATOM 2974 C C . LYS B 1 55 ? -7.266 44.5 18.359 1 95.12 55 LYS B C 1
ATOM 2976 O O . LYS B 1 55 ? -7.32 45.719 18.297 1 95.12 55 LYS B O 1
ATOM 2981 N N . ASP B 1 56 ? -6.281 43.719 18.062 1 93.25 56 ASP B N 1
ATOM 2982 C CA . ASP B 1 56 ? -5.16 44.344 17.344 1 93.25 56 ASP B CA 1
ATOM 2983 C C . ASP B 1 56 ? -5.453 44.438 15.859 1 93.25 56 ASP B C 1
ATOM 2985 O O . ASP B 1 56 ? -5.832 43.469 15.211 1 93.25 56 ASP B O 1
ATOM 2989 N N . ASP B 1 57 ? -5.211 45.656 15.258 1 91.5 57 ASP B N 1
ATOM 2990 C CA . ASP B 1 57 ? -5.57 45.938 13.875 1 91.5 57 ASP B CA 1
ATOM 2991 C C . ASP B 1 57 ? -4.809 45.031 12.906 1 91.5 57 ASP B C 1
ATOM 2993 O O . ASP B 1 57 ? -5.359 44.594 11.898 1 91.5 57 ASP B O 1
ATOM 2997 N N . SER B 1 58 ? -3.623 44.844 13.195 1 89 58 SER B N 1
ATOM 2998 C CA . SER B 1 58 ? -2.812 44.031 12.305 1 89 58 SER B CA 1
ATOM 2999 C C . SER B 1 58 ? -3.285 42.562 12.32 1 89 58 SER B C 1
ATOM 3001 O O . SER B 1 58 ? -3.318 41.906 11.281 1 89 58 SER B O 1
ATOM 3003 N N . CYS B 1 59 ? -3.648 42.094 13.445 1 93.19 59 CYS B N 1
ATOM 3004 C CA . CYS B 1 59 ? -4.156 40.719 13.578 1 93.19 59 CYS B CA 1
ATOM 3005 C C . CYS B 1 59 ? -5.52 40.594 12.906 1 93.19 59 CYS B C 1
ATOM 3007 O O . CYS B 1 59 ? -5.789 39.594 12.25 1 93.19 59 CYS B O 1
ATOM 3009 N N . TYR B 1 60 ? -6.27 41.625 13.078 1 93.88 60 TYR B N 1
ATOM 3010 C CA . TYR B 1 60 ? -7.578 41.625 12.438 1 93.88 60 TYR B CA 1
ATOM 3011 C C . TYR B 1 60 ? -7.445 41.562 10.922 1 93.88 60 TYR B C 1
ATOM 3013 O O . TYR B 1 60 ? -8.133 40.781 10.258 1 93.88 60 TYR B O 1
ATOM 3021 N N . ALA B 1 61 ? -6.598 42.375 10.398 1 90.12 61 ALA B N 1
ATOM 3022 C CA . ALA B 1 61 ? -6.375 42.406 8.961 1 90.12 61 ALA B CA 1
ATOM 3023 C C . ALA B 1 61 ? -5.879 41.031 8.453 1 90.12 61 ALA B C 1
ATOM 3025 O O . ALA B 1 61 ? -6.312 40.562 7.395 1 90.12 61 ALA B O 1
ATOM 3026 N N . LEU B 1 62 ? -5.031 40.469 9.18 1 89.88 62 LEU B N 1
ATOM 3027 C CA . LEU B 1 62 ? -4.492 39.188 8.805 1 89.88 62 LEU B CA 1
ATOM 3028 C C . LEU B 1 62 ? -5.578 38.094 8.828 1 89.88 62 LEU B C 1
ATOM 3030 O O . LEU B 1 62 ? -5.691 37.312 7.891 1 89.88 62 LEU B O 1
ATOM 3034 N N . TYR B 1 63 ? -6.355 38.094 9.836 1 92.38 63 TYR B N 1
ATOM 3035 C CA . TYR B 1 63 ? -7.434 37.125 9.969 1 92.38 63 TYR B CA 1
ATOM 3036 C C . TYR B 1 63 ? -8.43 37.25 8.828 1 92.38 63 TYR B C 1
ATOM 3038 O O . TYR B 1 63 ? -8.852 36.25 8.25 1 92.38 63 TYR B O 1
ATOM 3046 N N . LYS B 1 64 ? -8.797 38.469 8.594 1 92.38 64 LYS B N 1
ATOM 3047 C CA . LYS B 1 64 ? -9.742 38.719 7.508 1 92.38 64 LYS B CA 1
ATOM 3048 C C . LYS B 1 64 ? -9.203 38.188 6.18 1 92.38 64 LYS B C 1
ATOM 3050 O O . LYS B 1 64 ? -9.922 37.531 5.422 1 92.38 64 LYS B O 1
ATOM 3055 N N . LYS B 1 65 ? -8 38.438 5.934 1 88.75 65 LYS B N 1
ATOM 3056 C CA . LYS B 1 65 ? -7.379 38 4.695 1 88.75 65 LYS B CA 1
ATOM 3057 C C . LYS B 1 65 ? -7.328 36.469 4.629 1 88.75 65 LYS B C 1
ATOM 3059 O O . LYS B 1 65 ? -7.68 35.875 3.605 1 88.75 65 LYS B O 1
ATOM 3064 N N . MET B 1 66 ? -6.922 35.875 5.719 1 89.44 66 MET B N 1
ATOM 3065 C CA . MET B 1 66 ? -6.82 34.406 5.762 1 89.44 66 MET B CA 1
ATOM 3066 C C . MET B 1 66 ? -8.188 33.75 5.605 1 89.44 66 MET B C 1
ATOM 3068 O O . MET B 1 66 ? -8.32 32.719 4.965 1 89.44 66 MET B O 1
ATOM 3072 N N . SER B 1 67 ? -9.141 34.375 6.176 1 90.12 67 SER B N 1
ATOM 3073 C CA . SER B 1 67 ? -10.508 33.906 6.062 1 90.12 67 SER B CA 1
ATOM 3074 C C . SER B 1 67 ? -11 33.969 4.621 1 90.12 67 SER B C 1
ATOM 3076 O O . SER B 1 67 ? -11.602 33 4.117 1 90.12 67 SER B O 1
ATOM 3078 N N . GLU B 1 68 ? -10.672 35.062 3.965 1 88.38 68 GLU B N 1
ATOM 3079 C CA . GLU B 1 68 ? -11.078 35.25 2.578 1 88.38 68 GLU B CA 1
ATOM 3080 C C . GLU B 1 68 ? -10.422 34.25 1.649 1 88.38 68 GLU B C 1
ATOM 3082 O O . GLU B 1 68 ? -11 33.844 0.642 1 88.38 68 GLU B O 1
ATOM 3087 N N . LEU B 1 69 ? -9.289 33.844 2.076 1 87.44 69 LEU B N 1
ATOM 3088 C CA . LEU B 1 69 ? -8.516 32.969 1.223 1 87.44 69 LEU B CA 1
ATOM 3089 C C . LEU B 1 69 ? -8.719 31.5 1.623 1 87.44 69 LEU B C 1
ATOM 3091 O O . LEU B 1 69 ? -8.039 30.609 1.104 1 87.44 69 LEU B O 1
ATOM 3095 N N . ASN B 1 70 ? -9.602 31.203 2.576 1 88.19 70 ASN B N 1
ATOM 3096 C CA . ASN B 1 70 ? -9.906 29.875 3.059 1 88.19 70 ASN B CA 1
ATOM 3097 C C . ASN B 1 70 ? -8.664 29.172 3.605 1 88.19 70 ASN B C 1
ATOM 3099 O O . ASN B 1 70 ? -8.422 28 3.307 1 88.19 70 ASN B O 1
ATOM 3103 N N . LEU B 1 71 ? -7.891 29.984 4.332 1 89.19 71 LEU B N 1
ATOM 3104 C CA . LEU B 1 71 ? -6.664 29.453 4.922 1 89.19 71 LEU B CA 1
ATOM 3105 C C . LEU B 1 71 ? -6.891 29.047 6.371 1 89.19 71 LEU B C 1
ATOM 3107 O O . LEU B 1 71 ? -5.941 28.688 7.078 1 89.19 71 LEU B O 1
ATOM 3111 N N . LEU B 1 72 ? -8.125 29.172 6.785 1 91.06 72 LEU B N 1
ATOM 3112 C CA . LEU B 1 72 ? -8.5 28.797 8.141 1 91.06 72 LEU B CA 1
ATOM 3113 C C . LEU B 1 72 ? -9.617 27.766 8.125 1 91.06 72 LEU B C 1
ATOM 3115 O O . LEU B 1 72 ? -10.422 27.719 7.191 1 91.06 72 LEU B O 1
ATOM 3119 N N . VAL B 1 73 ? -9.609 26.969 9.195 1 92.5 73 VAL B N 1
ATOM 3120 C CA . VAL B 1 73 ? -10.633 25.938 9.297 1 92.5 73 VAL B CA 1
ATOM 3121 C C . VAL B 1 73 ? -11.016 25.734 10.766 1 92.5 73 VAL B C 1
ATOM 3123 O O . VAL B 1 73 ? -10.18 25.859 11.656 1 92.5 73 VAL B O 1
ATOM 3126 N N . LEU B 1 74 ? -12.273 25.578 10.969 1 93.88 74 LEU B N 1
ATOM 3127 C CA . LEU B 1 74 ? -12.742 25.172 12.289 1 93.88 74 LEU B CA 1
ATOM 3128 C C . LEU B 1 74 ? -12.453 23.688 12.531 1 93.88 74 LEU B C 1
ATOM 3130 O O . LEU B 1 74 ? -12.648 22.859 11.641 1 93.88 74 LEU B O 1
ATOM 3134 N N . SER B 1 75 ? -11.922 23.328 13.672 1 92.81 75 SER B N 1
ATOM 3135 C CA . SER B 1 75 ? -11.523 21.969 13.984 1 92.81 75 SER B CA 1
ATOM 3136 C C . SER B 1 75 ? -12.07 21.531 15.344 1 92.81 75 SER B C 1
ATOM 3138 O O . SER B 1 75 ? -12.062 22.312 16.297 1 92.81 75 SER B O 1
ATOM 3140 N N . GLU B 1 76 ? -12.547 20.281 15.391 1 91 76 GLU B N 1
ATOM 3141 C CA . GLU B 1 76 ? -12.945 19.688 16.656 1 91 76 GLU B CA 1
ATOM 3142 C C . GLU B 1 76 ? -11.734 19.172 17.438 1 91 76 GLU B C 1
ATOM 3144 O O . GLU B 1 76 ? -10.812 18.594 16.844 1 91 76 GLU B O 1
ATOM 3149 N N . ASN B 1 77 ? -11.727 19.281 18.703 1 86.06 77 ASN B N 1
ATOM 3150 C CA . ASN B 1 77 ? -10.586 18.891 19.531 1 86.06 77 ASN B CA 1
ATOM 3151 C C . ASN B 1 77 ? -10.711 17.438 20 1 86.06 77 ASN B C 1
ATOM 3153 O O . ASN B 1 77 ? -9.75 16.859 20.5 1 86.06 77 ASN B O 1
ATOM 3157 N N . LYS B 1 78 ? -11.797 16.844 19.812 1 90 78 LYS B N 1
ATOM 3158 C CA . LYS B 1 78 ? -12.102 15.578 20.469 1 90 78 LYS B CA 1
ATOM 3159 C C . LYS B 1 78 ? -11.289 14.43 19.891 1 90 78 LYS B C 1
ATOM 3161 O O . LYS B 1 78 ? -11.203 13.352 20.484 1 90 78 LYS B O 1
ATOM 3166 N N . TYR B 1 79 ? -10.656 14.602 18.812 1 92.56 79 TYR B N 1
ATOM 3167 C CA . TYR B 1 79 ? -9.922 13.492 18.203 1 92.56 79 TYR B CA 1
ATOM 3168 C C . TYR B 1 79 ? -8.445 13.547 18.578 1 92.56 79 TYR B C 1
ATOM 3170 O O . TYR B 1 79 ? -7.695 12.609 18.297 1 92.56 79 TYR B O 1
ATOM 3178 N N . GLY B 1 80 ? -7.992 14.648 19.172 1 90.31 80 GLY B N 1
ATOM 3179 C CA . GLY B 1 80 ? -6.621 14.727 19.641 1 90.31 80 GLY B CA 1
ATOM 3180 C C . GLY B 1 80 ? -6.254 13.594 20.594 1 90.31 80 GLY B C 1
ATOM 3181 O O . GLY B 1 80 ? -6.988 13.312 21.547 1 90.31 80 GLY B O 1
ATOM 3182 N N . GLY B 1 81 ? -5.188 12.922 20.359 1 93.44 81 GLY B N 1
ATOM 3183 C CA . GLY B 1 81 ? -4.758 11.82 21.203 1 93.44 81 GLY B CA 1
ATOM 3184 C C . GLY B 1 81 ? -5.473 10.516 20.906 1 93.44 81 GLY B C 1
ATOM 3185 O O . GLY B 1 81 ? -5.5 9.617 21.75 1 93.44 81 GLY B O 1
ATOM 3186 N N . THR B 1 82 ? -6.098 10.469 19.828 1 95.88 82 THR B N 1
ATOM 3187 C CA . THR B 1 82 ? -6.742 9.234 19.391 1 95.88 82 THR B CA 1
ATOM 3188 C C . THR B 1 82 ? -6.137 8.734 18.094 1 95.88 82 THR B C 1
ATOM 3190 O O . THR B 1 82 ? -5.316 9.422 17.469 1 95.88 82 THR B O 1
ATOM 3193 N N . VAL B 1 83 ? -6.523 7.59 17.688 1 97.06 83 VAL B N 1
ATOM 3194 C CA . VAL B 1 83 ? -6.035 6.98 16.453 1 97.06 83 VAL B CA 1
ATOM 3195 C C . VAL B 1 83 ? -6.594 7.73 15.25 1 97.06 83 VAL B C 1
ATOM 3197 O O . VAL B 1 83 ? -6.047 7.645 14.148 1 97.06 83 VAL B O 1
ATOM 3200 N N . LEU B 1 84 ? -7.656 8.57 15.453 1 97.06 84 LEU B N 1
ATOM 3201 C CA . LEU B 1 84 ? -8.328 9.242 14.352 1 97.06 84 LEU B CA 1
ATOM 3202 C C . LEU B 1 84 ? -7.77 10.648 14.148 1 97.06 84 LEU B C 1
ATOM 3204 O O . LEU B 1 84 ? -8.18 11.359 13.227 1 97.06 84 LEU B O 1
ATOM 3208 N N . GLU B 1 85 ? -6.809 11.062 15.008 1 95.25 85 GLU B N 1
ATOM 3209 C CA . GLU B 1 85 ? -6.309 12.438 15.023 1 95.25 85 GLU B CA 1
ATOM 3210 C C . GLU B 1 85 ? -5.824 12.859 13.641 1 95.25 85 GLU B C 1
ATOM 3212 O O . GLU B 1 85 ? -6.309 13.852 13.078 1 95.25 85 GLU B O 1
ATOM 3217 N N . LYS B 1 86 ? -4.949 12.062 13.047 1 95 86 LYS B N 1
ATOM 3218 C CA . LYS B 1 86 ? -4.34 12.438 11.773 1 95 86 LYS B CA 1
ATOM 3219 C C . LYS B 1 86 ? -5.34 12.312 10.633 1 95 86 LYS B C 1
ATOM 3221 O O . LYS B 1 86 ? -5.336 13.125 9.703 1 95 86 LYS B O 1
ATOM 3226 N N . THR B 1 87 ? -6.18 11.32 10.711 1 97.12 87 THR B N 1
ATOM 3227 C CA . THR B 1 87 ? -7.219 11.156 9.703 1 97.12 87 THR B CA 1
ATOM 3228 C C . THR B 1 87 ? -8.203 12.32 9.742 1 97.12 87 THR B C 1
ATOM 3230 O O . THR B 1 87 ? -8.586 12.852 8.703 1 97.12 87 THR B O 1
ATOM 3233 N N . TYR B 1 88 ? -8.609 12.727 10.938 1 96.19 88 TYR B N 1
ATOM 3234 C CA . TYR B 1 88 ? -9.5 13.875 11.078 1 96.19 88 TYR B CA 1
ATOM 3235 C C . TYR B 1 88 ? -8.867 15.133 10.5 1 96.19 88 TYR B C 1
ATOM 3237 O O . TYR B 1 88 ? -9.516 15.867 9.742 1 96.19 88 TYR B O 1
ATOM 3245 N N . ASP B 1 89 ? -7.605 15.328 10.875 1 92.44 89 ASP B N 1
ATOM 3246 C CA . ASP B 1 89 ? -6.922 16.516 10.375 1 92.44 89 ASP B CA 1
ATOM 3247 C C . ASP B 1 89 ? -6.875 16.516 8.844 1 92.44 89 ASP B C 1
ATOM 3249 O O . ASP B 1 89 ? -7.062 17.562 8.219 1 92.44 89 ASP B O 1
ATOM 3253 N N . PHE B 1 90 ? -6.664 15.391 8.289 1 94.62 90 PHE B N 1
ATOM 3254 C CA . PHE B 1 90 ? -6.617 15.266 6.84 1 94.62 90 PHE B CA 1
ATOM 3255 C C . PHE B 1 90 ? -7.973 15.586 6.219 1 94.62 90 PHE B C 1
ATOM 3257 O O . PHE B 1 90 ? -8.062 16.422 5.316 1 94.62 90 PHE B O 1
ATOM 3264 N N . LEU B 1 91 ? -8.961 14.961 6.684 1 96.38 91 LEU B N 1
ATOM 3265 C CA . LEU B 1 91 ? -10.289 15.141 6.102 1 96.38 91 LEU B CA 1
ATOM 3266 C C . LEU B 1 91 ? -10.828 16.531 6.398 1 96.38 91 LEU B C 1
ATOM 3268 O O . LEU B 1 91 ? -11.531 17.125 5.57 1 96.38 91 LEU B O 1
ATOM 3272 N N . ASN B 1 92 ? -10.5 17.047 7.566 1 94.25 92 ASN B N 1
ATOM 3273 C CA . ASN B 1 92 ? -10.93 18.406 7.902 1 94.25 92 ASN B CA 1
ATOM 3274 C C . ASN B 1 92 ? -10.258 19.438 7 1 94.25 92 ASN B C 1
ATOM 3276 O O . ASN B 1 92 ? -10.867 20.469 6.672 1 94.25 92 ASN B O 1
ATOM 3280 N N . PHE B 1 93 ? -9.07 19.156 6.66 1 90.5 93 PHE B N 1
ATOM 3281 C CA . PHE B 1 93 ? -8.367 20.016 5.715 1 90.5 93 PHE B CA 1
ATOM 3282 C C . PHE B 1 93 ? -9.141 20.125 4.402 1 90.5 93 PHE B C 1
ATOM 3284 O O . PHE B 1 93 ? -9.258 21.219 3.834 1 90.5 93 PHE B O 1
ATOM 3291 N N . HIS B 1 94 ? -9.711 19.062 3.967 1 92.25 94 HIS B N 1
ATOM 3292 C CA . HIS B 1 94 ? -10.352 19 2.656 1 92.25 94 HIS B CA 1
ATOM 3293 C C . HIS B 1 94 ? -11.828 19.375 2.748 1 92.25 94 HIS B C 1
ATOM 3295 O O . HIS B 1 94 ? -12.383 19.953 1.811 1 92.25 94 HIS B O 1
ATOM 3301 N N . LEU B 1 95 ? -12.438 18.984 3.9 1 95.06 95 LEU B N 1
ATOM 3302 C CA . LEU B 1 95 ? -13.898 18.984 3.91 1 95.06 95 LEU B CA 1
ATOM 3303 C C . LEU B 1 95 ? -14.43 19.969 4.953 1 95.06 95 LEU B C 1
ATOM 3305 O O . LEU B 1 95 ? -15.625 20.266 4.977 1 95.06 95 LEU B O 1
ATOM 3309 N N . GLY B 1 96 ? -13.57 20.453 5.812 1 94 96 GLY B N 1
ATOM 3310 C CA . GLY B 1 96 ? -13.984 21.438 6.789 1 94 96 GLY B CA 1
ATOM 3311 C C . GLY B 1 96 ? -13.945 22.859 6.254 1 94 96 GLY B C 1
ATOM 3312 O O . GLY B 1 96 ? -13.383 23.109 5.184 1 94 96 GLY B O 1
ATOM 3313 N N . THR B 1 97 ? -14.641 23.781 6.953 1 93.31 97 THR B N 1
ATOM 3314 C CA . THR B 1 97 ? -14.609 25.219 6.672 1 93.31 97 THR B CA 1
ATOM 3315 C C . THR B 1 97 ? -14.422 26.016 7.961 1 93.31 97 THR B C 1
ATOM 3317 O O . THR B 1 97 ? -14.391 25.453 9.055 1 93.31 97 THR B O 1
ATOM 3320 N N . LEU B 1 98 ? -14.195 27.266 7.781 1 92.69 98 LEU B N 1
ATOM 3321 C CA . LEU B 1 98 ? -14.062 28.156 8.938 1 92.69 98 LEU B CA 1
ATOM 3322 C C . LEU B 1 98 ? -15.344 28.156 9.766 1 92.69 98 LEU B C 1
ATOM 3324 O O . LEU B 1 98 ? -15.312 28.453 10.961 1 92.69 98 LEU B O 1
ATOM 3328 N N . HIS B 1 99 ? -16.5 27.812 9.164 1 92.31 99 HIS B N 1
ATOM 3329 C CA . HIS B 1 99 ? -17.781 27.922 9.836 1 92.31 99 HIS B CA 1
ATOM 3330 C C . HIS B 1 99 ? -18.344 26.547 10.203 1 92.31 99 HIS B C 1
ATOM 3332 O O . HIS B 1 99 ? -19.266 26.438 11.016 1 92.31 99 HIS B O 1
ATOM 3338 N N . SER B 1 100 ? -17.797 25.516 9.586 1 94.69 100 SER B N 1
ATOM 3339 C CA . SER B 1 100 ? -18.312 24.156 9.797 1 94.69 100 SER B CA 1
ATOM 3340 C C . SER B 1 100 ? -17.188 23.125 9.742 1 94.69 100 SER B C 1
ATOM 3342 O O . SER B 1 100 ? -16.688 22.812 8.664 1 94.69 100 SER B O 1
ATOM 3344 N N . PRO B 1 101 ? -16.875 22.578 10.906 1 95.25 101 PRO B N 1
ATOM 3345 C CA . PRO B 1 101 ? -15.844 21.531 10.891 1 95.25 101 PRO B CA 1
ATOM 3346 C C . PRO B 1 101 ? -16.328 20.234 10.281 1 95.25 101 PRO B C 1
ATOM 3348 O O . PRO B 1 101 ? -17.547 19.969 10.266 1 95.25 101 PRO B O 1
ATOM 3351 N N . PHE B 1 102 ? -15.43 19.438 9.812 1 95.81 102 PHE B N 1
ATOM 3352 C CA . PHE B 1 102 ? -15.719 18.094 9.312 1 95.81 102 PHE B CA 1
ATOM 3353 C C . PHE B 1 102 ? -16.188 17.188 10.438 1 95.81 102 PHE B C 1
ATOM 3355 O O . PHE B 1 102 ? -15.742 17.328 11.578 1 95.81 102 PHE B O 1
ATOM 3362 N N . SER B 1 103 ? -17.141 16.312 10.07 1 96.06 103 SER B N 1
ATOM 3363 C CA . SER B 1 103 ? -17.578 15.266 10.992 1 96.06 103 SER B CA 1
ATOM 3364 C C . SER B 1 103 ? -17.625 13.898 10.305 1 96.06 103 SER B C 1
ATOM 3366 O O . SER B 1 103 ? -18.031 13.797 9.148 1 96.06 103 SER B O 1
ATOM 3368 N N . PHE B 1 104 ? -17.219 12.898 11.039 1 96.94 104 PHE B N 1
ATOM 3369 C CA . PHE B 1 104 ? -17.297 11.539 10.523 1 96.94 104 PHE B CA 1
ATOM 3370 C C . PHE B 1 104 ? -18.734 11.055 10.461 1 96.94 104 PHE B C 1
ATOM 3372 O O . PHE B 1 104 ? -19.547 11.398 11.328 1 96.94 104 PHE B O 1
ATOM 3379 N N . GLU B 1 105 ? -18.969 10.211 9.469 1 95.69 105 GLU B N 1
ATOM 3380 C CA . GLU B 1 105 ? -20.25 9.523 9.391 1 95.69 105 GLU B CA 1
ATOM 3381 C C . GLU B 1 105 ? -20.266 8.273 10.273 1 95.69 105 GLU B C 1
ATOM 3383 O O . GLU B 1 105 ? -19.344 7.465 10.227 1 95.69 105 GLU B O 1
ATOM 3388 N N . ASN B 1 106 ? -21.312 8.062 11.016 1 92.5 106 ASN B N 1
ATOM 3389 C CA . ASN B 1 106 ? -21.344 6.988 12 1 92.5 106 ASN B CA 1
ATOM 3390 C C . ASN B 1 106 ? -21.984 5.723 11.43 1 92.5 106 ASN B C 1
ATOM 3392 O O . ASN B 1 106 ? -21.875 4.648 12.016 1 92.5 106 ASN B O 1
ATOM 3396 N N . ASP B 1 107 ? -22.562 5.785 10.25 1 95.31 107 ASP B N 1
ATOM 3397 C CA . ASP B 1 107 ? -23.406 4.684 9.789 1 95.31 107 ASP B CA 1
ATOM 3398 C C . ASP B 1 107 ? -22.766 3.957 8.609 1 95.31 107 ASP B C 1
ATOM 3400 O O . ASP B 1 107 ? -23.391 3.068 8.016 1 95.31 107 ASP B O 1
ATOM 3404 N N . ILE B 1 108 ? -21.578 4.324 8.273 1 98.12 108 ILE B N 1
ATOM 3405 C CA . ILE B 1 108 ? -20.938 3.633 7.164 1 98.12 108 ILE B CA 1
ATOM 3406 C C . ILE B 1 108 ? -20.547 2.223 7.598 1 98.12 108 ILE B C 1
ATOM 3408 O O . ILE B 1 108 ? -19.812 2.047 8.578 1 98.12 108 ILE B O 1
ATOM 3412 N N . HIS B 1 109 ? -21.078 1.201 6.895 1 98.69 109 HIS B N 1
ATOM 3413 C CA . HIS B 1 109 ? -20.828 -0.209 7.168 1 98.69 109 HIS B CA 1
ATOM 3414 C C . HIS B 1 109 ? -20.203 -0.902 5.965 1 98.69 109 HIS B C 1
ATOM 3416 O O . HIS B 1 109 ? -20.828 -1.021 4.914 1 98.69 109 HIS B O 1
ATOM 3422 N N . ILE B 1 110 ? -18.953 -1.39 6.105 1 98.81 110 ILE B N 1
ATOM 3423 C CA . ILE B 1 110 ? -18.219 -2.033 5.016 1 98.81 110 ILE B CA 1
ATOM 3424 C C . ILE B 1 110 ? -18.141 -3.537 5.27 1 98.81 110 ILE B C 1
ATOM 3426 O O . ILE B 1 110 ? -17.781 -3.971 6.363 1 98.81 110 ILE B O 1
ATOM 3430 N N . ALA B 1 111 ? -18.5 -4.32 4.312 1 98.88 111 ALA B N 1
ATOM 3431 C CA . ALA B 1 111 ? -18.328 -5.77 4.371 1 98.88 111 ALA B CA 1
ATOM 3432 C C . ALA B 1 111 ? -17.109 -6.207 3.553 1 98.88 111 ALA B C 1
ATOM 3434 O O . ALA B 1 111 ? -17.078 -6.027 2.332 1 98.88 111 ALA B O 1
ATOM 3435 N N . LEU B 1 112 ? -16.125 -6.742 4.207 1 98.75 112 LEU B N 1
ATOM 3436 C CA . LEU B 1 112 ? -14.953 -7.316 3.553 1 98.75 112 LEU B CA 1
ATOM 3437 C C . LEU B 1 112 ? -15.148 -8.812 3.311 1 98.75 112 LEU B C 1
ATOM 3439 O O . LEU B 1 112 ? -15.148 -9.602 4.258 1 98.75 112 LEU B O 1
ATOM 3443 N N . ILE B 1 113 ? -15.328 -9.195 2.082 1 98.62 113 ILE B N 1
ATOM 3444 C CA . ILE B 1 113 ? -15.5 -10.602 1.714 1 98.62 113 ILE B CA 1
ATOM 3445 C C . ILE B 1 113 ? -14.172 -11.172 1.242 1 98.62 113 ILE B C 1
ATOM 3447 O O . ILE B 1 113 ? -13.82 -11.07 0.063 1 98.62 113 ILE B O 1
ATOM 3451 N N . GLY B 1 114 ? -13.484 -11.867 2.098 1 98 114 GLY B N 1
ATOM 3452 C CA . GLY B 1 114 ? -12.094 -12.258 1.948 1 98 114 GLY B CA 1
ATOM 3453 C C . GLY B 1 114 ? -11.148 -11.453 2.816 1 98 114 GLY B C 1
ATOM 3454 O O . GLY B 1 114 ? -11.078 -10.227 2.691 1 98 114 GLY B O 1
ATOM 3455 N N . CYS B 1 115 ? -10.469 -12.141 3.725 1 98.44 115 CYS B N 1
ATOM 3456 C CA . CYS B 1 115 ? -9.547 -11.484 4.645 1 98.44 115 CYS B CA 1
ATOM 3457 C C . CYS B 1 115 ? -8.102 -11.859 4.328 1 98.44 115 CYS B C 1
ATOM 3459 O O . CYS B 1 115 ? -7.293 -12.039 5.234 1 98.44 115 CYS B O 1
ATOM 3461 N N . GLY B 1 116 ? -7.816 -12.047 2.994 1 97.12 116 GLY B N 1
ATOM 3462 C CA . GLY B 1 116 ? -6.477 -12.391 2.541 1 97.12 116 GLY B CA 1
ATOM 3463 C C . GLY B 1 116 ? -5.621 -11.172 2.234 1 97.12 116 GLY B C 1
ATOM 3464 O O . GLY B 1 116 ? -5.625 -10.195 2.99 1 97.12 116 GLY B O 1
ATOM 3465 N N . GLY B 1 117 ? -4.836 -11.234 1.177 1 96.06 117 GLY B N 1
ATOM 3466 C CA . GLY B 1 117 ? -3.863 -10.211 0.833 1 96.06 117 GLY B CA 1
ATOM 3467 C C . GLY B 1 117 ? -4.496 -8.867 0.527 1 96.06 117 GLY B C 1
ATOM 3468 O O . GLY B 1 117 ? -3.963 -7.82 0.909 1 96.06 117 GLY B O 1
ATOM 3469 N N . THR B 1 118 ? -5.566 -8.875 -0.094 1 97 118 THR B N 1
ATOM 3470 C CA . THR B 1 118 ? -6.23 -7.621 -0.441 1 97 118 THR B CA 1
ATOM 3471 C C . THR B 1 118 ? -7.176 -7.18 0.673 1 97 118 THR B C 1
ATOM 3473 O O . THR B 1 118 ? -7.031 -6.086 1.223 1 97 118 THR B O 1
ATOM 3476 N N . GLY B 1 119 ? -8.023 -8.047 1.128 1 98.19 119 GLY B N 1
ATOM 3477 C CA . GLY B 1 119 ? -9.039 -7.711 2.117 1 98.19 119 GLY B CA 1
ATOM 3478 C C . GLY B 1 119 ? -8.453 -7.262 3.441 1 98.19 119 GLY B C 1
ATOM 3479 O O . GLY B 1 119 ? -8.906 -6.277 4.027 1 98.19 119 GLY B O 1
ATOM 3480 N N . SER B 1 120 ? -7.477 -7.984 3.912 1 98.56 120 SER B N 1
ATOM 3481 C CA . SER B 1 120 ? -6.902 -7.652 5.215 1 98.56 120 SER B CA 1
ATOM 3482 C C . SER B 1 120 ? -6.195 -6.305 5.18 1 98.56 120 SER B C 1
ATOM 3484 O O . SER B 1 120 ? -6.297 -5.52 6.125 1 98.56 120 SER B O 1
ATOM 3486 N N . ASN B 1 121 ? -5.469 -6.023 4.09 1 98.5 121 ASN B N 1
ATOM 3487 C CA . ASN B 1 121 ? -4.762 -4.754 3.988 1 98.5 121 ASN B CA 1
ATOM 3488 C C . ASN B 1 121 ? -5.73 -3.584 3.814 1 98.5 121 ASN B C 1
ATOM 3490 O O . ASN B 1 121 ? -5.5 -2.496 4.344 1 98.5 121 ASN B O 1
ATOM 3494 N N . ILE B 1 122 ? -6.812 -3.787 3.086 1 98.75 122 ILE B N 1
ATOM 3495 C CA . ILE B 1 122 ? -7.852 -2.768 2.994 1 98.75 122 ILE B CA 1
ATOM 3496 C C . ILE B 1 122 ? -8.453 -2.52 4.375 1 98.75 122 ILE B C 1
ATOM 3498 O O . ILE B 1 122 ? -8.68 -1.371 4.762 1 98.75 122 ILE B O 1
ATOM 3502 N N . GLY B 1 123 ? -8.695 -3.594 5.078 1 98.75 123 GLY B N 1
ATOM 3503 C CA . GLY B 1 123 ? -9.188 -3.465 6.441 1 98.75 123 GLY B CA 1
ATOM 3504 C C . GLY B 1 123 ? -8.289 -2.617 7.32 1 98.75 123 GLY B C 1
ATOM 3505 O O . GLY B 1 123 ? -8.766 -1.755 8.062 1 98.75 123 GLY B O 1
ATOM 3506 N N . LEU B 1 124 ? -7.008 -2.852 7.234 1 98.44 124 LEU B N 1
ATOM 3507 C CA . LEU B 1 124 ? -6.043 -2.07 8 1 98.44 124 LEU B CA 1
ATOM 3508 C C . LEU B 1 124 ? -6.152 -0.587 7.664 1 98.44 124 LEU B C 1
ATOM 3510 O O . LEU B 1 124 ? -6.152 0.259 8.562 1 98.44 124 LEU B O 1
ATOM 3514 N N . CYS B 1 125 ? -6.297 -0.302 6.406 1 98.44 125 CYS B N 1
ATOM 3515 C CA . CYS B 1 125 ? -6.406 1.085 5.965 1 98.44 125 CYS B CA 1
ATOM 3516 C C . CYS B 1 125 ? -7.688 1.725 6.488 1 98.44 125 CYS B C 1
ATOM 3518 O O . CYS B 1 125 ? -7.672 2.869 6.945 1 98.44 125 CYS B O 1
ATOM 3520 N N . LEU B 1 126 ? -8.758 0.993 6.504 1 98.56 126 LEU B N 1
ATOM 3521 C CA . LEU B 1 126 ? -10.078 1.572 6.754 1 98.56 126 LEU B CA 1
ATOM 3522 C C . LEU B 1 126 ? -10.359 1.656 8.25 1 98.56 126 LEU B C 1
ATOM 3524 O O . LEU B 1 126 ? -11.211 2.434 8.68 1 98.56 126 LEU B O 1
ATOM 3528 N N . ALA B 1 127 ? -9.633 0.883 9.039 1 97.5 127 ALA B N 1
ATOM 3529 C CA . ALA B 1 127 ? -9.875 0.808 10.477 1 97.5 127 ALA B CA 1
ATOM 3530 C C . ALA B 1 127 ? -9.734 2.18 11.133 1 97.5 127 ALA B C 1
ATOM 3532 O O . ALA B 1 127 ? -10.359 2.453 12.156 1 97.5 127 ALA B O 1
ATOM 3533 N N . SER B 1 128 ? -8.938 3.033 10.57 1 96.31 128 SER B N 1
ATOM 3534 C CA . SER B 1 128 ? -8.719 4.355 11.141 1 96.31 128 SER B CA 1
ATOM 3535 C C . SER B 1 128 ? -9.133 5.457 10.172 1 96.31 128 SER B C 1
ATOM 3537 O O . SER B 1 128 ? -8.617 6.574 10.234 1 96.31 128 SER B O 1
ATOM 3539 N N . SER B 1 129 ? -9.977 5.109 9.211 1 96.94 129 SER B N 1
ATOM 3540 C CA . SER B 1 129 ? -10.359 6.062 8.18 1 96.94 129 SER B CA 1
ATOM 3541 C C . SER B 1 129 ? -11.664 6.766 8.523 1 96.94 129 SER B C 1
ATOM 3543 O O . SER B 1 129 ? -12.172 7.562 7.73 1 96.94 129 SER B O 1
ATOM 3545 N N . GLY B 1 130 ? -12.203 6.527 9.68 1 96.12 130 GLY B N 1
ATOM 3546 C CA . GLY B 1 130 ? -13.477 7.117 10.055 1 96.12 130 GLY B CA 1
ATOM 3547 C C . GLY B 1 130 ? -14.648 6.184 9.844 1 96.12 130 GLY B C 1
ATOM 3548 O O . GLY B 1 130 ? -15.789 6.523 10.18 1 96.12 130 GLY B O 1
ATOM 3549 N N . ILE B 1 131 ? -14.422 5 9.352 1 97.19 131 ILE B N 1
ATOM 3550 C CA . ILE B 1 131 ? -15.453 3.975 9.211 1 97.19 131 ILE B CA 1
ATOM 3551 C C . ILE B 1 131 ? -15.594 3.203 10.523 1 97.19 131 ILE B C 1
ATOM 3553 O O . ILE B 1 131 ? -14.602 2.746 11.094 1 97.19 131 ILE B O 1
ATOM 3557 N N . LYS B 1 132 ? -16.844 2.994 10.977 1 95.69 132 LYS B N 1
ATOM 3558 C CA . LYS B 1 132 ? -17.031 2.484 12.336 1 95.69 132 LYS B CA 1
ATOM 3559 C C . LYS B 1 132 ? -17.5 1.034 12.312 1 95.69 132 LYS B C 1
ATOM 3561 O O . LYS B 1 132 ? -17.344 0.31 13.305 1 95.69 132 LYS B O 1
ATOM 3566 N N . LYS B 1 133 ? -18.172 0.612 11.25 1 98.31 133 LYS B N 1
ATOM 3567 C CA . LYS B 1 133 ? -18.766 -0.724 11.211 1 98.31 133 LYS B CA 1
ATOM 3568 C C . LYS B 1 133 ? -18.125 -1.572 10.109 1 98.31 133 LYS B C 1
ATOM 3570 O O . LYS B 1 133 ? -17.984 -1.119 8.977 1 98.31 133 LYS B O 1
ATOM 3575 N N . PHE B 1 134 ? -17.766 -2.803 10.508 1 98.75 134 PHE B N 1
ATOM 3576 C CA . PHE B 1 134 ? -17.203 -3.754 9.562 1 98.75 134 PHE B CA 1
ATOM 3577 C C . PHE B 1 134 ? -17.844 -5.125 9.719 1 98.75 134 PHE B C 1
ATOM 3579 O O . PHE B 1 134 ? -18.234 -5.508 10.82 1 98.75 134 PHE B O 1
ATOM 3586 N N . THR B 1 135 ? -18.016 -5.812 8.664 1 98.88 135 THR B N 1
ATOM 3587 C CA . THR B 1 135 ? -18.25 -7.25 8.648 1 98.88 135 THR B CA 1
ATOM 3588 C C . THR B 1 135 ? -17.156 -7.973 7.867 1 98.88 135 THR B C 1
ATOM 3590 O O . THR B 1 135 ? -16.828 -7.586 6.746 1 98.88 135 THR B O 1
ATOM 3593 N N . LEU B 1 136 ? -16.562 -8.961 8.508 1 98.81 136 LEU B N 1
ATOM 3594 C CA . LEU B 1 136 ? -15.523 -9.773 7.891 1 98.81 136 LEU B CA 1
ATOM 3595 C C . LEU B 1 136 ? -16.047 -11.164 7.547 1 98.81 136 LEU B C 1
ATOM 3597 O O . LEU B 1 136 ? -16.672 -11.82 8.383 1 98.81 136 LEU B O 1
ATOM 3601 N N . ILE B 1 137 ? -15.812 -11.602 6.316 1 98.62 137 ILE B N 1
ATOM 3602 C CA . ILE B 1 137 ? -16.203 -12.938 5.891 1 98.62 137 ILE B CA 1
ATOM 3603 C C . ILE B 1 137 ? -15 -13.672 5.316 1 98.62 137 ILE B C 1
ATOM 3605 O O . ILE B 1 137 ? -14.43 -13.25 4.305 1 98.62 137 ILE B O 1
ATOM 3609 N N . ASP B 1 138 ? -14.586 -14.695 5.895 1 98.25 138 ASP B N 1
ATOM 3610 C CA . ASP B 1 138 ? -13.5 -15.562 5.449 1 98.25 138 ASP B CA 1
ATOM 3611 C C . ASP B 1 138 ? -13.547 -16.906 6.16 1 98.25 138 ASP B C 1
ATOM 3613 O O . ASP B 1 138 ? -13.906 -16.984 7.336 1 98.25 138 ASP B O 1
ATOM 3617 N N . TYR B 1 139 ? -13.125 -17.953 5.48 1 97.19 139 TYR B N 1
ATOM 3618 C CA . TYR B 1 139 ? -13.203 -19.281 6.082 1 97.19 139 TYR B CA 1
ATOM 3619 C C . TYR B 1 139 ? -11.82 -19.891 6.258 1 97.19 139 TYR B C 1
ATOM 3621 O O . TYR B 1 139 ? -11.68 -20.969 6.836 1 97.19 139 TYR B O 1
ATOM 3629 N N . ASP B 1 140 ? -10.727 -19.25 5.793 1 97 140 ASP B N 1
ATOM 3630 C CA . ASP B 1 140 ? -9.383 -19.812 5.762 1 97 140 ASP B CA 1
ATOM 3631 C C . ASP B 1 140 ? -8.664 -19.609 7.094 1 97 140 ASP B C 1
ATOM 3633 O O . ASP B 1 140 ? -9.055 -18.75 7.887 1 97 140 ASP B O 1
ATOM 3637 N N . ARG B 1 141 ? -7.707 -20.453 7.227 1 98.38 141 ARG B N 1
ATOM 3638 C CA . ARG B 1 141 ? -6.742 -20.297 8.305 1 98.38 141 ARG B CA 1
ATOM 3639 C C . ARG B 1 141 ? -5.41 -19.781 7.785 1 98.38 141 ARG B C 1
ATOM 3641 O O . ARG B 1 141 ? -5.047 -20.031 6.633 1 98.38 141 ARG B O 1
ATOM 3648 N N . ILE B 1 142 ? -4.676 -19.094 8.602 1 98.56 142 ILE B N 1
ATOM 3649 C CA . ILE B 1 142 ? -3.443 -18.422 8.195 1 98.56 142 ILE B CA 1
ATOM 3650 C C . ILE B 1 142 ? -2.342 -19.453 7.996 1 98.56 142 ILE B C 1
ATOM 3652 O O . ILE B 1 142 ? -2.139 -20.328 8.844 1 98.56 142 ILE B O 1
ATOM 3656 N N . GLN B 1 143 ? -1.74 -19.375 6.879 1 97.81 143 GLN B N 1
ATOM 3657 C CA . GLN B 1 143 ? -0.585 -20.203 6.543 1 97.81 143 GLN B CA 1
ATOM 3658 C C . GLN B 1 143 ? 0.683 -19.359 6.441 1 97.81 143 GLN B C 1
ATOM 3660 O O . GLN B 1 143 ? 0.613 -18.141 6.254 1 97.81 143 GLN B O 1
ATOM 3665 N N . ILE B 1 144 ? 1.81 -19.984 6.516 1 97.56 144 ILE B N 1
ATOM 3666 C CA . ILE B 1 144 ? 3.088 -19.281 6.496 1 97.56 144 ILE B CA 1
ATOM 3667 C C . ILE B 1 144 ? 3.244 -18.531 5.176 1 97.56 144 ILE B C 1
ATOM 3669 O O . ILE B 1 144 ? 3.793 -17.438 5.141 1 97.56 144 ILE B O 1
ATOM 3673 N N . SER B 1 145 ? 2.727 -19.109 4.078 1 95.44 145 SER B N 1
ATOM 3674 C CA . SER B 1 145 ? 2.861 -18.484 2.762 1 95.44 145 SER B CA 1
ATOM 3675 C C . SER B 1 145 ? 2.053 -17.203 2.666 1 95.44 145 SER B C 1
ATOM 3677 O O . SER B 1 145 ? 2.236 -16.406 1.734 1 95.44 145 SER B O 1
ATOM 3679 N N . ASN B 1 146 ? 1.111 -16.984 3.668 1 96.56 146 ASN B N 1
ATOM 3680 C CA . ASN B 1 146 ? 0.282 -15.789 3.67 1 96.56 146 ASN B CA 1
ATOM 3681 C C . ASN B 1 146 ? 1.053 -14.578 4.188 1 96.56 146 ASN B C 1
ATOM 3683 O O . ASN B 1 146 ? 0.666 -13.438 3.934 1 96.56 146 ASN B O 1
ATOM 3687 N N . LEU B 1 147 ? 2.154 -14.82 4.883 1 97.75 147 LEU B N 1
ATOM 3688 C CA . LEU B 1 147 ? 2.812 -13.773 5.656 1 97.75 147 LEU B CA 1
ATOM 3689 C C . LEU B 1 147 ? 3.604 -12.844 4.746 1 97.75 147 LEU B C 1
ATOM 3691 O O . LEU B 1 147 ? 4.016 -11.758 5.164 1 97.75 147 LEU B O 1
ATOM 3695 N N . ASN B 1 148 ? 3.719 -13.18 3.486 1 96.44 148 ASN B N 1
ATOM 3696 C CA . ASN B 1 148 ? 4.48 -12.312 2.598 1 96.44 148 ASN B CA 1
ATOM 3697 C C . ASN B 1 148 ? 3.678 -11.07 2.203 1 96.44 148 ASN B C 1
ATOM 3699 O O . ASN B 1 148 ? 4.246 -10.07 1.769 1 96.44 148 ASN B O 1
ATOM 3703 N N . ARG B 1 149 ? 2.342 -11.18 2.381 1 96.25 149 ARG B N 1
ATOM 3704 C CA . ARG B 1 149 ? 1.6 -10.047 1.845 1 96.25 149 ARG B CA 1
ATOM 3705 C C . ARG B 1 149 ? 0.378 -9.734 2.703 1 96.25 149 ARG B C 1
ATOM 3707 O O . ARG B 1 149 ? -0.377 -8.805 2.406 1 96.25 149 ARG B O 1
ATOM 3714 N N . GLN B 1 150 ? 0.051 -10.477 3.695 1 98 150 GLN B N 1
ATOM 3715 C CA . GLN B 1 150 ? -1.062 -10.242 4.609 1 98 150 GLN B CA 1
ATOM 3716 C C . GLN B 1 150 ? -0.573 -9.672 5.938 1 98 150 GLN B C 1
ATOM 3718 O O . GLN B 1 150 ? -0.432 -10.406 6.918 1 98 150 GLN B O 1
ATOM 3723 N N . PHE B 1 151 ? -0.44 -8.406 6.051 1 96.88 151 PHE B N 1
ATOM 3724 C CA . PHE B 1 151 ? 0.354 -7.742 7.078 1 96.88 151 PHE B CA 1
ATOM 3725 C C . PHE B 1 151 ? -0.413 -7.672 8.391 1 96.88 151 PHE B C 1
ATOM 3727 O O . PHE B 1 151 ? 0.163 -7.363 9.438 1 96.88 151 PHE B O 1
ATOM 3734 N N . ALA B 1 152 ? -1.673 -7.977 8.328 1 97.94 152 ALA B N 1
ATOM 3735 C CA . ALA B 1 152 ? -2.438 -8.047 9.57 1 97.94 152 ALA B CA 1
ATOM 3736 C C . ALA B 1 152 ? -2.002 -9.242 10.414 1 97.94 152 ALA B C 1
ATOM 3738 O O . ALA B 1 152 ? -2.334 -9.328 11.602 1 97.94 152 ALA B O 1
ATOM 3739 N N . TYR B 1 153 ? -1.271 -10.172 9.773 1 98.31 153 TYR B N 1
ATOM 3740 C CA . TYR B 1 153 ? -0.916 -11.438 10.414 1 98.31 153 TYR B CA 1
ATOM 3741 C C . TYR B 1 153 ? 0.594 -11.555 10.586 1 98.31 153 TYR B C 1
ATOM 3743 O O . TYR B 1 153 ? 1.356 -10.836 9.93 1 98.31 153 TYR B O 1
ATOM 3751 N N . ASP B 1 154 ? 1.017 -12.391 11.484 1 97.38 154 ASP B N 1
ATOM 3752 C CA . ASP B 1 154 ? 2.42 -12.766 11.633 1 97.38 154 ASP B CA 1
ATOM 3753 C C . ASP B 1 154 ? 2.551 -14.203 12.141 1 97.38 154 ASP B C 1
ATOM 3755 O O . ASP B 1 154 ? 1.587 -14.969 12.109 1 97.38 154 ASP B O 1
ATOM 3759 N N . SER B 1 155 ? 3.715 -14.656 12.516 1 97.81 155 SER B N 1
ATOM 3760 C CA . SER B 1 155 ? 4 -16.047 12.836 1 97.81 155 SER B CA 1
ATOM 3761 C C . SER B 1 155 ? 3.143 -16.531 14 1 97.81 155 SER B C 1
ATOM 3763 O O . SER B 1 155 ? 2.822 -17.719 14.094 1 97.81 155 SER B O 1
ATOM 3765 N N . ALA B 1 156 ? 2.723 -15.656 14.883 1 97.5 156 ALA B N 1
ATOM 3766 C CA . ALA B 1 156 ? 1.922 -16.031 16.047 1 97.5 156 ALA B CA 1
ATOM 3767 C C . ALA B 1 156 ? 0.496 -16.391 15.633 1 97.5 156 ALA B C 1
ATOM 3769 O O . ALA B 1 156 ? -0.257 -16.969 16.422 1 97.5 156 ALA B O 1
ATOM 3770 N N . ASP B 1 157 ? 0.141 -16.078 14.445 1 98.56 157 ASP B N 1
ATOM 3771 C CA . ASP B 1 157 ? -1.24 -16.234 14 1 98.56 157 ASP B CA 1
ATOM 3772 C C . ASP B 1 157 ? -1.407 -17.5 13.156 1 98.56 157 ASP B C 1
ATOM 3774 O O . ASP B 1 157 ? -2.529 -17.875 12.82 1 98.56 157 ASP B O 1
ATOM 3778 N N . ILE B 1 158 ? -0.315 -18.141 12.781 1 98.5 158 ILE B N 1
ATOM 3779 C CA . ILE B 1 158 ? -0.369 -19.297 11.891 1 98.5 158 ILE B CA 1
ATOM 3780 C C . ILE B 1 158 ? -1.312 -20.359 12.469 1 98.5 158 ILE B C 1
ATOM 3782 O O . ILE B 1 158 ? -1.236 -20.672 13.656 1 98.5 158 ILE B O 1
ATOM 3786 N N . GLY B 1 159 ? -2.221 -20.844 11.641 1 98.62 159 GLY B N 1
ATOM 3787 C CA . GLY B 1 159 ? -3.178 -21.859 12.039 1 98.62 159 GLY B CA 1
ATOM 3788 C C . GLY B 1 159 ? -4.488 -21.281 12.547 1 98.62 159 GLY B C 1
ATOM 3789 O O . GLY B 1 159 ? -5.477 -22.016 12.68 1 98.62 159 GLY B O 1
ATOM 3790 N N . LYS B 1 160 ? -4.539 -20.016 12.844 1 98.75 160 LYS B N 1
ATOM 3791 C CA . LYS B 1 160 ? -5.734 -19.359 13.367 1 98.75 160 LYS B CA 1
ATOM 3792 C C . LYS B 1 160 ? -6.625 -18.844 12.234 1 98.75 160 LYS B C 1
ATOM 3794 O O . LYS B 1 160 ? -6.195 -18.781 11.086 1 98.75 160 LYS B O 1
ATOM 3799 N N . SER B 1 161 ? -7.844 -18.562 12.555 1 98.69 161 SER B N 1
ATOM 3800 C CA . SER B 1 161 ? -8.82 -18.031 11.602 1 98.69 161 SER B CA 1
ATOM 3801 C C . SER B 1 161 ? -8.406 -16.656 11.086 1 98.69 161 SER B C 1
ATOM 3803 O O . SER B 1 161 ? -8.125 -15.75 11.875 1 98.69 161 SER B O 1
ATOM 3805 N N . LYS B 1 162 ? -8.383 -16.531 9.742 1 98.5 162 LYS B N 1
ATOM 3806 C CA . LYS B 1 162 ? -8.062 -15.227 9.156 1 98.5 162 LYS B CA 1
ATOM 3807 C C . LYS B 1 162 ? -9.031 -14.156 9.641 1 98.5 162 LYS B C 1
ATOM 3809 O O . LYS B 1 162 ? -8.617 -13.062 10.023 1 98.5 162 LYS B O 1
ATOM 3814 N N . ALA B 1 163 ? -10.328 -14.469 9.656 1 98.62 163 ALA B N 1
ATOM 3815 C CA . ALA B 1 163 ? -11.352 -13.5 10.031 1 98.62 163 ALA B CA 1
ATOM 3816 C C . ALA B 1 163 ? -11.18 -13.055 11.477 1 98.62 163 ALA B C 1
ATOM 3818 O O . ALA B 1 163 ? -11.219 -11.859 11.773 1 98.62 163 ALA B O 1
ATOM 3819 N N . GLN B 1 164 ? -10.906 -13.945 12.336 1 98.75 164 GLN B N 1
ATOM 3820 C CA . GLN B 1 164 ? -10.742 -13.633 13.758 1 98.75 164 GLN B CA 1
ATOM 3821 C C . GLN B 1 164 ? -9.477 -12.812 13.992 1 98.75 164 GLN B C 1
ATOM 3823 O O . GLN B 1 164 ? -9.5 -11.82 14.727 1 98.75 164 GLN B O 1
ATOM 3828 N N . CYS B 1 165 ? -8.406 -13.266 13.406 1 98.81 165 CYS B N 1
ATOM 3829 C CA . CYS B 1 165 ? -7.145 -12.562 13.586 1 98.81 165 CYS B CA 1
ATOM 3830 C C . CYS B 1 165 ? -7.227 -11.141 13.039 1 98.81 165 CYS B C 1
ATOM 3832 O O . CYS B 1 165 ? -6.68 -10.211 13.641 1 98.81 165 CYS B O 1
ATOM 3834 N N . LEU B 1 166 ? -7.914 -10.961 11.898 1 98.81 166 LEU B N 1
ATOM 3835 C CA . LEU B 1 166 ? -8.078 -9.617 11.352 1 98.81 166 LEU B CA 1
ATOM 3836 C C . LEU B 1 166 ? -8.914 -8.75 12.289 1 98.81 166 LEU B C 1
ATOM 3838 O O . LEU B 1 166 ? -8.57 -7.59 12.531 1 98.81 166 LEU B O 1
ATOM 3842 N N . LYS B 1 167 ? -9.992 -9.305 12.797 1 98.81 167 LYS B N 1
ATOM 3843 C CA . LYS B 1 167 ? -10.812 -8.57 13.766 1 98.81 167 LYS B CA 1
ATOM 3844 C C . LYS B 1 167 ? -9.969 -8.086 14.938 1 98.81 167 LYS B C 1
ATOM 3846 O O . LYS B 1 167 ? -10.016 -6.91 15.297 1 98.81 167 LYS B O 1
ATOM 3851 N N . ASP B 1 168 ? -9.188 -8.992 15.477 1 98.69 168 ASP B N 1
ATOM 3852 C CA . ASP B 1 168 ? -8.352 -8.656 16.625 1 98.69 168 ASP B CA 1
ATOM 3853 C C . ASP B 1 168 ? -7.359 -7.547 16.281 1 98.69 168 ASP B C 1
ATOM 3855 O O . ASP B 1 168 ? -7.176 -6.609 17.062 1 98.69 168 ASP B O 1
ATOM 3859 N N . LYS B 1 169 ? -6.738 -7.668 15.141 1 98.5 169 LYS B N 1
ATOM 3860 C CA . LYS B 1 169 ? -5.762 -6.676 14.719 1 98.5 169 LYS B CA 1
ATOM 3861 C C . LYS B 1 169 ? -6.418 -5.309 14.516 1 98.5 169 LYS B C 1
ATOM 3863 O O . LYS B 1 169 ? -5.883 -4.289 14.953 1 98.5 169 LYS B O 1
ATOM 3868 N N . LEU B 1 170 ? -7.59 -5.273 13.852 1 98.69 170 LEU B N 1
ATOM 3869 C CA . LEU B 1 170 ? -8.289 -4.016 13.617 1 98.69 170 LEU B CA 1
ATOM 3870 C C . LEU B 1 170 ? -8.672 -3.35 14.93 1 98.69 170 LEU B C 1
ATOM 3872 O O . LEU B 1 170 ? -8.547 -2.131 15.078 1 98.69 170 LEU B O 1
ATOM 3876 N N . LEU B 1 171 ? -9.039 -4.133 15.914 1 98.56 171 LEU B N 1
ATOM 3877 C CA . LEU B 1 171 ? -9.422 -3.604 17.219 1 98.56 171 LEU B CA 1
ATOM 3878 C C . LEU B 1 171 ? -8.211 -3.072 17.969 1 98.56 171 LEU B C 1
ATOM 3880 O O . LEU B 1 171 ? -8.32 -2.127 18.75 1 98.56 171 LEU B O 1
ATOM 3884 N N . ARG B 1 172 ? -7.062 -3.656 17.719 1 98.25 172 ARG B N 1
ATOM 3885 C CA . ARG B 1 172 ? -5.832 -3.172 18.344 1 98.25 172 ARG B CA 1
ATOM 3886 C C . ARG B 1 172 ? -5.383 -1.857 17.719 1 98.25 172 ARG B C 1
ATOM 3888 O O . ARG B 1 172 ? -4.656 -1.08 18.344 1 98.25 172 ARG B O 1
ATOM 3895 N N . ILE B 1 173 ? -5.809 -1.614 16.5 1 97.88 173 ILE B N 1
ATOM 3896 C CA . ILE B 1 173 ? -5.504 -0.355 15.836 1 97.88 173 ILE B CA 1
ATOM 3897 C C . ILE B 1 173 ? -6.5 0.718 16.281 1 97.88 173 ILE B C 1
ATOM 3899 O O . ILE B 1 173 ? -6.102 1.822 16.656 1 97.88 173 ILE B O 1
ATOM 3903 N N . ASN B 1 174 ? -7.738 0.353 16.234 1 98 174 ASN B N 1
ATOM 3904 C CA . ASN B 1 174 ? -8.82 1.242 16.641 1 98 174 ASN B CA 1
ATOM 3905 C C . ASN B 1 174 ? -9.898 0.499 17.438 1 98 174 ASN B C 1
ATOM 3907 O O . ASN B 1 174 ? -10.727 -0.2 16.844 1 98 174 ASN B O 1
ATOM 3911 N N . SER B 1 175 ? -9.953 0.724 18.672 1 97.38 175 SER B N 1
ATOM 3912 C CA . SER B 1 175 ? -10.852 -0.022 19.547 1 97.38 175 SER B CA 1
ATOM 3913 C C . SER B 1 175 ? -12.289 0.452 19.406 1 97.38 175 SER B C 1
ATOM 3915 O O . SER B 1 175 ? -13.219 -0.201 19.891 1 97.38 175 SER B O 1
ATOM 3917 N N . ASP B 1 176 ? -12.492 1.487 18.672 1 95.81 176 ASP B N 1
ATOM 3918 C CA . ASP B 1 176 ? -13.82 2.084 18.578 1 95.81 176 ASP B CA 1
ATOM 3919 C C . ASP B 1 176 ? -14.617 1.483 17.422 1 95.81 176 ASP B C 1
ATOM 3921 O O . ASP B 1 176 ? -15.797 1.797 17.234 1 95.81 176 ASP B O 1
ATOM 3925 N N . VAL B 1 177 ? -14.031 0.645 16.609 1 97.69 177 VAL B N 1
ATOM 3926 C CA . VAL B 1 177 ? -14.758 0.062 15.492 1 97.69 177 VAL B CA 1
ATOM 3927 C C . VAL B 1 177 ? -15.602 -1.117 15.977 1 97.69 177 VAL B C 1
ATOM 3929 O O . VAL B 1 177 ? -15.234 -1.788 16.938 1 97.69 177 VAL B O 1
ATOM 3932 N N . ASN B 1 178 ? -16.766 -1.303 15.328 1 98.12 178 ASN B N 1
ATOM 3933 C CA . ASN B 1 178 ? -17.656 -2.447 15.539 1 98.12 178 ASN B CA 1
ATOM 3934 C C . ASN B 1 178 ? -17.5 -3.48 14.422 1 98.12 178 ASN B C 1
ATOM 3936 O O . ASN B 1 178 ? -17.781 -3.191 13.258 1 98.12 178 ASN B O 1
ATOM 3940 N N . ILE B 1 179 ? -17.094 -4.738 14.828 1 98.56 179 ILE B N 1
ATOM 3941 C CA . ILE B 1 179 ? -16.75 -5.715 13.805 1 98.56 179 ILE B CA 1
ATOM 3942 C C . ILE B 1 179 ? -17.562 -6.996 14.023 1 98.56 179 ILE B C 1
ATOM 3944 O O . ILE B 1 179 ? -17.453 -7.625 15.078 1 98.56 179 ILE B O 1
ATOM 3948 N N . SER B 1 180 ? -18.328 -7.34 13.039 1 98.38 180 SER B N 1
ATOM 3949 C CA . SER B 1 180 ? -18.922 -8.664 12.945 1 98.38 180 SER B CA 1
ATOM 3950 C C . SER B 1 180 ? -18.094 -9.586 12.062 1 98.38 180 SER B C 1
ATOM 3952 O O . SER B 1 180 ? -17.344 -9.117 11.195 1 98.38 180 SER B O 1
ATOM 3954 N N . LEU B 1 181 ? -18.078 -10.875 12.305 1 98 181 LEU B N 1
ATOM 3955 C CA . LEU B 1 181 ? -17.312 -11.789 11.461 1 98 181 LEU B CA 1
ATOM 3956 C C . LEU B 1 181 ? -18.109 -13.062 11.195 1 98 181 LEU B C 1
ATOM 3958 O O . LEU B 1 181 ? -18.891 -13.5 12.047 1 98 181 LEU B O 1
ATOM 3962 N N . TYR B 1 182 ? -17.969 -13.609 10.07 1 98.19 182 TYR B N 1
ATOM 3963 C CA . TYR B 1 182 ? -18.516 -14.898 9.641 1 98.19 182 TYR B CA 1
ATOM 3964 C C . TYR B 1 182 ? -17.438 -15.773 9.039 1 98.19 182 TYR B C 1
ATOM 3966 O O . TYR B 1 182 ? -16.891 -15.461 7.98 1 98.19 182 TYR B O 1
ATOM 3974 N N . GLU B 1 183 ? -17.141 -16.859 9.711 1 97.56 183 GLU B N 1
ATOM 3975 C CA . GLU B 1 183 ? -16.234 -17.844 9.133 1 97.56 183 GLU B CA 1
ATOM 3976 C C . GLU B 1 183 ? -16.969 -18.766 8.164 1 97.56 183 GLU B C 1
ATOM 3978 O O . GLU B 1 183 ? -17.344 -19.891 8.523 1 97.56 183 GLU B O 1
ATOM 3983 N N . ARG B 1 184 ? -17.078 -18.297 6.941 1 94.88 184 ARG B N 1
ATOM 3984 C CA . ARG B 1 184 ? -17.922 -18.969 5.965 1 94.88 184 ARG B CA 1
ATOM 3985 C C . ARG B 1 184 ? -17.281 -18.953 4.578 1 94.88 184 ARG B C 1
ATOM 3987 O O . ARG B 1 184 ? -16.734 -17.938 4.156 1 94.88 184 ARG B O 1
ATOM 3994 N N . LYS B 1 185 ? -17.391 -20.078 3.963 1 94.88 185 LYS B N 1
ATOM 3995 C CA . LYS B 1 185 ? -16.984 -20.172 2.561 1 94.88 185 LYS B CA 1
ATOM 3996 C C . LYS B 1 185 ? -18.109 -19.719 1.64 1 94.88 185 LYS B C 1
ATOM 3998 O O . LYS B 1 185 ? -19.266 -20.141 1.807 1 94.88 185 LYS B O 1
ATOM 4003 N N . ILE B 1 186 ? -17.844 -18.875 0.725 1 95.5 186 ILE B N 1
ATOM 4004 C CA . ILE B 1 186 ? -18.844 -18.391 -0.212 1 95.5 186 ILE B CA 1
ATOM 4005 C C . ILE B 1 186 ? -18.891 -19.297 -1.438 1 95.5 186 ILE B C 1
ATOM 4007 O O . ILE B 1 186 ? -17.938 -19.359 -2.217 1 95.5 186 ILE B O 1
ATOM 4011 N N . THR B 1 187 ? -19.969 -20 -1.6 1 94.06 187 THR B N 1
ATOM 4012 C CA . THR B 1 187 ? -20.094 -20.922 -2.713 1 94.06 187 THR B CA 1
ATOM 4013 C C . THR B 1 187 ? -21.281 -20.547 -3.598 1 94.06 187 THR B C 1
ATOM 4015 O O . THR B 1 187 ? -21.484 -21.156 -4.652 1 94.06 187 THR B O 1
ATOM 4018 N N . CYS B 1 188 ? -22.047 -19.656 -3.133 1 94.94 188 CYS B N 1
ATOM 4019 C CA . CYS B 1 188 ? -23.172 -19.094 -3.857 1 94.94 188 CYS B CA 1
ATOM 4020 C C . CYS B 1 188 ? -23.547 -17.719 -3.299 1 94.94 188 CYS B C 1
ATOM 4022 O O . CYS B 1 188 ? -23.016 -17.297 -2.277 1 94.94 188 CYS B O 1
ATOM 4024 N N . SER B 1 189 ? -24.422 -17 -3.969 1 95.62 189 SER B N 1
ATOM 4025 C CA . SER B 1 189 ? -24.812 -15.648 -3.559 1 95.62 189 SER B CA 1
ATOM 4026 C C . SER B 1 189 ? -25.562 -15.672 -2.238 1 95.62 189 SER B C 1
ATOM 4028 O O . SER B 1 189 ? -25.469 -14.734 -1.443 1 95.62 189 SER B O 1
ATOM 4030 N N . GLU B 1 190 ? -26.266 -16.734 -1.934 1 95.94 190 GLU B N 1
ATOM 4031 C CA . GLU B 1 190 ? -27.094 -16.875 -0.735 1 95.94 190 GLU B CA 1
ATOM 4032 C C . GLU B 1 190 ? -26.234 -16.938 0.522 1 95.94 190 GLU B C 1
ATOM 4034 O O . GLU B 1 190 ? -26.688 -16.609 1.618 1 95.94 190 GLU B O 1
ATOM 4039 N N . ASP B 1 191 ? -25.031 -17.312 0.359 1 96.56 191 ASP B N 1
ATOM 4040 C CA . ASP B 1 191 ? -24.109 -17.375 1.492 1 96.56 191 ASP B CA 1
ATOM 4041 C C . ASP B 1 191 ? -23.859 -15.992 2.078 1 96.56 191 ASP B C 1
ATOM 4043 O O . ASP B 1 191 ? -23.438 -15.859 3.227 1 96.56 191 ASP B O 1
ATOM 4047 N N . LEU B 1 192 ? -24.188 -14.945 1.354 1 97.69 192 LEU B N 1
ATOM 4048 C CA . LEU B 1 192 ? -23.953 -13.57 1.781 1 97.69 192 LEU B CA 1
ATOM 4049 C C . LEU B 1 192 ? -25.172 -13.016 2.521 1 97.69 192 LEU B C 1
ATOM 4051 O O . LEU B 1 192 ? -25.156 -11.875 2.99 1 97.69 192 LEU B O 1
ATOM 4055 N N . HIS B 1 193 ? -26.219 -13.836 2.736 1 96.69 193 HIS B N 1
ATOM 4056 C CA . HIS B 1 193 ? -27.422 -13.391 3.426 1 96.69 193 HIS B CA 1
ATOM 4057 C C . HIS B 1 193 ? -27.172 -13.172 4.91 1 96.69 193 HIS B C 1
ATOM 4059 O O . HIS B 1 193 ? -28 -12.602 5.617 1 96.69 193 HIS B O 1
ATOM 4065 N N . CYS B 1 194 ? -26.047 -13.547 5.391 1 96.12 194 CYS B N 1
ATOM 4066 C CA . CYS B 1 194 ? -25.641 -13.266 6.762 1 96.12 194 CYS B CA 1
ATOM 4067 C C . CYS B 1 194 ? -25.344 -11.781 6.953 1 96.12 194 CYS B C 1
ATOM 4069 O O . CYS B 1 194 ? -25.281 -11.297 8.086 1 96.12 194 CYS B O 1
ATOM 4071 N N . LEU B 1 195 ? -25.156 -11.062 5.887 1 97.12 195 LEU B N 1
ATOM 4072 C CA . LEU B 1 195 ? -24.891 -9.633 5.945 1 97.12 195 LEU B CA 1
ATOM 4073 C C . LEU B 1 195 ? -26.125 -8.859 6.379 1 97.12 195 LEU B C 1
ATOM 4075 O O . LEU B 1 195 ? -27.25 -9.195 5.973 1 97.12 195 LEU B O 1
ATOM 4079 N N . SER B 1 196 ? -25.922 -7.863 7.184 1 95.69 196 SER B N 1
ATOM 4080 C CA . SER B 1 196 ? -27.031 -6.996 7.582 1 95.69 196 SER B CA 1
ATOM 4081 C C . SER B 1 196 ? -27.438 -6.074 6.441 1 95.69 196 SER B C 1
ATOM 4083 O O . SER B 1 196 ? -26.688 -5.887 5.48 1 95.69 196 SER B O 1
ATOM 4085 N N . ASN B 1 197 ? -28.594 -5.508 6.582 1 94.88 197 ASN B N 1
ATOM 4086 C CA . ASN B 1 197 ? -29.172 -4.676 5.531 1 94.88 197 ASN B CA 1
ATOM 4087 C C . ASN B 1 197 ? -28.547 -3.283 5.52 1 94.88 197 ASN B C 1
ATOM 4089 O O . ASN B 1 197 ? -28.75 -2.518 4.574 1 94.88 197 ASN B O 1
ATOM 4093 N N . ASP B 1 198 ? -27.688 -2.994 6.496 1 96.88 198 ASP B N 1
ATOM 4094 C CA . ASP B 1 198 ? -27.156 -1.638 6.59 1 96.88 198 ASP B CA 1
ATOM 4095 C C . ASP B 1 198 ? -25.766 -1.553 5.98 1 96.88 198 ASP B C 1
ATOM 4097 O O . ASP B 1 198 ? -25.047 -0.579 6.203 1 96.88 198 ASP B O 1
ATOM 4101 N N . VAL B 1 199 ? -25.375 -2.625 5.242 1 98.38 199 VAL B N 1
ATOM 4102 C CA . VAL B 1 199 ? -24.078 -2.586 4.578 1 98.38 199 VAL B CA 1
ATOM 4103 C C . VAL B 1 199 ? -24.062 -1.488 3.516 1 98.38 199 VAL B C 1
ATOM 4105 O O . VAL B 1 199 ? -24.969 -1.428 2.674 1 98.38 199 VAL B O 1
ATOM 4108 N N . SER B 1 200 ? -23.016 -0.646 3.613 1 98.62 200 SER B N 1
ATOM 4109 C CA . SER B 1 200 ? -22.922 0.5 2.713 1 98.62 200 SER B CA 1
ATOM 4110 C C . SER B 1 200 ? -22.094 0.166 1.475 1 98.62 200 SER B C 1
ATOM 4112 O O . SER B 1 200 ? -22.234 0.814 0.436 1 98.62 200 SER B O 1
ATOM 4114 N N . LEU B 1 201 ? -21.219 -0.813 1.547 1 98.88 201 LEU B N 1
ATOM 4115 C CA . LEU B 1 201 ? -20.312 -1.176 0.459 1 98.88 201 LEU B CA 1
ATOM 4116 C C . LEU B 1 201 ? -19.734 -2.566 0.681 1 98.88 201 LEU B C 1
ATOM 4118 O O . LEU B 1 201 ? -19.344 -2.908 1.799 1 98.88 201 LEU B O 1
ATOM 4122 N N . LEU B 1 202 ? -19.734 -3.34 -0.366 1 98.88 202 LEU B N 1
ATOM 4123 C CA . LEU B 1 202 ? -19.047 -4.633 -0.362 1 98.88 202 LEU B CA 1
ATOM 4124 C C . LEU B 1 202 ? -17.656 -4.516 -0.972 1 98.88 202 LEU B C 1
ATOM 4126 O O . LEU B 1 202 ? -17.469 -3.82 -1.972 1 98.88 202 LEU B O 1
ATOM 4130 N N . VAL B 1 203 ? -16.703 -5.148 -0.355 1 98.81 203 VAL B N 1
ATOM 4131 C CA . VAL B 1 203 ? -15.375 -5.328 -0.934 1 98.81 203 VAL B CA 1
ATOM 4132 C C . VAL B 1 203 ? -15.164 -6.797 -1.3 1 98.81 203 VAL B C 1
ATOM 4134 O O . VAL B 1 203 ? -15.133 -7.664 -0.422 1 98.81 203 VAL B O 1
ATOM 4137 N N . SER B 1 204 ? -15.016 -7.059 -2.555 1 98.31 204 SER B N 1
ATOM 4138 C CA . SER B 1 204 ? -14.734 -8.414 -3.014 1 98.31 204 SER B CA 1
ATOM 4139 C C . SER B 1 204 ? -13.234 -8.695 -3.014 1 98.31 204 SER B C 1
ATOM 4141 O O . SER B 1 204 ? -12.5 -8.172 -3.855 1 98.31 204 SER B O 1
ATOM 4143 N N . ALA B 1 205 ? -12.82 -9.547 -2.131 1 96.25 205 ALA B N 1
ATOM 4144 C CA . ALA B 1 205 ? -11.398 -9.836 -1.992 1 96.25 205 ALA B CA 1
ATOM 4145 C C . ALA B 1 205 ? -11.141 -11.336 -1.907 1 96.25 205 ALA B C 1
ATOM 4147 O O . ALA B 1 205 ? -10.266 -11.781 -1.16 1 96.25 205 ALA B O 1
ATOM 4148 N N . ILE B 1 206 ? -11.992 -12.094 -2.619 1 88.75 206 ILE B N 1
ATOM 4149 C CA . ILE B 1 206 ? -11.789 -13.539 -2.725 1 88.75 206 ILE B CA 1
ATOM 4150 C C . ILE B 1 206 ? -10.93 -13.844 -3.951 1 88.75 206 ILE B C 1
ATOM 4152 O O . ILE B 1 206 ? -11.266 -13.445 -5.066 1 88.75 206 ILE B O 1
ATOM 4156 N N . ASP B 1 207 ? -9.906 -14.508 -3.756 1 77.62 207 ASP B N 1
ATOM 4157 C CA . ASP B 1 207 ? -8.984 -14.766 -4.863 1 77.62 207 ASP B CA 1
ATOM 4158 C C . ASP B 1 207 ? -9.305 -16.094 -5.543 1 77.62 207 ASP B C 1
ATOM 4160 O O . ASP B 1 207 ? -9.031 -16.281 -6.73 1 77.62 207 ASP B O 1
ATOM 4164 N N . THR B 1 208 ? -9.742 -17.109 -4.906 1 69.88 208 THR B N 1
ATOM 4165 C CA . THR B 1 208 ? -9.992 -18.422 -5.5 1 69.88 208 THR B CA 1
ATOM 4166 C C . THR B 1 208 ? -11.266 -19.031 -4.926 1 69.88 208 THR B C 1
ATOM 4168 O O . THR B 1 208 ? -11.383 -19.219 -3.711 1 69.88 208 THR B O 1
ATOM 4171 N N . PRO B 1 209 ? -12.188 -19.328 -5.836 1 71.31 209 PRO B N 1
ATOM 4172 C CA . PRO B 1 209 ? -12.188 -19.094 -7.281 1 71.31 209 PRO B CA 1
ATOM 4173 C C . PRO B 1 209 ? -12.562 -17.656 -7.652 1 71.31 209 PRO B C 1
ATOM 4175 O O . PRO B 1 209 ? -13.648 -17.188 -7.301 1 71.31 209 PRO B O 1
ATOM 4178 N N . ALA B 1 210 ? -11.773 -17.047 -8.414 1 76.38 210 ALA B N 1
ATOM 4179 C CA . ALA B 1 210 ? -11.906 -15.609 -8.625 1 76.38 210 ALA B CA 1
ATOM 4180 C C . ALA B 1 210 ? -13.18 -15.281 -9.391 1 76.38 210 ALA B C 1
ATOM 4182 O O . ALA B 1 210 ? -14.016 -14.508 -8.906 1 76.38 210 ALA B O 1
ATOM 4183 N N . VAL B 1 211 ? -13.391 -15.961 -10.453 1 77.81 211 VAL B N 1
ATOM 4184 C CA . VAL B 1 211 ? -14.508 -15.609 -11.328 1 77.81 211 VAL B CA 1
ATOM 4185 C C . VAL B 1 211 ? -15.828 -15.984 -10.664 1 77.81 211 VAL B C 1
ATOM 4187 O O . VAL B 1 211 ? -16.734 -15.164 -10.57 1 77.81 211 VAL B O 1
ATOM 4190 N N . LYS B 1 212 ? -15.914 -17.141 -10.117 1 84.88 212 LYS B N 1
ATOM 4191 C CA . LYS B 1 212 ? -17.156 -17.609 -9.508 1 84.88 212 LYS B CA 1
ATOM 4192 C C . LYS B 1 212 ? -17.531 -16.766 -8.289 1 84.88 212 LYS B C 1
ATOM 4194 O O . LYS B 1 212 ? -18.688 -16.391 -8.117 1 84.88 212 LYS B O 1
ATOM 4199 N N . SER B 1 213 ? -16.578 -16.516 -7.484 1 90.38 213 SER B N 1
ATOM 4200 C CA . SER B 1 213 ? -16.844 -15.711 -6.297 1 90.38 213 SER B CA 1
ATOM 4201 C C . SER B 1 213 ? -17.297 -14.305 -6.672 1 90.38 213 SER B C 1
ATOM 4203 O O . SER B 1 213 ? -18.203 -13.75 -6.039 1 90.38 213 SER B O 1
ATOM 4205 N N . SER B 1 214 ? -16.672 -13.75 -7.695 1 93.5 214 SER B N 1
ATOM 4206 C CA . SER B 1 214 ? -17.078 -12.43 -8.156 1 93.5 214 SER B CA 1
ATOM 4207 C C . SER B 1 214 ? -18.531 -12.43 -8.641 1 93.5 214 SER B C 1
ATOM 4209 O O . SER B 1 214 ? -19.266 -11.461 -8.43 1 93.5 214 SER B O 1
ATOM 4211 N N . LEU B 1 215 ? -18.906 -13.547 -9.266 1 94.12 215 LEU B N 1
ATOM 4212 C CA . LEU B 1 215 ? -20.281 -13.695 -9.742 1 94.12 215 LEU B CA 1
ATOM 4213 C C . LEU B 1 215 ? -21.25 -13.695 -8.57 1 94.12 215 LEU B C 1
ATOM 4215 O O . LEU B 1 215 ? -22.266 -12.992 -8.609 1 94.12 215 LEU B O 1
ATOM 4219 N N . TYR B 1 216 ? -20.969 -14.438 -7.523 1 96 216 TYR B N 1
ATOM 4220 C CA . TYR B 1 216 ? -21.844 -14.523 -6.355 1 96 216 TYR B CA 1
ATOM 4221 C C . TYR B 1 216 ? -21.984 -13.156 -5.695 1 96 216 TYR B C 1
ATOM 4223 O O . TYR B 1 216 ? -23.094 -12.773 -5.305 1 96 216 TYR B O 1
ATOM 4231 N N . ILE B 1 217 ? -20.938 -12.43 -5.652 1 97.81 217 ILE B N 1
ATOM 4232 C CA . ILE B 1 217 ? -20.906 -11.172 -4.91 1 97.81 217 ILE B CA 1
ATOM 4233 C C . ILE B 1 217 ? -21.656 -10.094 -5.684 1 97.81 217 ILE B C 1
ATOM 4235 O O . ILE B 1 217 ? -22.453 -9.344 -5.102 1 97.81 217 ILE B O 1
ATOM 4239 N N . VAL B 1 218 ? -21.391 -10.031 -7 1 97.81 218 VAL B N 1
ATOM 4240 C CA . VAL B 1 218 ? -22.094 -9.008 -7.777 1 97.81 218 VAL B CA 1
ATOM 4241 C C . VAL B 1 218 ? -23.578 -9.312 -7.82 1 97.81 218 VAL B C 1
ATOM 4243 O O . VAL B 1 218 ? -24.422 -8.406 -7.812 1 97.81 218 VAL B O 1
ATOM 4246 N N . GLU B 1 219 ? -23.969 -10.594 -7.871 1 97.69 219 GLU B N 1
ATOM 4247 C CA . GLU B 1 219 ? -25.375 -10.984 -7.82 1 97.69 219 GLU B CA 1
ATOM 4248 C C . GLU B 1 219 ? -26.031 -10.508 -6.527 1 97.69 219 GLU B C 1
ATOM 4250 O O . GLU B 1 219 ? -27.141 -9.945 -6.551 1 97.69 219 GLU B O 1
ATOM 4255 N N . TYR B 1 220 ? -25.391 -10.727 -5.441 1 97.94 220 TYR B N 1
ATOM 4256 C CA . TYR B 1 220 ? -25.891 -10.227 -4.164 1 97.94 220 TYR B CA 1
ATOM 4257 C C . TYR B 1 220 ? -26.031 -8.711 -4.18 1 97.94 220 TYR B C 1
ATOM 4259 O O . TYR B 1 220 ? -27.047 -8.172 -3.74 1 97.94 220 TYR B O 1
ATOM 4267 N N . ALA B 1 221 ? -25 -8.07 -4.672 1 98.56 221 ALA B N 1
ATOM 4268 C CA . ALA B 1 221 ? -24.984 -6.613 -4.734 1 98.56 221 ALA B CA 1
ATOM 4269 C C . ALA B 1 221 ? -26.172 -6.09 -5.543 1 98.56 221 ALA B C 1
ATOM 4271 O O . ALA B 1 221 ? -26.797 -5.094 -5.172 1 98.56 221 ALA B O 1
ATOM 4272 N N . MET B 1 222 ? -26.406 -6.762 -6.652 1 98.19 222 MET B N 1
ATOM 4273 C CA . MET B 1 222 ? -27.531 -6.387 -7.504 1 98.19 222 MET B CA 1
ATOM 4274 C C . MET B 1 222 ? -28.859 -6.555 -6.762 1 98.19 222 MET B C 1
ATOM 4276 O O . MET B 1 222 ? -29.688 -5.645 -6.754 1 98.19 222 MET B O 1
ATOM 4280 N N . ARG B 1 223 ? -29.031 -7.629 -6.133 1 97.44 223 ARG B N 1
ATOM 4281 C CA . ARG B 1 223 ? -30.266 -7.965 -5.445 1 97.44 223 ARG B CA 1
ATOM 4282 C C . ARG B 1 223 ? -30.531 -7.004 -4.293 1 97.44 223 ARG B C 1
ATOM 4284 O O . ARG B 1 223 ? -31.688 -6.645 -4.023 1 97.44 223 ARG B O 1
ATOM 4291 N N . HIS B 1 224 ? -29.531 -6.578 -3.584 1 97.69 224 HIS B N 1
ATOM 4292 C CA . HIS B 1 224 ? -29.703 -5.785 -2.369 1 97.69 224 HIS B CA 1
ATOM 4293 C C . HIS B 1 224 ? -29.375 -4.316 -2.621 1 97.69 224 HIS B C 1
ATOM 4295 O O . HIS B 1 224 ? -29.375 -3.508 -1.691 1 97.69 224 HIS B O 1
ATOM 4301 N N . LYS B 1 225 ? -29.016 -3.971 -3.865 1 97.75 225 LYS B N 1
ATOM 4302 C CA . LYS B 1 225 ? -28.734 -2.604 -4.297 1 97.75 225 LYS B CA 1
ATOM 4303 C C . LYS B 1 225 ? -27.641 -1.975 -3.459 1 97.75 225 LYS B C 1
ATOM 4305 O O . LYS B 1 225 ? -27.781 -0.854 -2.965 1 97.75 225 LYS B O 1
ATOM 4310 N N . VAL B 1 226 ? -26.562 -2.699 -3.219 1 98.56 226 VAL B N 1
ATOM 4311 C CA . VAL B 1 226 ? -25.406 -2.225 -2.455 1 98.56 226 VAL B CA 1
ATOM 4312 C C . VAL B 1 226 ? -24.203 -2.092 -3.375 1 98.56 226 VAL B C 1
ATOM 4314 O O . VAL B 1 226 ? -23.953 -2.959 -4.215 1 98.56 226 VAL B O 1
ATOM 4317 N N . PRO B 1 227 ? -23.469 -0.99 -3.314 1 98.81 227 PRO B N 1
ATOM 4318 C CA . PRO B 1 227 ? -22.234 -0.867 -4.098 1 98.81 227 PRO B CA 1
ATOM 4319 C C . PRO B 1 227 ? -21.203 -1.938 -3.75 1 98.81 227 PRO B C 1
ATOM 4321 O O . PRO B 1 227 ? -21.172 -2.418 -2.615 1 98.81 227 PRO B O 1
ATOM 4324 N N . VAL B 1 228 ? -20.391 -2.26 -4.75 1 98.88 228 VAL B N 1
ATOM 4325 C CA . VAL B 1 228 ? -19.375 -3.289 -4.559 1 98.88 228 VAL B CA 1
ATOM 4326 C C . VAL B 1 228 ? -18.109 -2.912 -5.328 1 98.88 228 VAL B C 1
ATOM 4328 O O . VAL B 1 228 ? -18.188 -2.385 -6.441 1 98.88 228 VAL B O 1
ATOM 4331 N N . ILE B 1 229 ? -16.938 -3.125 -4.711 1 98.88 229 ILE B N 1
ATOM 4332 C CA . ILE B 1 229 ? -15.672 -2.828 -5.367 1 98.88 229 ILE B CA 1
ATOM 4333 C C . ILE B 1 229 ? -14.859 -4.113 -5.527 1 98.88 229 ILE B C 1
ATOM 4335 O O . ILE B 1 229 ? -14.844 -4.957 -4.629 1 98.88 229 ILE B O 1
ATOM 4339 N N . PHE B 1 230 ? -14.188 -4.262 -6.684 1 98.19 230 PHE B N 1
ATOM 4340 C CA . PHE B 1 230 ? -13.383 -5.422 -7.051 1 98.19 230 PHE B CA 1
ATOM 4341 C C . PHE B 1 230 ? -11.93 -5.02 -7.293 1 98.19 230 PHE B C 1
ATOM 4343 O O . PHE B 1 230 ? -11.633 -3.836 -7.48 1 98.19 230 PHE B O 1
ATOM 4350 N N . GLY B 1 231 ? -11.047 -5.953 -7.258 1 96.56 231 GLY B N 1
ATOM 4351 C CA . GLY B 1 231 ? -9.641 -5.789 -7.598 1 96.56 231 GLY B CA 1
ATOM 4352 C C . GLY B 1 231 ? -8.891 -7.102 -7.684 1 96.56 231 GLY B C 1
ATOM 4353 O O . GLY B 1 231 ? -9.336 -8.117 -7.133 1 96.56 231 GLY B O 1
ATOM 4354 N N . ALA B 1 232 ? -7.77 -7.051 -8.383 1 92.75 232 ALA B N 1
ATOM 4355 C CA . ALA B 1 232 ? -6.945 -8.25 -8.531 1 92.75 232 ALA B CA 1
ATOM 4356 C C . ALA B 1 232 ? -5.492 -7.879 -8.82 1 92.75 232 ALA B C 1
ATOM 4358 O O . ALA B 1 232 ? -5.219 -6.922 -9.547 1 92.75 232 ALA B O 1
ATOM 4359 N N . ALA B 1 233 ? -4.617 -8.648 -8.219 1 91.75 233 ALA B N 1
ATOM 4360 C CA . ALA B 1 233 ? -3.191 -8.5 -8.492 1 91.75 233 ALA B CA 1
ATOM 4361 C C . ALA B 1 233 ? -2.67 -9.656 -9.336 1 91.75 233 ALA B C 1
ATOM 4363 O O . ALA B 1 233 ? -2.959 -10.82 -9.047 1 91.75 233 ALA B O 1
ATOM 4364 N N . GLY B 1 234 ? -1.937 -9.336 -10.406 1 87.19 234 GLY B N 1
ATOM 4365 C CA . GLY B 1 234 ? -1.301 -10.336 -11.258 1 87.19 234 GLY B CA 1
ATOM 4366 C C . GLY B 1 234 ? 0.214 -10.266 -11.227 1 87.19 234 GLY B C 1
ATOM 4367 O O . GLY B 1 234 ? 0.796 -9.68 -10.312 1 87.19 234 GLY B O 1
ATOM 4368 N N . TYR B 1 235 ? 0.817 -10.961 -12.172 1 86.56 235 TYR B N 1
ATOM 4369 C CA . TYR B 1 235 ? 2.273 -10.992 -12.25 1 86.56 235 TYR B CA 1
ATOM 4370 C C . TYR B 1 235 ? 2.809 -9.688 -12.844 1 86.56 235 TYR B C 1
ATOM 4372 O O . TYR B 1 235 ? 3.855 -9.195 -12.414 1 86.56 235 TYR B O 1
ATOM 4380 N N . ASP B 1 236 ? 1.992 -9.148 -13.781 1 87.38 236 ASP B N 1
ATOM 4381 C CA . ASP B 1 236 ? 2.529 -8.023 -14.539 1 87.38 236 ASP B CA 1
ATOM 4382 C C . ASP B 1 236 ? 1.708 -6.762 -14.305 1 87.38 236 ASP B C 1
ATOM 4384 O O . ASP B 1 236 ? 2.148 -5.656 -14.633 1 87.38 236 ASP B O 1
ATOM 4388 N N . THR B 1 237 ? 0.491 -7.043 -13.766 1 92.19 237 THR B N 1
ATOM 4389 C CA . THR B 1 237 ? -0.433 -5.922 -13.648 1 92.19 237 THR B CA 1
ATOM 4390 C C . THR B 1 237 ? -1.216 -6 -12.344 1 92.19 237 THR B C 1
ATOM 4392 O O . THR B 1 237 ? -1.254 -7.051 -11.695 1 92.19 237 THR B O 1
ATOM 4395 N N . ILE B 1 238 ? -1.728 -4.891 -11.969 1 95.81 238 ILE B N 1
ATOM 4396 C CA . ILE B 1 238 ? -2.807 -4.84 -10.984 1 95.81 238 ILE B CA 1
ATOM 4397 C C . ILE B 1 238 ? -4.078 -4.305 -11.641 1 95.81 238 ILE B C 1
ATOM 4399 O O . ILE B 1 238 ? -4.012 -3.439 -12.523 1 95.81 238 ILE B O 1
ATOM 4403 N N . THR B 1 239 ? -5.152 -4.859 -11.344 1 96.06 239 THR B N 1
ATOM 4404 C CA . THR B 1 239 ? -6.473 -4.445 -11.797 1 96.06 239 THR B CA 1
ATOM 4405 C C . THR B 1 239 ? -7.273 -3.832 -10.656 1 96.06 239 THR B C 1
ATOM 4407 O O . THR B 1 239 ? -7.695 -4.543 -9.734 1 96.06 239 THR B O 1
ATOM 4410 N N . ALA B 1 240 ? -7.512 -2.537 -10.703 1 98.19 240 ALA B N 1
ATOM 4411 C CA . ALA B 1 240 ? -8.258 -1.822 -9.672 1 98.19 240 ALA B CA 1
ATOM 4412 C C . ALA B 1 240 ? -9.68 -1.529 -10.133 1 98.19 240 ALA B C 1
ATOM 4414 O O . ALA B 1 240 ? -9.891 -0.991 -11.219 1 98.19 240 ALA B O 1
ATOM 4415 N N . GLY B 1 241 ? -10.648 -1.812 -9.195 1 97.88 241 GLY B N 1
ATOM 4416 C CA . GLY B 1 241 ? -12.047 -1.617 -9.539 1 97.88 241 GLY B CA 1
ATOM 4417 C C . GLY B 1 241 ? -12.617 -2.734 -10.391 1 97.88 241 GLY B C 1
ATOM 4418 O O . GLY B 1 241 ? -11.953 -3.748 -10.617 1 97.88 241 GLY B O 1
ATOM 4419 N N . PRO B 1 242 ? -13.758 -2.625 -10.844 1 98.25 242 PRO B N 1
ATOM 4420 C CA . PRO B 1 242 ? -14.547 -1.4 -10.688 1 98.25 242 PRO B CA 1
ATOM 4421 C C . PRO B 1 242 ? -15.203 -1.289 -9.312 1 98.25 242 PRO B C 1
ATOM 4423 O O . PRO B 1 242 ? -15.336 -2.291 -8.609 1 98.25 242 PRO B O 1
ATOM 4426 N N . LEU B 1 243 ? -15.477 -0.088 -8.914 1 98.81 243 LEU B N 1
ATOM 4427 C CA . LEU B 1 243 ? -16.469 0.206 -7.891 1 98.81 243 LEU B CA 1
ATOM 4428 C C . LEU B 1 243 ? -17.859 0.375 -8.516 1 98.81 243 LEU B C 1
ATOM 4430 O O . LEU B 1 243 ? -18.188 1.447 -9.031 1 98.81 243 LEU B O 1
ATOM 4434 N N . LEU B 1 244 ? -18.625 -0.665 -8.438 1 98.81 244 LEU B N 1
ATOM 4435 C CA . LEU B 1 244 ? -19.922 -0.691 -9.102 1 98.81 244 LEU B CA 1
ATOM 4436 C C . LEU B 1 244 ? -20.984 -0.039 -8.227 1 98.81 244 LEU B C 1
ATOM 4438 O O . LEU B 1 244 ? -21.328 -0.562 -7.16 1 98.81 244 LEU B O 1
ATOM 4442 N N . THR B 1 245 ? -21.625 1.087 -8.734 1 98.44 245 THR B N 1
ATOM 4443 C CA . THR B 1 245 ? -22.562 1.843 -7.895 1 98.44 245 THR B CA 1
ATOM 4444 C C . THR B 1 245 ? -23.953 1.87 -8.523 1 98.44 245 THR B C 1
ATOM 4446 O O . THR B 1 245 ? -24.938 2.154 -7.836 1 98.44 245 THR B O 1
ATOM 4449 N N . THR B 1 246 ? -24.062 1.661 -9.859 1 98.06 246 THR B N 1
ATOM 4450 C CA . THR B 1 246 ? -25.359 1.682 -10.531 1 98.06 246 THR B CA 1
ATOM 4451 C C . THR B 1 246 ? -25.797 0.268 -10.898 1 98.06 246 THR B C 1
ATOM 4453 O O . THR B 1 246 ? -24.953 -0.617 -11.094 1 98.06 246 THR B O 1
ATOM 4456 N N . GLU B 1 247 ? -27.047 0.086 -11.023 1 97.44 247 GLU B N 1
ATOM 4457 C CA . GLU B 1 247 ? -27.578 -1.217 -11.406 1 97.44 247 GLU B CA 1
ATOM 4458 C C . GLU B 1 247 ? -27.141 -1.592 -12.82 1 97.44 247 GLU B C 1
ATOM 4460 O O . GLU B 1 247 ? -26.875 -2.76 -13.109 1 97.44 247 GLU B O 1
ATOM 4465 N N . THR B 1 248 ? -27.016 -0.633 -13.648 1 97.56 248 THR B N 1
ATOM 4466 C CA . THR B 1 248 ? -26.578 -0.868 -15.016 1 97.56 248 THR B CA 1
ATOM 4467 C C . THR B 1 248 ? -25.141 -1.378 -15.039 1 97.56 248 THR B C 1
ATOM 4469 O O . THR B 1 248 ? -24.828 -2.348 -15.734 1 97.56 248 THR B O 1
ATOM 4472 N N . ALA B 1 249 ? -24.297 -0.736 -14.281 1 98.31 249 ALA B N 1
ATOM 4473 C CA . ALA B 1 249 ? -22.891 -1.155 -14.219 1 98.31 249 ALA B CA 1
ATOM 4474 C C . ALA B 1 249 ? -22.766 -2.572 -13.664 1 98.31 249 ALA B C 1
ATOM 4476 O O . ALA B 1 249 ? -22 -3.381 -14.18 1 98.31 249 ALA B O 1
ATOM 4477 N N . LYS B 1 250 ? -23.562 -2.855 -12.656 1 98.19 250 LYS B N 1
ATOM 4478 C CA . LYS B 1 250 ? -23.562 -4.188 -12.055 1 98.19 250 LYS B CA 1
ATOM 4479 C C . LYS B 1 250 ? -24.016 -5.246 -13.055 1 98.19 250 LYS B C 1
ATOM 4481 O O . LYS B 1 250 ? -23.391 -6.309 -13.164 1 98.19 250 LYS B O 1
ATOM 4486 N N . ALA B 1 251 ? -24.984 -4.957 -13.773 1 97.38 251 ALA B N 1
ATOM 4487 C CA . ALA B 1 251 ? -25.516 -5.887 -14.773 1 97.38 251 ALA B CA 1
ATOM 4488 C C . ALA B 1 251 ? -24.5 -6.133 -15.883 1 97.38 251 ALA B C 1
ATOM 4490 O O . ALA B 1 251 ? -24.328 -7.27 -16.328 1 97.38 251 ALA B O 1
ATOM 4491 N N . THR B 1 252 ? -23.906 -5.047 -16.312 1 97 252 THR B N 1
ATOM 4492 C CA . THR B 1 252 ? -22.891 -5.164 -17.359 1 97 252 THR B CA 1
ATOM 4493 C C . THR B 1 252 ? -21.719 -6.023 -16.875 1 97 252 THR B C 1
ATOM 4495 O O . THR B 1 252 ? -21.281 -6.934 -17.594 1 97 252 THR B O 1
ATOM 4498 N N . PHE B 1 253 ? -21.25 -5.754 -15.719 1 96.94 253 PHE B N 1
ATOM 4499 C CA . PHE B 1 253 ? -20.156 -6.527 -15.133 1 96.94 253 PHE B CA 1
ATOM 4500 C C . PHE B 1 253 ? -20.547 -7.996 -15 1 96.94 253 PHE B C 1
ATOM 4502 O O . PHE B 1 253 ? -19.766 -8.883 -15.359 1 96.94 253 PHE B O 1
ATOM 4509 N N . HIS B 1 254 ? -21.734 -8.227 -14.5 1 95.88 254 HIS B N 1
ATOM 4510 C CA . HIS B 1 254 ? -22.266 -9.578 -14.328 1 95.88 254 HIS B CA 1
ATOM 4511 C C . HIS B 1 254 ? -22.266 -10.336 -15.656 1 95.88 254 HIS B C 1
ATOM 4513 O O . HIS B 1 254 ? -21.844 -11.492 -15.719 1 95.88 254 HIS B O 1
ATOM 4519 N N . ARG B 1 255 ? -22.719 -9.75 -16.688 1 94.25 255 ARG B N 1
ATOM 4520 C CA . ARG B 1 255 ? -22.797 -10.367 -18.016 1 94.25 255 ARG B CA 1
ATOM 4521 C C . ARG B 1 255 ? -21.406 -10.711 -18.547 1 94.25 255 ARG B C 1
ATOM 4523 O O . ARG B 1 255 ? -21.203 -11.789 -19.094 1 94.25 255 ARG B O 1
ATOM 4530 N N . LEU B 1 256 ? -20.469 -9.828 -18.328 1 90.19 256 LEU B N 1
ATOM 4531 C CA . LEU B 1 256 ? -19.109 -10.047 -18.781 1 90.19 256 LEU B CA 1
ATOM 4532 C C . LEU B 1 256 ? -18.469 -11.211 -18.047 1 90.19 256 LEU B C 1
ATOM 4534 O O . LEU B 1 256 ? -17.719 -12 -18.641 1 90.19 256 LEU B O 1
ATOM 4538 N N . LEU B 1 257 ? -18.766 -11.281 -16.797 1 89 257 LEU B N 1
ATOM 4539 C CA . LEU B 1 257 ? -18.219 -12.375 -16 1 89 257 LEU B CA 1
ATOM 4540 C C . LEU B 1 257 ? -18.797 -13.711 -16.438 1 89 257 LEU B C 1
ATOM 4542 O O . LEU B 1 257 ? -18.094 -14.727 -16.469 1 89 257 LEU B O 1
ATOM 4546 N N . GLN B 1 258 ? -20.047 -13.75 -16.688 1 85.88 258 GLN B N 1
ATOM 4547 C CA . GLN B 1 258 ? -20.719 -14.977 -17.109 1 85.88 258 GLN B CA 1
ATOM 4548 C C . GLN B 1 258 ? -20.094 -15.547 -18.375 1 85.88 258 GLN B C 1
ATOM 4550 O O . GLN B 1 258 ? -19.969 -16.766 -18.516 1 85.88 258 GLN B O 1
ATOM 4555 N N . ARG B 1 259 ? -19.672 -14.719 -19.219 1 78.31 259 ARG B N 1
ATOM 4556 C CA . ARG B 1 259 ? -19.047 -15.148 -20.469 1 78.31 259 ARG B CA 1
ATOM 4557 C C . ARG B 1 259 ? -17.703 -15.797 -20.219 1 78.31 259 ARG B C 1
ATOM 4559 O O . ARG B 1 259 ? -17.266 -16.656 -20.984 1 78.31 259 ARG B O 1
ATOM 4566 N N . SER B 1 260 ? -17.125 -15.422 -19.094 1 69.88 260 SER B N 1
ATOM 4567 C CA . SER B 1 260 ? -15.805 -15.922 -18.766 1 69.88 260 SER B CA 1
ATOM 4568 C C . SER B 1 260 ? -15.891 -17.109 -17.812 1 69.88 260 SER B C 1
ATOM 4570 O O . SER B 1 260 ? -14.883 -17.766 -17.531 1 69.88 260 SER B O 1
ATOM 4572 N N . SER B 1 261 ? -16.969 -17.375 -17.281 1 61.19 261 SER B N 1
ATOM 4573 C CA . SER B 1 261 ? -17.141 -18.328 -16.188 1 61.19 261 SER B CA 1
ATOM 4574 C C . SER B 1 261 ? -16.844 -19.766 -16.641 1 61.19 261 SER B C 1
ATOM 4576 O O . SER B 1 261 ? -16.547 -20.625 -15.82 1 61.19 261 SER B O 1
ATOM 4578 N N . TYR B 1 262 ? -16.812 -19.969 -17.859 1 55.09 262 TYR B N 1
ATOM 4579 C CA . TYR B 1 262 ? -16.578 -21.312 -18.359 1 55.09 262 TYR B CA 1
ATOM 4580 C C . TYR B 1 262 ? -15.086 -21.625 -18.422 1 55.09 262 TYR B C 1
ATOM 4582 O O . TYR B 1 262 ? -14.688 -22.781 -18.594 1 55.09 262 TYR B O 1
ATOM 4590 N N . ALA B 1 263 ? -14.352 -20.641 -18.172 1 58.84 263 ALA B N 1
ATOM 4591 C CA . ALA B 1 263 ? -12.898 -20.797 -18.219 1 58.84 263 ALA B CA 1
ATOM 4592 C C . ALA B 1 263 ? -12.336 -21.156 -16.859 1 58.84 263 ALA B C 1
ATOM 4594 O O . ALA B 1 263 ? -12.68 -20.531 -15.852 1 58.84 263 ALA B O 1
ATOM 4595 N N . VAL B 1 264 ? -11.812 -22.422 -16.719 1 58.59 264 VAL B N 1
ATOM 4596 C CA . VAL B 1 264 ? -11.102 -22.781 -15.492 1 58.59 264 VAL B CA 1
ATOM 4597 C C . VAL B 1 264 ? -9.711 -22.156 -15.492 1 58.59 264 VAL B C 1
ATOM 4599 O O . VAL B 1 264 ? -8.922 -22.375 -16.422 1 58.59 264 VAL B O 1
ATOM 4602 N N . THR B 1 265 ? -9.656 -21.078 -14.672 1 60.66 265 THR B N 1
ATOM 4603 C CA . THR B 1 265 ? -8.352 -20.422 -14.594 1 60.66 265 THR B CA 1
ATOM 4604 C C . THR B 1 265 ? -7.594 -20.891 -13.352 1 60.66 265 THR B C 1
ATOM 4606 O O . THR B 1 265 ? -8.195 -21.109 -12.297 1 60.66 265 THR B O 1
ATOM 4609 N N . LYS B 1 266 ? -6.391 -21.5 -13.547 1 59.25 266 LYS B N 1
ATOM 4610 C CA . LYS B 1 266 ? -5.566 -21.766 -12.375 1 59.25 266 LYS B CA 1
ATOM 4611 C C . LYS B 1 266 ? -4.836 -20.5 -11.914 1 59.25 266 LYS B C 1
ATOM 4613 O O . LYS B 1 266 ? -4.254 -19.781 -12.727 1 59.25 266 LYS B O 1
ATOM 4618 N N . PRO B 1 267 ? -5.031 -20.344 -10.555 1 58.22 267 PRO B N 1
ATOM 4619 C CA . PRO B 1 267 ? -4.508 -19.109 -9.969 1 58.22 267 PRO B CA 1
ATOM 4620 C C . PRO B 1 267 ? -2.99 -19 -10.109 1 58.22 267 PRO B C 1
ATOM 4622 O O . PRO B 1 267 ? -2.291 -20 -10.18 1 58.22 267 PRO B O 1
ATOM 4625 N N . ILE B 1 268 ? -2.582 -17.828 -10.234 1 64.31 268 ILE B N 1
ATOM 4626 C CA . ILE B 1 268 ? -1.173 -17.453 -10.141 1 64.31 268 ILE B CA 1
ATOM 4627 C C . ILE B 1 268 ? -0.642 -17.797 -8.75 1 64.31 268 ILE B C 1
ATOM 4629 O O . ILE B 1 268 ? -1.326 -17.578 -7.75 1 64.31 268 ILE B O 1
ATOM 4633 N N . THR B 1 269 ? 0.428 -18.438 -8.742 1 76.88 269 THR B N 1
ATOM 4634 C CA . THR B 1 269 ? 0.939 -18.875 -7.445 1 76.88 269 THR B CA 1
ATOM 4635 C C . THR B 1 269 ? 1.913 -17.859 -6.875 1 76.88 269 THR B C 1
ATOM 4637 O O . THR B 1 269 ? 2.201 -17.859 -5.676 1 76.88 269 THR B O 1
ATOM 4640 N N . GLY B 1 270 ? 2.344 -16.984 -7.645 1 88.69 270 GLY B N 1
ATOM 4641 C CA . GLY B 1 270 ? 3.33 -16.016 -7.191 1 88.69 270 GLY B CA 1
ATOM 4642 C C . GLY B 1 270 ? 2.73 -14.664 -6.844 1 88.69 270 GLY B C 1
ATOM 4643 O O . GLY B 1 270 ? 1.771 -14.219 -7.48 1 88.69 270 GLY B O 1
ATOM 4644 N N . SER B 1 271 ? 3.268 -14.031 -5.836 1 92.19 271 SER B N 1
ATOM 4645 C CA . SER B 1 271 ? 2.857 -12.695 -5.418 1 92.19 271 SER B CA 1
ATOM 4646 C C . SER B 1 271 ? 3.959 -12 -4.625 1 92.19 271 SER B C 1
ATOM 4648 O O . SER B 1 271 ? 4.73 -12.664 -3.918 1 92.19 271 SER B O 1
ATOM 4650 N N . ILE B 1 272 ? 4.062 -10.75 -4.824 1 94.88 272 ILE B N 1
ATOM 4651 C CA . ILE B 1 272 ? 4.973 -10.016 -3.955 1 94.88 272 ILE B CA 1
ATOM 4652 C C . ILE B 1 272 ? 4.188 -9.016 -3.105 1 94.88 272 ILE B C 1
ATOM 4654 O O . ILE B 1 272 ? 3.135 -8.531 -3.523 1 94.88 272 ILE B O 1
ATOM 4658 N N . ALA B 1 273 ? 4.695 -8.719 -1.983 1 96.75 273 ALA B N 1
ATOM 4659 C CA . ALA B 1 273 ? 4.039 -7.914 -0.955 1 96.75 273 ALA B CA 1
ATOM 4660 C C . ALA B 1 273 ? 3.662 -6.539 -1.494 1 96.75 273 ALA B C 1
ATOM 4662 O O . ALA B 1 273 ? 2.523 -6.094 -1.332 1 96.75 273 ALA B O 1
ATOM 4663 N N . SER B 1 274 ? 4.559 -5.898 -2.174 1 97.62 274 SER B N 1
ATOM 4664 C CA . SER B 1 274 ? 4.406 -4.496 -2.551 1 97.62 274 SER B CA 1
ATOM 4665 C C . SER B 1 274 ? 3.309 -4.32 -3.594 1 97.62 2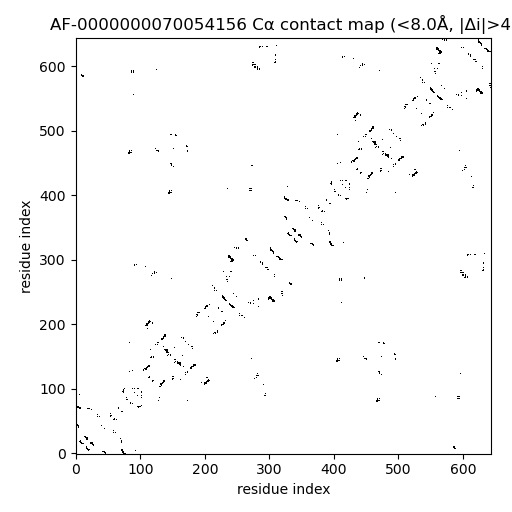74 SER B C 1
ATOM 4667 O O . SER B 1 274 ? 2.594 -3.316 -3.586 1 97.62 274 SER B O 1
ATOM 4669 N N . THR B 1 275 ? 3.16 -5.277 -4.473 1 96.81 275 THR B N 1
ATOM 4670 C CA . THR B 1 275 ? 2.117 -5.199 -5.488 1 96.81 275 THR B CA 1
ATOM 4671 C C . THR B 1 275 ? 0.735 -5.359 -4.859 1 96.81 275 THR B C 1
ATOM 4673 O O . THR B 1 275 ? -0.197 -4.633 -5.203 1 96.81 275 THR B O 1
ATOM 4676 N N . ASN B 1 276 ? 0.64 -6.297 -3.979 1 96.44 276 ASN B N 1
ATOM 4677 C CA . ASN B 1 276 ? -0.618 -6.488 -3.266 1 96.44 276 ASN B CA 1
ATOM 4678 C C . ASN B 1 276 ? -0.992 -5.254 -2.445 1 96.44 276 ASN B C 1
ATOM 4680 O O . ASN B 1 276 ? -2.152 -4.84 -2.438 1 96.44 276 ASN B O 1
ATOM 4684 N N . LEU B 1 277 ? -0.044 -4.699 -1.795 1 98 277 LEU B N 1
ATOM 4685 C CA . LEU B 1 277 ? -0.289 -3.508 -0.99 1 98 277 LEU B CA 1
ATOM 4686 C C . LEU B 1 277 ? -0.682 -2.328 -1.872 1 98 277 LEU B C 1
ATOM 4688 O O . LEU B 1 277 ? -1.516 -1.506 -1.483 1 98 277 LEU B O 1
ATOM 4692 N N . LEU B 1 278 ? -0.044 -2.264 -2.975 1 98.38 278 LEU B N 1
ATOM 4693 C CA . LEU B 1 278 ? -0.371 -1.204 -3.924 1 98.38 278 LEU B CA 1
ATOM 4694 C C . LEU B 1 278 ? -1.842 -1.267 -4.324 1 98.38 278 LEU B C 1
ATOM 4696 O O . LEU B 1 278 ? -2.555 -0.263 -4.238 1 98.38 278 LEU B O 1
ATOM 4700 N N . LEU B 1 279 ? -2.248 -2.426 -4.711 1 98.19 279 LEU B N 1
ATOM 4701 C CA . LEU B 1 279 ? -3.65 -2.604 -5.074 1 98.19 279 LEU B CA 1
ATOM 4702 C C . LEU B 1 279 ? -4.562 -2.227 -3.91 1 98.19 279 LEU B C 1
ATOM 4704 O O . LEU B 1 279 ? -5.52 -1.471 -4.09 1 98.19 279 LEU B O 1
ATOM 4708 N N . SER B 1 280 ? -4.266 -2.732 -2.752 1 98.62 280 SER B N 1
ATOM 4709 C CA . SER B 1 280 ? -5.09 -2.496 -1.572 1 98.62 280 SER B CA 1
ATOM 4710 C C . SER B 1 280 ? -5.199 -1.007 -1.262 1 98.62 280 SER B C 1
ATOM 4712 O O . SER B 1 280 ? -6.273 -0.517 -0.91 1 98.62 280 SER B O 1
ATOM 4714 N N . ALA B 1 281 ? -4.105 -0.341 -1.398 1 98.56 281 ALA B N 1
ATOM 4715 C CA . ALA B 1 281 ? -4.078 1.094 -1.124 1 98.56 281 ALA B CA 1
ATOM 4716 C C . ALA B 1 281 ? -4.926 1.862 -2.135 1 98.56 281 ALA B C 1
ATOM 4718 O O . ALA B 1 281 ? -5.648 2.789 -1.769 1 98.56 281 ALA B O 1
ATOM 4719 N N . ILE B 1 282 ? -4.82 1.496 -3.404 1 98.62 282 ILE B N 1
ATOM 4720 C CA . ILE B 1 282 ? -5.617 2.141 -4.445 1 98.62 282 ILE B CA 1
ATOM 4721 C C . ILE B 1 282 ? -7.102 1.946 -4.152 1 98.62 282 ILE B C 1
ATOM 4723 O O . ILE B 1 282 ? -7.879 2.904 -4.195 1 98.62 282 ILE B O 1
ATOM 4727 N N . LEU B 1 283 ? -7.461 0.748 -3.844 1 98.81 283 LEU B N 1
ATOM 4728 C CA . LEU B 1 283 ? -8.859 0.452 -3.551 1 98.81 283 LEU B CA 1
ATOM 4729 C C . LEU B 1 283 ? -9.32 1.204 -2.307 1 98.81 283 LEU B C 1
ATOM 4731 O O . LEU B 1 283 ? -10.398 1.808 -2.309 1 98.81 283 LEU B O 1
ATOM 4735 N N . ALA B 1 284 ? -8.523 1.228 -1.265 1 98.81 284 ALA B N 1
ATOM 4736 C CA . ALA B 1 284 ? -8.875 1.895 -0.015 1 98.81 284 ALA B CA 1
ATOM 4737 C C . ALA B 1 284 ? -9.016 3.4 -0.217 1 98.81 284 ALA B C 1
ATOM 4739 O O . ALA B 1 284 ? -9.898 4.031 0.371 1 98.81 284 ALA B O 1
ATOM 4740 N N . ASN B 1 285 ? -8.125 3.963 -1.03 1 98.56 285 ASN B N 1
ATOM 4741 C CA . ASN B 1 285 ? -8.25 5.383 -1.338 1 98.56 285 ASN B CA 1
ATOM 4742 C C . ASN B 1 285 ? -9.562 5.691 -2.045 1 98.56 285 ASN B C 1
ATOM 4744 O O . ASN B 1 285 ? -10.211 6.699 -1.752 1 98.56 285 ASN B O 1
ATOM 4748 N N . ASN B 1 286 ? -9.914 4.867 -2.947 1 98.81 286 ASN B N 1
ATOM 4749 C CA . ASN B 1 286 ? -11.164 5.078 -3.672 1 98.81 286 ASN B CA 1
ATOM 4750 C C . ASN B 1 286 ? -12.375 4.859 -2.773 1 98.81 286 ASN B C 1
ATOM 4752 O O . ASN B 1 286 ? -13.367 5.582 -2.877 1 98.81 286 ASN B O 1
ATOM 4756 N N . ILE B 1 287 ? -12.336 3.883 -1.865 1 98.81 287 ILE B N 1
ATOM 4757 C CA . ILE B 1 287 ? -13.414 3.648 -0.905 1 98.81 287 ILE B CA 1
ATOM 4758 C C . ILE B 1 287 ? -13.555 4.855 0.018 1 98.81 287 ILE B C 1
ATOM 4760 O O . ILE B 1 287 ? -14.656 5.367 0.216 1 98.81 287 ILE B O 1
ATOM 4764 N N . THR B 1 288 ? -12.43 5.324 0.56 1 98.38 288 THR B N 1
ATOM 4765 C CA . THR B 1 288 ? -12.461 6.449 1.488 1 98.38 288 THR B CA 1
ATOM 4766 C C . THR B 1 288 ? -12.992 7.703 0.803 1 98.38 288 THR B C 1
ATOM 4768 O O . THR B 1 288 ? -13.844 8.406 1.357 1 98.38 288 THR B O 1
ATOM 4771 N N . SER B 1 289 ? -12.516 7.941 -0.455 1 97.94 289 SER B N 1
ATOM 4772 C CA . SER B 1 289 ? -12.961 9.133 -1.175 1 97.94 289 SER B CA 1
ATOM 4773 C C . SER B 1 289 ? -14.43 9.016 -1.563 1 97.94 289 SER B C 1
ATOM 4775 O O . SER B 1 289 ? -15.109 10.031 -1.752 1 97.94 289 SER B O 1
ATOM 4777 N N . PHE B 1 290 ? -14.93 7.789 -1.682 1 98.44 290 PHE B N 1
ATOM 4778 C CA . PHE B 1 290 ? -16.328 7.551 -1.994 1 98.44 290 PHE B CA 1
ATOM 4779 C C . PHE B 1 290 ? -17.234 8.023 -0.854 1 98.44 290 PHE B C 1
ATOM 4781 O O . PHE B 1 290 ? -18.266 8.648 -1.091 1 98.44 290 PHE B O 1
ATOM 4788 N N . PHE B 1 291 ? -16.828 7.793 0.406 1 98.25 291 PHE B N 1
ATOM 4789 C CA . PHE B 1 291 ? -17.641 8.156 1.563 1 98.25 291 PHE B CA 1
ATOM 4790 C C . PHE B 1 291 ? -17.281 9.547 2.066 1 98.25 291 PHE B C 1
ATOM 4792 O O . PHE B 1 291 ? -18.125 10.266 2.596 1 98.25 291 PHE B O 1
ATOM 4799 N N . TYR B 1 292 ? -15.992 9.906 1.984 1 97.69 292 TYR B N 1
ATOM 4800 C CA . TYR B 1 292 ? -15.461 11.219 2.324 1 97.69 292 TYR B CA 1
ATOM 4801 C C . TYR B 1 292 ? -14.773 11.859 1.124 1 97.69 292 TYR B C 1
ATOM 4803 O O . TYR B 1 292 ? -13.562 11.695 0.935 1 97.69 292 TYR B O 1
ATOM 4811 N N . PRO B 1 293 ? -15.461 12.648 0.343 1 96.5 293 PRO B N 1
ATOM 4812 C CA . PRO B 1 293 ? -15.031 13.062 -0.997 1 96.5 293 PRO B CA 1
ATOM 4813 C C . PRO B 1 293 ? -13.953 14.133 -0.966 1 96.5 293 PRO B C 1
ATOM 4815 O O . PRO B 1 293 ? -14.148 15.234 -1.489 1 96.5 293 PRO B O 1
ATOM 4818 N N . PHE B 1 294 ? -12.805 13.773 -0.447 1 94.38 294 PHE B N 1
ATOM 4819 C CA . PHE B 1 294 ? -11.648 14.664 -0.451 1 94.38 294 PHE B CA 1
ATOM 4820 C C . PHE B 1 294 ? -11.008 14.711 -1.834 1 94.38 294 PHE B C 1
ATOM 4822 O O . PHE B 1 294 ? -10.203 15.594 -2.117 1 94.38 294 PHE B O 1
ATOM 4829 N N . SER B 1 295 ? -11.281 13.75 -2.668 1 95.38 295 SER B N 1
ATOM 4830 C CA . SER B 1 295 ? -10.922 13.633 -4.074 1 95.38 295 SER B CA 1
ATOM 4831 C C . SER B 1 295 ? -11.969 12.844 -4.855 1 95.38 295 SER B C 1
ATOM 4833 O O . SER B 1 295 ? -12.695 12.031 -4.281 1 95.38 295 SER B O 1
ATOM 4835 N N . LYS B 1 296 ? -12.07 13.133 -6.09 1 94.94 296 LYS B N 1
ATOM 4836 C CA . LYS B 1 296 ? -13.031 12.375 -6.895 1 94.94 296 LYS B CA 1
ATOM 4837 C C . LYS B 1 296 ? -12.586 10.922 -7.051 1 94.94 296 LYS B C 1
ATOM 4839 O O . LYS B 1 296 ? -11.484 10.656 -7.527 1 94.94 296 LYS B O 1
ATOM 4844 N N . PRO B 1 297 ? -13.445 9.977 -6.645 1 96.12 297 PRO B N 1
ATOM 4845 C CA . PRO B 1 297 ? -13.078 8.578 -6.902 1 96.12 297 PRO B CA 1
ATOM 4846 C C . PRO B 1 297 ? -12.875 8.289 -8.391 1 96.12 297 PRO B C 1
ATOM 4848 O O . PRO B 1 297 ? -13.602 8.82 -9.234 1 96.12 297 PRO B O 1
ATOM 4851 N N . ASP B 1 298 ? -11.953 7.445 -8.648 1 96.38 298 ASP B N 1
ATOM 4852 C CA . ASP B 1 298 ? -11.562 7.23 -10.039 1 96.38 298 ASP B CA 1
ATOM 4853 C C . ASP B 1 298 ? -12.023 5.855 -10.531 1 96.38 298 ASP B C 1
ATOM 4855 O O . ASP B 1 298 ? -11.852 5.523 -11.703 1 96.38 298 ASP B O 1
ATOM 4859 N N . LEU B 1 299 ? -12.656 5.055 -9.695 1 98.31 299 LEU B N 1
ATOM 4860 C CA . LEU B 1 299 ? -12.953 3.672 -10.055 1 98.31 299 LEU B CA 1
ATOM 4861 C C . LEU B 1 299 ? -14.461 3.453 -10.148 1 98.31 299 LEU B C 1
ATOM 4863 O O . LEU B 1 299 ? -14.922 2.318 -10.305 1 98.31 299 LEU B O 1
ATOM 4867 N N . ILE B 1 300 ? -15.281 4.562 -9.961 1 98.44 300 ILE B N 1
ATOM 4868 C CA . ILE B 1 300 ? -16.734 4.422 -10.031 1 98.44 300 ILE B CA 1
ATOM 4869 C C . ILE B 1 300 ? -17.141 3.883 -11.398 1 98.44 300 ILE B C 1
ATOM 4871 O O . ILE B 1 300 ? -16.969 4.566 -12.414 1 98.44 300 ILE B O 1
ATOM 4875 N N . ASN B 1 301 ? -17.625 2.688 -11.438 1 98.5 301 ASN B N 1
ATOM 4876 C CA . ASN B 1 301 ? -18.078 1.96 -12.625 1 98.5 301 ASN B CA 1
ATOM 4877 C C . ASN B 1 301 ? -16.984 1.884 -13.688 1 98.5 301 ASN B C 1
ATOM 4879 O O . ASN B 1 301 ? -17.281 1.881 -14.883 1 98.5 301 ASN B O 1
ATOM 4883 N N . VAL B 1 302 ? -15.75 1.945 -13.297 1 97.94 302 VAL B N 1
ATOM 4884 C CA . VAL B 1 302 ? -14.586 1.853 -14.172 1 97.94 302 VAL B CA 1
ATOM 4885 C C . VAL B 1 302 ? -13.547 0.911 -13.555 1 97.94 302 VAL B C 1
ATOM 4887 O O . VAL B 1 302 ? -13.328 0.928 -12.344 1 97.94 302 VAL B O 1
ATOM 4890 N N . ARG B 1 303 ? -12.992 0.089 -14.383 1 97.94 303 ARG B N 1
ATOM 4891 C CA . ARG B 1 303 ? -11.844 -0.742 -14.031 1 97.94 303 ARG B CA 1
ATOM 4892 C C . ARG B 1 303 ? -10.57 -0.221 -14.688 1 97.94 303 ARG B C 1
ATOM 4894 O O . ARG B 1 303 ? -10.555 0.086 -15.875 1 97.94 303 ARG B O 1
ATOM 4901 N N . LYS B 1 304 ? -9.516 -0.095 -13.922 1 97.81 304 LYS B N 1
ATOM 4902 C CA . LYS B 1 304 ? -8.25 0.38 -14.461 1 97.81 304 LYS B CA 1
ATOM 4903 C C . LYS B 1 304 ? -7.133 -0.632 -14.211 1 97.81 304 LYS B C 1
ATOM 4905 O O . LYS B 1 304 ? -7.004 -1.16 -13.102 1 97.81 304 LYS B O 1
ATOM 4910 N N . ILE B 1 305 ? -6.375 -0.9 -15.203 1 97.06 305 ILE B N 1
ATOM 4911 C CA . ILE B 1 305 ? -5.25 -1.826 -15.148 1 97.06 305 ILE B CA 1
ATOM 4912 C C . ILE B 1 305 ? -3.936 -1.046 -15.195 1 97.06 305 ILE B C 1
ATOM 4914 O O . ILE B 1 305 ? -3.721 -0.237 -16.109 1 97.06 305 ILE B O 1
ATOM 4918 N N . TYR B 1 306 ? -3.078 -1.281 -14.18 1 96.44 306 TYR B N 1
ATOM 4919 C CA . TYR B 1 306 ? -1.816 -0.557 -14.07 1 96.44 306 TYR B CA 1
ATOM 4920 C C . TYR B 1 306 ? -0.632 -1.514 -14.125 1 96.44 306 TYR B C 1
ATOM 4922 O O . TYR B 1 306 ? -0.741 -2.672 -13.711 1 96.44 306 TYR B O 1
ATOM 4930 N N . ASN B 1 307 ? 0.481 -1.014 -14.648 1 95.62 307 ASN B N 1
ATOM 4931 C CA . ASN B 1 307 ? 1.767 -1.604 -14.289 1 95.62 307 ASN B CA 1
ATOM 4932 C C . ASN B 1 307 ? 2.178 -1.239 -12.867 1 95.62 307 ASN B C 1
ATOM 4934 O O . ASN B 1 307 ? 2.285 -0.058 -12.531 1 95.62 307 ASN B O 1
ATOM 4938 N N . PRO B 1 308 ? 2.416 -2.199 -12.047 1 95.56 308 PRO B N 1
ATOM 4939 C CA . PRO B 1 308 ? 2.59 -1.902 -10.617 1 95.56 308 PRO B CA 1
ATOM 4940 C C . PRO B 1 308 ? 3.891 -1.159 -10.328 1 95.56 308 PRO B C 1
ATOM 4942 O O . PRO B 1 308 ? 4.043 -0.575 -9.25 1 95.56 308 PRO B O 1
ATOM 4945 N N . VAL B 1 309 ? 4.875 -1.141 -11.242 1 96.12 309 VAL B N 1
ATOM 4946 C CA . VAL B 1 309 ? 6.168 -0.506 -10.992 1 96.12 309 VAL B CA 1
ATOM 4947 C C . VAL B 1 309 ? 6.18 0.895 -11.602 1 96.12 309 VAL B C 1
ATOM 4949 O O . VAL B 1 309 ? 6.555 1.863 -10.938 1 96.12 309 VAL B O 1
ATOM 4952 N N . SER B 1 310 ? 5.613 1.054 -12.805 1 94.44 310 SER B N 1
ATOM 4953 C CA . SER B 1 310 ? 5.656 2.342 -13.484 1 94.44 310 SER B CA 1
ATOM 4954 C C . SER B 1 310 ? 4.383 3.145 -13.227 1 94.44 310 SER B C 1
ATOM 4956 O O . SER B 1 310 ? 4.336 4.344 -13.5 1 94.44 310 SER B O 1
ATOM 4958 N N . MET B 1 311 ? 3.295 2.459 -12.828 1 94.25 311 MET B N 1
ATOM 4959 C CA . MET B 1 311 ? 1.987 3.033 -12.523 1 94.25 311 MET B CA 1
ATOM 4960 C C . MET B 1 311 ? 1.321 3.562 -13.789 1 94.25 311 MET B C 1
ATOM 4962 O O . MET B 1 311 ? 0.322 4.281 -13.719 1 94.25 311 MET B O 1
ATOM 4966 N N . ILE B 1 312 ? 1.884 3.215 -14.891 1 93.31 312 ILE B N 1
ATOM 4967 C CA . ILE B 1 312 ? 1.225 3.596 -16.141 1 93.31 312 ILE B CA 1
ATOM 4968 C C . ILE B 1 312 ? -0.118 2.879 -16.25 1 93.31 312 ILE B C 1
ATOM 4970 O O . ILE B 1 312 ? -0.232 1.701 -15.898 1 93.31 312 ILE B O 1
ATOM 4974 N N . THR B 1 313 ? -1.114 3.598 -16.672 1 94.31 313 THR B N 1
ATOM 4975 C CA . THR B 1 313 ? -2.406 2.984 -16.969 1 94.31 313 THR B CA 1
ATOM 4976 C C . THR B 1 313 ? -2.355 2.213 -18.281 1 94.31 313 THR B C 1
ATOM 4978 O O . THR B 1 313 ? -2.15 2.805 -19.344 1 94.31 313 THR B O 1
ATOM 4981 N N . MET B 1 314 ? -2.609 0.965 -18.25 1 94.81 314 MET B N 1
ATOM 4982 C CA . MET B 1 314 ? -2.498 0.107 -19.422 1 94.81 314 MET B CA 1
ATOM 4983 C C . MET B 1 314 ? -3.848 -0.052 -20.109 1 94.81 314 MET B C 1
ATOM 4985 O O . MET B 1 314 ? -3.912 -0.22 -21.328 1 94.81 314 MET B O 1
ATOM 4989 N N . ARG B 1 315 ? -4.895 -0.096 -19.344 1 95.62 315 ARG B N 1
ATOM 4990 C CA . ARG B 1 315 ? -6.238 -0.294 -19.875 1 95.62 315 ARG B CA 1
ATOM 4991 C C . ARG B 1 315 ? -7.297 0.254 -18.938 1 95.62 315 ARG B C 1
ATOM 4993 O O . ARG B 1 315 ? -7.098 0.281 -17.719 1 95.62 315 ARG B O 1
ATOM 5000 N N . GLU B 1 316 ? -8.336 0.782 -19.5 1 96.56 316 GLU B N 1
ATOM 5001 C CA . GLU B 1 316 ? -9.531 1.185 -18.766 1 96.56 316 GLU B CA 1
ATOM 5002 C C . GLU B 1 316 ? -10.781 0.51 -19.328 1 96.56 316 GLU B C 1
ATOM 5004 O O . GLU B 1 316 ? -10.914 0.375 -20.547 1 96.56 316 GLU B O 1
ATOM 5009 N N . ILE B 1 317 ? -11.594 -0.018 -18.516 1 96.44 317 ILE B N 1
ATOM 5010 C CA . ILE B 1 317 ? -12.852 -0.638 -18.922 1 96.44 317 ILE B CA 1
ATOM 5011 C C . ILE B 1 317 ? -14.023 0.068 -18.234 1 96.44 317 ILE B C 1
ATOM 5013 O O . ILE B 1 317 ? -14.047 0.184 -17 1 96.44 317 ILE B O 1
ATOM 5017 N N . TYR B 1 318 ? -15.008 0.5 -18.969 1 96.81 318 TYR B N 1
ATOM 5018 C CA . TYR B 1 318 ? -16.156 1.225 -18.453 1 96.81 318 TYR B CA 1
ATOM 5019 C C . TYR B 1 318 ? -17.406 0.335 -18.422 1 96.81 318 TYR B C 1
ATOM 5021 O O . TYR B 1 318 ? -17.641 -0.417 -19.375 1 96.81 318 TYR B O 1
ATOM 5029 N N . TYR B 1 319 ? -18.109 0.379 -17.375 1 96.88 319 TYR B N 1
ATOM 5030 C CA . TYR B 1 319 ? -19.266 -0.508 -17.203 1 96.88 319 TYR B CA 1
ATOM 5031 C C . TYR B 1 319 ? -20.562 0.272 -17.266 1 96.88 319 TYR B C 1
ATOM 5033 O O . TYR B 1 319 ? -21.656 -0.311 -17.188 1 96.88 319 TYR B O 1
ATOM 5041 N N . ASP B 1 320 ? -20.531 1.55 -17.219 1 88.62 320 ASP B N 1
ATOM 5042 C CA . ASP B 1 320 ? -21.719 2.389 -17.406 1 88.62 320 ASP B CA 1
ATOM 5043 C C . ASP B 1 320 ? -21.484 3.396 -18.531 1 88.62 320 ASP B C 1
ATOM 5045 O O . ASP B 1 320 ? -20.344 3.668 -18.906 1 88.62 320 ASP B O 1
ATOM 5049 N N . ASN B 1 321 ? -22.531 3.562 -19.484 1 65 321 ASN B N 1
ATOM 5050 C CA . ASN B 1 321 ? -22.5 4.52 -20.594 1 65 321 ASN B CA 1
ATOM 5051 C C . ASN B 1 321 ? -22.141 5.922 -20.109 1 65 321 ASN B C 1
ATOM 5053 O O . ASN B 1 321 ? -22.75 6.422 -19.156 1 65 321 ASN B O 1
ATOM 5057 N N . ASN B 1 322 ? -20.844 6.266 -19.906 1 46.38 322 ASN B N 1
ATOM 5058 C CA . ASN B 1 322 ? -20.719 7.715 -19.766 1 46.38 322 ASN B CA 1
ATOM 5059 C C . ASN B 1 322 ? -21.516 8.453 -20.844 1 46.38 322 ASN B C 1
ATOM 5061 O O . ASN B 1 322 ? -21.594 7.992 -21.984 1 46.38 322 ASN B O 1
#

Sequence (644 aa):
MKIKLNASIIRTEDKIIFLGKKNYQMTDIIGPEADNFLTKFETGLDETELQSWLKDDSCYALYKKMSELNLLVLSENKYGGTVLEKTYDFLNFHLGTLHSPFSFENDIHIALIGCGGTGSNIGLCLASSGIKKFTLIDYDRIQISNLNRQFAYDSADIGKSKAQCLKDKLLRINSDVNISLYERKITCSEDLHCLSNDVSLLVSAIDTPAVKSSLYIVEYAMRHKVPVIFGAAGYDTITAGPLLTTETAKATFHRLLQRSSYAVTKPITGSIASTNLLLSAILANNITSFFYPFSKPDLINVRKIYNPVSMITMREIYYDNNMKIKLNASIIRTEDKIIFLGKKNYQMTDIIGPEADNFLTKFETGLDETELQSWLKDDSCYALYKKMSELNLLVLSENKYGGTVLEKTYDFLNFHLGTLHSPFSFENDIHIALIGCGGTGSNIGLCLASSGIKKFTLIDYDRIQISNLNRQFAYDSADIGKSKAQCLKDKLLRINSDVNISLYERKITCSEDLHCLSNDVSLLVSAIDTPAVKSSLYIVEYAMRHKVPVIFGAAGYDTITAGPLLTTETAKATFHRLLQRSSYAVTKPITGSIASTNLLLSAILANNITSFFYPFSKPDLINVRKIYNPVSMITMREIYYDNN

InterPro domains:
  IPR000594 THIF-type NAD/FAD binding fold [PF00899] (108-312)
  IPR035985 Ubiquitin-activating enzyme-like [SSF69572] (108-291)
  IPR045886 ThiF/MoeB/HesA family [PTHR43267] (109-230)